Protein AF-A0A6J4FK21-F1 (afdb_monomer_lite)

pLDDT: mean 85.41, std 15.89, range [18.95, 98.69]

Foldseek 3Di:
DDDDDDDDDPPPPPLDQPPVDDDLLVLLVLAPCSVVLCVLPCVPAHAFQEEEEEFWLAALWDFLQQPLVVLCVVLLFDGDGFDPVLVVLCLRQHLSNHLAYEPDDSYALLVRPCSLVVLVSCVVSQHAYEYEHCQLNQDPVVLVSLLSAFHEYEHAQAAADPLSCVRTPSGDRVSNLVSLLVSLVRHDLLGYAYEYEHEDFPSCLLRVLVVVVSCQVSQHAEYRYHWRDDDPPRPTHTDDLVSSCVSCVVSLVVCVVVQGQHWYHYNNHTPHGHNGDNHARDDDRSRRDDPPLAAAFDACPDPSDDPWFRHCLLRHAWYAHSHQFIASDPLLVSALEGGQGGSVPVSCSNSNDLSVLQRQCGTNPDPAAHQDPSVQVRCCVRPVDHGHHFDQALLATPDDSYDADDDPWAFFPSWRDDAAQKIKTRDYHNYPQVFKFKDKQNHTQPAEPDDLVCCRPPAQSHKYFDHDVVHGMIMHGHNVSPDPVPPPITITIGTDD

Sequence (497 aa):
MMTFKLARTVESKRGIMPKEFSSHQDLWRLHPQGEFLLARGGEKIPPPPYLNLSLSYACNLLCKICPSQNWLQLGRTPRRYMSKETLQNVIDVVLPFTTEIALNSWGEPLIYPYFEDILLAIRQHKCKLFVQTNATRLDDRKIALLCETYGTVSMSIDATGTLFEELRRNGQWSDVDRGVRDLLARRDPSRLAVQISPTISSSNLDSVGDLLLWAHEVGIDFANIRLYQAFTFGTEAVVSKEQLAAAMAPVLKQLGAINSRMRVYLSDEVVYPGQLPQHRPPPGPKGAATLSHFLYPVSKDHAAAHPDNLCCAPHMGLDIGVDGQMTVCCWSQMTPFDMLGTVENFADFWFGNNIKALRASLRHESTARLAQPACAICIQTATGQTRAAVAYAHGTPDGDDGMVFDRDPIPLSMILHVEGHAYRGTLPIGIRRSEYALVEDGTILSAGGAIEADTASQGRGLWGYADIDAGNTVHFSSSDNSNPLTNGRRYYLTRNP

Secondary structure (DSSP, 8-state):
-----PPP----------TT--SHHHHHTTSTTHHHHIIIIITTS----EEEE--BS--S---TT-HHHHHHHHTT----BPPHHHHHHHHHHTTTT-SEEEE-SSS-GGG-TTHHHHHHHHHHTTPEEEEEE-STT--HHHHHHHHTS-EEEEE----SHHHHHHHTTT--HHHHHHHHHHHHHHS-TTTEEEEE-PEE-TTTGGGHHHHHHHHHHHT-SEEEEEE----TT--SPP--HHHHHHHHHHHHHHHHHTT---EEEETTEEEE--------PPSSGGGG---TTSSS---TTSTT--SSBS--HHHHEEEE-TT-EEESSTHHHHSTT---EEGGGHHHHHHSHHHHHHHHHTBTT--SPBSSHHHHHHHHHHH----PBPP-GGGS-SSTTS--B--SSEE-EEEEEEETTEEEEE--TTB-GGGEEEEETTEEPSEET--HHHHHHT-SSEEEEPPGGG-SEEEE--TT---TTTS---EEEEE--

Radius of gyration: 23.55 Å; chains: 1; bounding box: 56×52×75 Å

Structure (mmCIF, N/CA/C/O backbone):
data_AF-A0A6J4FK21-F1
#
_entry.id   AF-A0A6J4FK21-F1
#
loop_
_atom_site.group_PDB
_atom_site.id
_atom_site.type_symbol
_atom_site.label_atom_id
_atom_site.label_alt_id
_atom_site.label_comp_id
_atom_site.label_asym_id
_atom_site.label_entity_id
_atom_site.label_seq_id
_atom_site.pdbx_PDB_ins_code
_atom_site.Cartn_x
_atom_site.Cartn_y
_atom_site.Cartn_z
_atom_site.occupancy
_atom_site.B_iso_or_equiv
_atom_site.auth_seq_id
_atom_site.auth_comp_id
_atom_site.auth_asym_id
_atom_site.auth_atom_id
_atom_site.pdbx_PDB_model_num
ATOM 1 N N . MET A 1 1 ? 7.677 12.475 40.744 1.00 29.52 1 MET A N 1
ATOM 2 C CA . MET A 1 1 ? 8.430 11.242 41.057 1.00 29.52 1 MET A CA 1
ATOM 3 C C . MET A 1 1 ? 7.420 10.146 41.390 1.00 29.52 1 MET A C 1
ATOM 5 O O . MET A 1 1 ? 7.082 9.944 42.544 1.00 29.52 1 MET A O 1
ATOM 9 N N . MET A 1 2 ? 6.851 9.521 40.358 1.00 18.95 2 MET A N 1
ATOM 10 C CA . MET A 1 2 ? 5.983 8.345 40.462 1.00 18.95 2 MET A CA 1
ATOM 11 C C . MET A 1 2 ? 6.309 7.462 39.262 1.00 18.95 2 MET A C 1
ATOM 13 O O . MET A 1 2 ? 6.131 7.844 38.110 1.00 18.95 2 MET A O 1
ATOM 17 N N . THR A 1 3 ? 6.910 6.328 39.575 1.00 21.80 3 THR A N 1
ATOM 18 C CA . THR A 1 3 ? 7.366 5.272 38.682 1.00 21.80 3 THR A CA 1
ATOM 19 C C . THR A 1 3 ? 6.161 4.503 38.146 1.00 21.80 3 THR A C 1
ATOM 21 O O . THR A 1 3 ? 5.569 3.694 38.857 1.00 21.80 3 THR A O 1
ATOM 24 N N . PHE A 1 4 ? 5.804 4.719 36.880 1.00 22.25 4 PHE A N 1
ATOM 25 C CA . PHE A 1 4 ? 4.886 3.830 36.171 1.00 22.25 4 PHE A CA 1
ATOM 26 C C . PHE A 1 4 ? 5.677 2.628 35.647 1.00 22.25 4 PHE A C 1
ATOM 28 O O . PHE A 1 4 ? 6.491 2.739 34.733 1.00 22.25 4 PHE A O 1
ATOM 35 N N . LYS A 1 5 ? 5.463 1.465 36.274 1.00 20.61 5 LYS A N 1
ATOM 36 C CA . LYS A 1 5 ? 5.893 0.166 35.748 1.00 20.61 5 LYS A CA 1
ATOM 37 C C . LYS A 1 5 ? 5.189 -0.051 34.409 1.00 20.61 5 LYS A C 1
ATOM 39 O O . LYS A 1 5 ? 3.975 -0.247 34.396 1.00 20.61 5 LYS A O 1
ATOM 44 N N . LEU A 1 6 ? 5.950 -0.043 33.311 1.00 23.64 6 LEU A N 1
ATOM 45 C CA . LEU A 1 6 ? 5.497 -0.599 32.039 1.00 23.64 6 LEU A CA 1
ATOM 46 C C . LEU A 1 6 ? 4.945 -2.005 32.299 1.00 23.64 6 LEU A C 1
ATOM 48 O O . LEU A 1 6 ? 5.620 -2.855 32.892 1.00 23.64 6 LEU A O 1
ATOM 52 N N . ALA A 1 7 ? 3.696 -2.226 31.893 1.00 24.38 7 ALA A N 1
ATOM 53 C CA . ALA A 1 7 ? 3.112 -3.552 31.868 1.00 24.38 7 ALA A CA 1
ATOM 54 C C . ALA A 1 7 ? 4.004 -4.455 31.006 1.00 24.38 7 ALA A C 1
ATOM 56 O O . ALA A 1 7 ? 4.470 -4.066 29.936 1.00 24.38 7 ALA A O 1
ATOM 57 N N . ARG A 1 8 ? 4.293 -5.633 31.556 1.00 23.52 8 ARG A N 1
ATOM 58 C CA . ARG A 1 8 ? 5.253 -6.610 31.050 1.00 23.52 8 ARG A CA 1
ATOM 59 C C . ARG A 1 8 ? 5.041 -6.894 29.564 1.00 23.52 8 ARG A C 1
ATOM 61 O O . ARG A 1 8 ? 3.941 -7.246 29.148 1.00 23.52 8 ARG A O 1
ATOM 68 N N . THR A 1 9 ? 6.142 -6.760 28.831 1.00 24.47 9 THR A N 1
ATOM 69 C CA . THR A 1 9 ? 6.580 -7.628 27.734 1.00 24.47 9 THR A CA 1
ATOM 70 C C . THR A 1 9 ? 5.582 -8.730 27.382 1.00 24.47 9 THR A C 1
ATOM 72 O O . THR A 1 9 ? 5.471 -9.738 28.080 1.00 24.47 9 THR A O 1
ATOM 75 N N . VAL A 1 10 ? 4.919 -8.575 26.233 1.00 25.75 10 VAL A N 1
ATOM 76 C CA . VAL A 1 10 ? 4.617 -9.742 25.403 1.00 25.75 10 VAL A CA 1
ATOM 77 C C . VAL A 1 10 ? 5.976 -10.383 25.155 1.00 25.75 10 VAL A C 1
ATOM 79 O O . VAL A 1 10 ? 6.834 -9.769 24.523 1.00 25.75 10 VAL A O 1
ATOM 82 N N . GLU A 1 11 ? 6.225 -11.546 25.757 1.00 22.98 11 GLU A N 1
ATOM 83 C CA . GLU A 1 11 ? 7.393 -12.353 25.422 1.00 22.98 11 GLU A CA 1
ATOM 84 C C . GLU A 1 11 ? 7.478 -12.418 23.899 1.00 22.98 11 GLU A C 1
ATOM 86 O O . GLU A 1 11 ? 6.554 -12.908 23.241 1.00 22.98 11 GLU A O 1
ATOM 91 N N . SER A 1 12 ? 8.579 -11.916 23.343 1.00 31.69 12 SER A N 1
ATOM 92 C CA . SER A 1 12 ? 8.977 -12.165 21.968 1.00 31.69 12 SER A CA 1
ATOM 93 C C . SER A 1 12 ? 9.301 -13.651 21.842 1.00 31.69 12 SER A C 1
ATOM 95 O O . SER A 1 12 ? 10.447 -14.092 21.765 1.00 31.69 12 SER A O 1
ATOM 97 N N . LYS A 1 13 ? 8.256 -14.479 21.833 1.00 27.56 13 LYS A N 1
ATOM 98 C CA . LYS A 1 13 ? 8.359 -15.815 21.279 1.00 27.56 13 LYS A CA 1
ATOM 99 C C . LYS A 1 13 ? 8.717 -15.584 19.821 1.00 27.56 13 LYS A C 1
ATOM 101 O O . LYS A 1 13 ? 7.887 -15.088 19.062 1.00 27.56 13 LYS A O 1
ATOM 106 N N .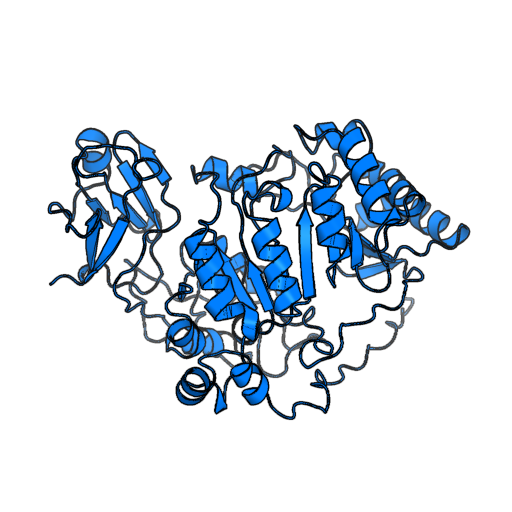 ARG A 1 14 ? 9.986 -15.869 19.482 1.00 33.16 14 ARG A N 1
ATOM 107 C CA . ARG A 1 14 ? 10.473 -16.114 18.114 1.00 33.16 14 ARG A CA 1
ATOM 108 C C . ARG A 1 14 ? 9.286 -16.602 17.305 1.00 33.16 14 ARG A C 1
ATOM 110 O O . ARG A 1 14 ? 8.710 -17.590 17.748 1.00 33.16 14 ARG A O 1
ATOM 117 N N . GLY A 1 15 ? 8.891 -15.906 16.236 1.00 32.19 15 GLY A N 1
ATOM 118 C CA . GLY A 1 15 ? 7.727 -16.290 15.436 1.00 32.19 15 GLY A CA 1
ATOM 119 C C . GLY A 1 15 ? 7.755 -17.799 15.209 1.00 32.19 15 GLY A C 1
ATOM 120 O O . GLY A 1 15 ? 8.620 -18.302 14.495 1.00 32.19 15 GLY A O 1
ATOM 121 N N . ILE A 1 16 ? 6.910 -18.528 15.941 1.00 32.12 16 ILE A N 1
ATOM 122 C CA . ILE A 1 16 ? 6.931 -19.984 15.927 1.00 32.12 16 ILE A CA 1
ATOM 123 C C . ILE A 1 16 ? 6.185 -20.334 14.655 1.00 32.12 16 ILE A C 1
ATOM 125 O O . ILE A 1 16 ? 4.957 -20.263 14.621 1.00 32.12 16 ILE A O 1
ATOM 129 N N . MET A 1 17 ? 6.933 -20.662 13.600 1.00 32.88 17 MET A N 1
ATOM 130 C CA . MET A 1 17 ? 6.348 -21.327 12.446 1.00 32.88 17 MET A CA 1
ATOM 131 C C . MET A 1 17 ? 5.557 -22.547 12.945 1.00 32.88 17 MET A C 1
ATOM 133 O O . MET A 1 17 ? 6.048 -23.283 13.810 1.00 32.88 17 MET A O 1
ATOM 137 N N . PRO A 1 18 ? 4.312 -22.736 12.481 1.00 33.38 18 PRO A N 1
ATOM 138 C CA . PRO A 1 18 ? 3.471 -23.817 12.964 1.00 33.38 18 PRO A CA 1
ATOM 139 C C . PRO A 1 18 ? 4.139 -25.157 12.629 1.00 33.38 18 PRO A C 1
ATOM 141 O O . PRO A 1 18 ? 4.637 -25.349 11.525 1.00 33.38 18 PRO A O 1
ATOM 144 N N . LYS A 1 19 ? 4.145 -26.076 13.605 1.00 34.66 19 LYS A N 1
ATOM 145 C CA . LYS A 1 19 ? 4.889 -27.355 13.626 1.00 34.66 19 LYS A CA 1
ATOM 146 C C . LYS A 1 19 ? 4.676 -28.301 12.430 1.00 34.66 19 LYS A C 1
ATOM 148 O O . LYS A 1 19 ? 5.379 -29.300 12.351 1.00 34.66 19 LYS A O 1
ATOM 153 N N . GLU A 1 20 ? 3.738 -28.019 11.531 1.00 37.34 20 GLU A N 1
ATOM 154 C CA . GLU A 1 20 ? 3.483 -28.833 10.335 1.00 37.34 20 GLU A CA 1
ATOM 155 C C . GLU A 1 20 ? 4.369 -28.453 9.133 1.00 37.34 20 GLU A C 1
ATOM 157 O O . GLU A 1 20 ? 4.380 -29.186 8.151 1.00 37.34 20 GLU A O 1
ATOM 162 N N . PHE A 1 21 ? 5.171 -27.381 9.233 1.00 43.88 21 PHE A N 1
ATOM 163 C CA . PHE A 1 21 ? 6.245 -27.054 8.289 1.00 43.88 21 PHE A CA 1
ATOM 164 C C . PHE A 1 21 ? 7.478 -26.549 9.045 1.00 43.88 21 PHE A C 1
ATOM 166 O O . PHE A 1 21 ? 7.437 -25.537 9.749 1.00 43.88 21 PHE A O 1
ATOM 173 N N . SER A 1 22 ? 8.571 -27.307 8.956 1.00 49.75 22 SER A N 1
ATOM 174 C CA . SER A 1 22 ? 9.755 -27.167 9.813 1.00 49.75 22 SER A CA 1
ATOM 175 C C . SER A 1 22 ? 10.812 -26.190 9.284 1.00 49.75 22 SER A C 1
ATOM 177 O O . SER A 1 22 ? 11.794 -25.939 9.985 1.00 49.75 22 SER A O 1
ATOM 179 N N . SER A 1 23 ? 10.642 -25.628 8.078 1.00 67.75 23 SER A N 1
ATOM 180 C CA . SER A 1 23 ? 11.563 -24.636 7.505 1.00 67.75 23 SER A CA 1
ATOM 181 C C . SER A 1 23 ? 10.868 -23.687 6.515 1.00 67.75 23 SER A C 1
ATOM 183 O O . SER A 1 23 ? 9.798 -23.973 5.980 1.00 67.75 23 SER A O 1
ATOM 185 N N . HIS A 1 24 ? 11.498 -22.548 6.208 1.00 74.00 24 HIS A N 1
ATOM 186 C CA . HIS A 1 24 ? 11.013 -21.627 5.170 1.00 74.00 24 HIS A CA 1
ATOM 187 C C . HIS A 1 24 ? 11.002 -22.241 3.756 1.00 74.00 24 HIS A C 1
ATOM 189 O O . HIS A 1 24 ? 10.389 -21.678 2.852 1.00 74.00 24 HIS A O 1
ATOM 195 N N . GLN A 1 25 ? 11.685 -23.374 3.537 1.00 85.31 25 GLN A N 1
ATOM 196 C CA . GLN A 1 25 ? 11.733 -24.047 2.234 1.00 85.31 25 GLN A CA 1
ATOM 197 C C . GLN A 1 25 ? 10.345 -24.553 1.842 1.00 85.31 25 GLN A C 1
ATOM 199 O O . GLN A 1 25 ? 9.962 -24.503 0.677 1.00 85.31 25 GLN A O 1
ATOM 204 N N . ASP A 1 26 ? 9.560 -24.974 2.827 1.00 84.00 26 ASP A N 1
ATOM 205 C CA . ASP A 1 26 ? 8.214 -25.469 2.586 1.00 84.00 26 ASP A CA 1
ATOM 206 C C . ASP A 1 26 ? 7.266 -24.366 2.102 1.00 84.00 26 ASP A C 1
ATOM 208 O O . ASP A 1 26 ? 6.380 -24.622 1.289 1.00 84.00 26 ASP A O 1
ATOM 212 N N . LEU A 1 27 ? 7.491 -23.118 2.528 1.00 84.88 27 LEU A N 1
ATOM 213 C CA . LEU A 1 27 ? 6.746 -21.968 2.015 1.00 84.88 27 LEU A CA 1
ATOM 214 C C . LEU A 1 27 ? 7.062 -21.709 0.538 1.00 84.88 27 LEU A C 1
ATOM 216 O O . LEU A 1 27 ? 6.152 -21.394 -0.224 1.00 84.88 27 LEU A O 1
ATOM 220 N N . TRP A 1 28 ? 8.317 -21.889 0.110 1.00 91.06 28 TRP A N 1
ATOM 221 C CA . TRP A 1 28 ? 8.671 -21.804 -1.311 1.00 91.06 28 TRP A CA 1
ATOM 222 C C . TRP A 1 28 ? 7.984 -22.887 -2.142 1.00 91.06 28 TRP A C 1
ATOM 224 O O . TRP A 1 28 ? 7.541 -22.606 -3.252 1.00 91.06 28 TRP A O 1
ATOM 234 N N . ARG A 1 29 ? 7.825 -24.099 -1.595 1.00 90.44 29 ARG A N 1
ATOM 235 C CA . ARG A 1 29 ? 7.143 -25.219 -2.269 1.00 90.44 29 ARG A CA 1
ATOM 236 C C . ARG A 1 29 ? 5.635 -25.025 -2.445 1.00 90.44 29 ARG A C 1
ATOM 238 O O . ARG A 1 29 ? 5.023 -25.772 -3.199 1.00 90.44 29 ARG A O 1
ATOM 245 N N . LEU A 1 30 ? 5.035 -24.013 -1.811 1.00 89.75 30 LEU A N 1
ATOM 246 C CA . LEU A 1 30 ? 3.662 -23.598 -2.124 1.00 89.75 30 LEU A CA 1
ATOM 247 C C . LEU A 1 30 ? 3.553 -22.972 -3.523 1.00 89.75 30 LEU A C 1
ATOM 249 O O . LEU A 1 30 ? 2.467 -22.944 -4.097 1.00 89.75 30 LEU A O 1
ATOM 253 N N . HIS A 1 31 ? 4.659 -22.451 -4.061 1.00 93.88 31 HIS A N 1
ATOM 254 C CA . HIS A 1 31 ? 4.715 -21.860 -5.390 1.00 93.88 31 HIS A CA 1
ATOM 255 C C . HIS A 1 31 ? 4.920 -22.947 -6.463 1.00 93.88 31 HIS A C 1
ATOM 257 O O . HIS A 1 31 ? 5.777 -23.815 -6.278 1.00 93.88 31 HIS A O 1
ATOM 263 N N . PRO A 1 32 ? 4.230 -22.889 -7.622 1.00 93.62 32 PRO A N 1
ATOM 264 C CA . PRO A 1 32 ? 4.421 -23.858 -8.712 1.00 93.62 32 PRO A CA 1
ATOM 265 C C . PRO A 1 32 ? 5.874 -23.976 -9.205 1.00 93.62 32 PRO A C 1
ATOM 267 O O . PRO A 1 32 ? 6.305 -25.033 -9.649 1.00 93.62 32 PRO A O 1
ATOM 270 N N . GLN A 1 33 ? 6.647 -22.893 -9.094 1.00 94.69 33 GLN A N 1
ATOM 271 C CA . GLN A 1 33 ? 8.088 -22.840 -9.390 1.00 94.69 33 GLN A CA 1
ATOM 272 C C . GLN A 1 33 ? 8.972 -22.912 -8.125 1.00 94.69 33 GLN A C 1
ATOM 274 O O . GLN A 1 33 ? 10.065 -22.349 -8.098 1.00 94.69 33 GLN A O 1
ATOM 279 N N . GLY A 1 34 ? 8.503 -23.547 -7.048 1.00 94.56 34 GLY A N 1
ATOM 280 C CA . GLY A 1 34 ? 9.197 -23.578 -5.755 1.00 94.56 34 GLY A CA 1
ATOM 281 C C . GLY A 1 34 ? 10.636 -24.095 -5.834 1.00 94.56 34 GLY A C 1
ATOM 282 O O . GLY A 1 34 ? 11.534 -23.472 -5.278 1.00 94.56 34 GLY A O 1
ATOM 283 N N . GLU A 1 35 ? 10.884 -25.162 -6.597 1.00 95.81 35 GLU A N 1
ATOM 284 C CA . GLU A 1 35 ? 12.232 -25.729 -6.780 1.00 95.81 35 GLU A CA 1
ATOM 285 C C . GLU A 1 35 ? 13.193 -24.759 -7.487 1.00 95.81 35 GLU A C 1
ATOM 287 O O . GLU A 1 35 ? 14.360 -24.644 -7.112 1.00 95.81 35 GLU A O 1
ATOM 292 N N . PHE A 1 36 ? 12.698 -23.986 -8.460 1.00 96.06 36 PHE A N 1
ATOM 293 C CA . PHE A 1 36 ? 13.487 -22.929 -9.097 1.00 96.06 36 PHE A CA 1
ATOM 294 C C . PHE A 1 36 ? 13.859 -21.831 -8.089 1.00 96.06 36 PHE A C 1
ATOM 296 O O . PHE A 1 36 ? 15.014 -21.407 -8.030 1.00 96.06 36 PHE A O 1
ATOM 303 N N . LEU A 1 37 ? 12.905 -21.400 -7.258 1.00 96.06 37 LEU A N 1
ATOM 304 C CA . LEU A 1 37 ? 13.131 -20.372 -6.237 1.00 96.06 37 LEU A CA 1
ATOM 305 C C . LEU A 1 37 ? 14.102 -20.856 -5.150 1.00 96.06 37 LEU A C 1
ATOM 307 O O . LEU A 1 37 ? 14.990 -20.103 -4.745 1.00 96.06 37 LEU A O 1
ATOM 311 N N . LEU A 1 38 ? 13.998 -22.121 -4.731 1.00 95.06 38 LEU A N 1
ATOM 312 C CA . LEU A 1 38 ? 14.947 -22.767 -3.821 1.00 95.06 38 LEU A CA 1
ATOM 313 C C . LEU A 1 38 ? 16.366 -22.751 -4.401 1.00 95.06 38 LEU A C 1
ATOM 315 O O . LEU A 1 38 ? 17.274 -22.207 -3.765 1.00 95.06 38 LEU A O 1
ATOM 319 N N . ALA A 1 39 ? 16.535 -23.232 -5.638 1.00 95.69 39 ALA A N 1
ATOM 320 C CA . ALA A 1 39 ? 17.823 -23.259 -6.331 1.00 95.69 39 ALA A CA 1
ATOM 321 C C . ALA A 1 39 ? 18.430 -21.858 -6.539 1.00 95.69 39 ALA A C 1
ATOM 323 O O . ALA A 1 39 ? 19.652 -21.697 -6.505 1.00 95.69 39 ALA A O 1
ATOM 324 N N . ARG A 1 40 ? 17.596 -20.823 -6.718 1.00 94.12 40 ARG A N 1
ATOM 325 C CA . ARG A 1 40 ? 18.045 -19.432 -6.906 1.00 94.12 40 ARG A CA 1
ATOM 326 C C . ARG A 1 40 ? 18.516 -18.754 -5.612 1.00 94.12 40 ARG A C 1
ATOM 328 O O . ARG A 1 40 ? 19.240 -17.761 -5.675 1.00 94.12 40 ARG A O 1
ATOM 335 N N . GLY A 1 41 ? 18.146 -19.286 -4.448 1.00 93.12 41 GLY A N 1
ATOM 336 C CA . GLY A 1 41 ? 18.542 -18.744 -3.143 1.00 93.12 41 GLY A CA 1
ATOM 337 C C . GLY A 1 41 ? 17.568 -19.038 -2.001 1.00 93.12 41 GLY A C 1
ATOM 338 O O . GLY A 1 41 ? 17.903 -18.781 -0.840 1.00 93.12 41 GLY A O 1
ATOM 339 N N . GLY A 1 42 ? 16.393 -19.596 -2.303 1.00 92.44 42 GLY A N 1
ATOM 340 C CA . GLY A 1 42 ? 15.345 -19.914 -1.333 1.00 92.44 42 GLY A CA 1
ATOM 341 C C . GLY A 1 42 ? 15.746 -20.941 -0.268 1.00 92.44 42 GLY A C 1
ATOM 342 O O . GLY A 1 42 ? 15.135 -20.989 0.797 1.00 92.44 42 GLY A O 1
ATOM 343 N N . GLU A 1 43 ? 16.818 -21.705 -0.505 1.00 91.31 43 GLU A N 1
ATOM 344 C CA . GLU A 1 43 ? 17.435 -22.580 0.504 1.00 91.31 43 GLU A CA 1
ATOM 345 C C . GLU A 1 43 ? 17.972 -21.824 1.728 1.00 91.31 43 GLU A C 1
ATOM 347 O O . GLU A 1 43 ? 18.093 -22.398 2.807 1.00 91.31 43 GLU A O 1
ATOM 352 N N . LYS A 1 44 ? 18.307 -20.538 1.576 1.00 90.00 44 LYS A N 1
ATOM 353 C CA . LYS A 1 44 ? 18.873 -19.702 2.651 1.00 90.00 44 LYS A CA 1
ATOM 354 C C . LYS A 1 44 ? 18.006 -18.500 3.002 1.00 90.00 44 LYS A C 1
ATOM 356 O O . LYS A 1 44 ? 18.164 -17.924 4.074 1.00 90.00 44 LYS A O 1
ATOM 361 N N . ILE A 1 45 ? 17.171 -18.061 2.064 1.00 89.75 45 ILE A N 1
ATOM 362 C CA . ILE A 1 45 ? 16.400 -16.826 2.171 1.00 89.75 45 ILE A CA 1
ATOM 363 C C . ILE A 1 45 ? 14.912 -17.200 2.148 1.00 89.75 45 ILE A C 1
ATOM 365 O O . ILE A 1 45 ? 14.461 -17.790 1.165 1.00 89.75 45 ILE A O 1
ATOM 369 N N . PRO A 1 46 ? 14.132 -16.867 3.192 1.00 89.44 46 PRO A N 1
ATOM 370 C CA . PRO A 1 46 ? 12.701 -17.153 3.219 1.00 89.44 46 PRO A CA 1
ATOM 371 C C . PRO A 1 46 ? 11.939 -16.334 2.163 1.00 89.44 46 PRO A C 1
ATOM 373 O O . PRO A 1 46 ? 12.431 -15.281 1.740 1.00 89.44 46 PRO A O 1
ATOM 376 N N . PRO A 1 47 ? 10.736 -16.767 1.743 1.00 91.00 47 PRO A N 1
ATOM 377 C CA . PRO A 1 47 ? 9.865 -15.930 0.921 1.00 91.00 47 PRO A CA 1
ATOM 378 C C . PRO A 1 47 ? 9.381 -14.701 1.697 1.00 91.00 47 PRO A C 1
ATOM 380 O O . PRO A 1 47 ? 9.288 -14.780 2.924 1.00 91.00 47 PRO A O 1
ATOM 383 N N . PRO A 1 48 ? 9.038 -13.585 1.020 1.00 90.25 48 PRO A N 1
ATOM 384 C CA . PRO A 1 48 ? 8.443 -12.431 1.682 1.00 90.25 48 PRO A CA 1
ATOM 385 C C . PRO A 1 48 ? 7.047 -12.801 2.202 1.00 90.25 48 PRO A C 1
ATOM 387 O O . PRO A 1 48 ? 6.147 -13.087 1.404 1.00 90.25 48 PRO A O 1
ATOM 390 N N . PRO A 1 49 ? 6.822 -12.803 3.526 1.00 87.00 49 PRO A N 1
ATOM 391 C CA . PRO A 1 49 ? 5.523 -13.147 4.079 1.00 87.00 49 PRO A CA 1
ATOM 392 C C . PRO A 1 49 ? 4.503 -12.005 3.971 1.00 87.00 49 PRO A C 1
ATOM 394 O O . PRO A 1 49 ? 3.308 -12.278 4.084 1.00 87.00 49 PRO A O 1
ATOM 397 N N . TYR A 1 50 ? 4.940 -10.756 3.773 1.00 89.56 50 TYR A N 1
ATOM 398 C CA . TYR A 1 50 ? 4.076 -9.578 3.692 1.00 89.56 50 TYR A CA 1
ATOM 399 C C . TYR A 1 50 ? 4.126 -8.940 2.302 1.00 89.56 50 TYR A C 1
ATOM 401 O O . TYR A 1 50 ? 5.206 -8.625 1.803 1.00 89.56 50 TYR A O 1
ATOM 409 N N . LEU A 1 51 ? 2.953 -8.694 1.722 1.00 92.94 51 LEU A N 1
ATOM 410 C CA . LEU A 1 51 ? 2.774 -7.941 0.485 1.00 92.94 51 LEU A CA 1
ATOM 411 C C . LEU A 1 51 ? 1.919 -6.701 0.753 1.00 92.94 51 LEU A C 1
ATOM 413 O O . LEU A 1 51 ? 0.789 -6.832 1.203 1.00 92.94 51 LEU A O 1
ATOM 417 N N . ASN A 1 52 ? 2.396 -5.515 0.398 1.00 93.31 52 ASN A N 1
ATOM 418 C CA . ASN A 1 52 ? 1.556 -4.342 0.198 1.00 93.31 52 ASN A CA 1
ATOM 419 C C . ASN A 1 52 ? 1.286 -4.156 -1.302 1.00 93.31 52 ASN A C 1
ATOM 421 O O . ASN A 1 52 ? 2.224 -4.076 -2.092 1.00 93.31 52 ASN A O 1
ATOM 425 N N . LEU A 1 53 ? 0.019 -4.118 -1.713 1.00 94.75 53 LEU A N 1
ATOM 426 C CA . LEU A 1 53 ? -0.377 -4.107 -3.120 1.00 94.75 53 LEU A CA 1
ATOM 427 C C . LEU A 1 53 ? -1.216 -2.874 -3.461 1.00 94.75 53 LEU A C 1
ATOM 429 O O . LEU A 1 53 ? -2.302 -2.652 -2.920 1.00 94.75 53 LEU A O 1
ATOM 433 N N . SER A 1 54 ? -0.731 -2.110 -4.435 1.00 92.88 54 SER A N 1
ATOM 434 C CA . SER A 1 54 ? -1.426 -0.960 -5.004 1.00 92.88 54 SER A CA 1
ATOM 435 C C . SER A 1 54 ? -2.349 -1.373 -6.138 1.00 92.88 54 SER A C 1
ATOM 437 O O . SER A 1 54 ? -1.905 -1.614 -7.254 1.00 92.88 54 SER A O 1
ATOM 439 N N . LEU A 1 55 ? -3.654 -1.402 -5.872 1.00 94.94 55 LEU A N 1
ATOM 440 C CA . LEU A 1 55 ? -4.662 -1.687 -6.902 1.00 94.94 55 LEU A CA 1
ATOM 441 C C . LEU A 1 55 ? -5.042 -0.445 -7.721 1.00 94.94 55 LEU A C 1
ATOM 443 O O . LEU A 1 55 ? -5.477 -0.547 -8.868 1.00 94.94 55 LEU A O 1
ATOM 447 N N . SER A 1 56 ? -4.915 0.738 -7.120 1.00 91.38 56 SER A N 1
ATOM 448 C CA . SER A 1 56 ? -5.431 1.982 -7.680 1.00 91.38 56 SER A CA 1
ATOM 449 C C . SER A 1 56 ? -4.641 3.189 -7.192 1.00 91.38 56 SER A C 1
ATOM 451 O O . SER A 1 56 ? -4.343 3.302 -6.003 1.00 91.38 56 SER A O 1
ATOM 453 N N . TYR A 1 57 ? -4.391 4.130 -8.100 1.00 90.69 57 TYR A N 1
ATOM 454 C CA . TYR A 1 57 ? -4.057 5.523 -7.781 1.00 90.69 57 TYR A CA 1
ATOM 455 C C . TYR A 1 57 ? -5.277 6.446 -7.883 1.00 90.69 57 TYR A C 1
ATOM 457 O O . TYR A 1 57 ? -5.240 7.591 -7.434 1.00 90.69 57 TYR A O 1
ATOM 465 N N . ALA A 1 58 ? -6.387 5.957 -8.439 1.00 91.94 58 ALA A N 1
ATOM 466 C CA . ALA A 1 58 ? -7.659 6.657 -8.422 1.00 91.94 58 ALA A CA 1
ATOM 467 C C . ALA A 1 58 ? -8.356 6.530 -7.061 1.00 91.94 58 ALA A C 1
ATOM 469 O O . ALA A 1 58 ? -8.365 5.471 -6.430 1.00 91.94 58 ALA A O 1
ATOM 470 N N . CYS A 1 59 ? -8.983 7.621 -6.633 1.00 94.75 59 CYS A N 1
ATOM 471 C CA . CYS A 1 59 ? -9.850 7.679 -5.465 1.00 94.75 59 CYS A CA 1
ATOM 472 C C . CYS A 1 59 ? -11.104 8.481 -5.817 1.00 94.75 59 CYS A C 1
ATOM 474 O O . CYS A 1 59 ? -11.032 9.455 -6.570 1.00 94.75 59 CYS A O 1
ATOM 476 N N . ASN A 1 60 ? -12.249 8.086 -5.264 1.00 95.56 60 ASN A N 1
ATOM 477 C CA . ASN A 1 60 ? -13.517 8.788 -5.457 1.00 95.56 60 ASN A CA 1
ATOM 478 C C . ASN A 1 60 ? -13.696 10.007 -4.531 1.00 95.56 60 ASN A C 1
ATOM 480 O O . ASN A 1 60 ? -14.715 10.688 -4.632 1.00 95.56 60 ASN A O 1
ATOM 484 N N . LEU A 1 61 ? -12.727 10.290 -3.654 1.00 95.31 61 LEU A N 1
ATOM 485 C CA . LEU A 1 61 ? -12.748 11.406 -2.704 1.00 95.31 61 LEU A CA 1
ATOM 486 C C . LEU A 1 61 ? -11.644 12.434 -2.979 1.00 95.31 61 LEU A C 1
ATOM 488 O O . LEU A 1 61 ? -10.642 12.141 -3.630 1.00 95.31 61 LEU A O 1
ATOM 492 N N . LEU A 1 62 ? -11.822 13.640 -2.432 1.00 91.38 62 LEU A N 1
ATOM 493 C CA . LEU A 1 62 ? -10.859 14.751 -2.482 1.00 91.38 62 LEU A CA 1
ATOM 494 C C . LEU A 1 62 ? -10.581 15.303 -1.074 1.00 91.38 62 LEU A C 1
ATOM 496 O O . LEU A 1 62 ? -10.772 16.498 -0.810 1.00 91.38 62 LEU A O 1
ATOM 500 N N . CYS A 1 63 ? -10.188 14.418 -0.154 1.00 92.75 63 CYS A N 1
ATOM 501 C CA . CYS A 1 63 ? -10.088 14.741 1.269 1.00 92.75 63 CYS A CA 1
ATOM 502 C C . CYS A 1 63 ? -9.088 15.873 1.549 1.00 92.75 63 CYS A C 1
ATOM 504 O O . CYS A 1 63 ? -7.990 15.895 0.993 1.00 92.75 63 CYS A O 1
ATOM 506 N N . LYS A 1 64 ? -9.443 16.761 2.481 1.00 90.00 64 LYS A N 1
ATOM 507 C CA . LYS A 1 64 ? -8.628 17.912 2.904 1.00 90.00 64 LYS A CA 1
ATOM 508 C C . LYS A 1 64 ? -7.304 17.488 3.556 1.00 90.00 64 LYS A C 1
ATOM 510 O O . LYS A 1 64 ? -6.270 18.104 3.333 1.00 90.00 64 LYS A O 1
ATOM 515 N N . ILE A 1 65 ? -7.339 16.378 4.291 1.00 89.38 65 ILE A N 1
ATOM 516 C CA . ILE A 1 65 ? -6.204 15.791 5.020 1.00 89.38 65 ILE A CA 1
ATOM 517 C C . ILE A 1 65 ? -5.338 14.835 4.181 1.00 89.38 65 ILE A C 1
ATOM 519 O O . ILE A 1 65 ? -4.367 14.298 4.704 1.00 89.38 65 ILE A O 1
ATOM 523 N N . CYS A 1 66 ? -5.694 14.532 2.924 1.00 89.75 66 CYS A N 1
ATOM 524 C CA . CYS A 1 66 ? -5.053 13.438 2.187 1.00 89.75 66 CYS A CA 1
ATOM 525 C C . CYS A 1 66 ? -3.703 13.866 1.593 1.00 89.75 66 CYS A C 1
ATOM 527 O O . CYS A 1 66 ? -3.694 14.686 0.673 1.00 89.75 66 CYS A O 1
ATOM 529 N N . PRO A 1 67 ? -2.568 13.277 2.008 1.00 83.44 67 PRO A N 1
ATOM 530 C CA . PRO A 1 67 ? -1.322 13.498 1.294 1.00 83.44 67 PRO A CA 1
ATOM 531 C C . PRO A 1 67 ? -1.386 12.839 -0.092 1.00 83.44 67 PRO A C 1
ATOM 533 O O . PRO A 1 67 ? -1.170 13.510 -1.094 1.00 83.44 67 PRO A O 1
ATOM 536 N N . SER A 1 68 ? -1.745 11.557 -0.189 1.00 85.12 68 SER A N 1
ATOM 537 C CA . SER A 1 68 ? -1.569 10.750 -1.406 1.00 85.12 68 SER A CA 1
ATOM 538 C C . SER A 1 68 ? -2.222 11.348 -2.657 1.00 85.12 68 SER A C 1
ATOM 540 O O . SER A 1 68 ? -1.567 11.520 -3.681 1.00 85.12 68 SER A O 1
ATOM 542 N N . GLN A 1 69 ? -3.502 11.722 -2.582 1.00 86.25 69 GLN A N 1
ATOM 543 C CA . GLN A 1 69 ? -4.225 12.274 -3.733 1.00 86.25 69 GLN A CA 1
ATOM 544 C C . GLN A 1 69 ? -3.741 13.678 -4.121 1.00 86.25 69 GLN A C 1
ATOM 546 O O . GLN A 1 69 ? -3.780 14.014 -5.307 1.00 86.25 69 GLN A O 1
ATOM 551 N N . ASN A 1 70 ? -3.258 14.466 -3.152 1.00 81.69 70 ASN A N 1
ATOM 552 C CA . ASN A 1 70 ? -2.641 15.767 -3.407 1.00 81.69 70 ASN A CA 1
ATOM 553 C C . ASN A 1 70 ? -1.277 15.596 -4.090 1.00 81.69 70 ASN A C 1
ATOM 555 O O . ASN A 1 70 ? -1.022 16.237 -5.105 1.00 81.69 70 ASN A O 1
ATOM 559 N N . TRP A 1 71 ? -0.437 14.681 -3.600 1.00 76.50 71 TRP A N 1
ATOM 560 C CA . TRP A 1 71 ? 0.848 14.344 -4.218 1.00 76.50 71 TRP A CA 1
ATOM 561 C C . TRP A 1 71 ? 0.682 13.861 -5.666 1.00 76.50 71 TRP A C 1
ATOM 563 O O . TRP A 1 71 ? 1.373 14.364 -6.550 1.00 76.50 71 TRP A O 1
ATOM 573 N N . LEU A 1 72 ? -0.274 12.964 -5.939 1.00 78.88 72 LEU A N 1
ATOM 574 C CA . LEU A 1 72 ? -0.565 12.506 -7.305 1.00 78.88 72 LEU A CA 1
ATOM 575 C C . LEU A 1 72 ? -1.024 13.652 -8.215 1.00 78.88 72 LEU A C 1
ATOM 577 O O . LEU A 1 72 ? -0.587 13.742 -9.360 1.00 78.88 72 LEU A O 1
ATOM 581 N N . GLN A 1 73 ? -1.887 14.540 -7.715 1.00 77.88 73 GLN A N 1
ATOM 582 C CA . GLN A 1 73 ? -2.361 15.690 -8.484 1.00 77.88 73 GLN A CA 1
ATOM 583 C C . GLN A 1 73 ? -1.216 16.648 -8.837 1.00 77.88 73 GLN A C 1
ATOM 585 O O . GLN A 1 73 ? -1.112 17.087 -9.981 1.00 77.88 73 GLN A O 1
ATOM 590 N N . LEU A 1 74 ? -0.344 16.947 -7.874 1.00 72.88 74 LEU A N 1
ATOM 591 C CA . LEU A 1 74 ? 0.803 17.838 -8.059 1.00 72.88 74 LEU A CA 1
ATOM 592 C C . LEU A 1 74 ? 1.843 17.248 -9.003 1.00 72.88 74 LEU A C 1
ATOM 594 O O . LEU A 1 74 ? 2.310 17.930 -9.910 1.00 72.88 74 LEU A O 1
ATOM 598 N N . GLY A 1 75 ? 2.150 15.963 -8.830 1.00 68.88 75 GLY A N 1
ATOM 599 C CA . GLY A 1 75 ? 3.041 15.224 -9.718 1.00 68.88 75 GLY A CA 1
ATOM 600 C C . GLY A 1 75 ? 2.440 14.945 -11.096 1.00 68.88 75 GLY A C 1
ATOM 601 O O . GLY A 1 75 ? 3.060 14.226 -11.876 1.00 68.88 75 GLY A O 1
ATOM 602 N N . ARG A 1 76 ? 1.221 15.440 -11.383 1.00 71.06 76 ARG A N 1
ATOM 603 C CA . ARG A 1 76 ? 0.441 15.151 -12.600 1.00 71.06 76 ARG A CA 1
ATOM 604 C C . ARG A 1 76 ? 0.383 13.653 -12.907 1.00 71.06 76 ARG A C 1
ATOM 606 O O . ARG A 1 76 ? 0.296 13.238 -14.062 1.00 71.06 76 ARG A O 1
ATOM 613 N N . THR A 1 77 ? 0.448 12.840 -11.853 1.00 76.69 77 THR A N 1
ATOM 614 C CA . THR A 1 77 ? 0.437 11.392 -11.955 1.00 76.69 77 THR A CA 1
ATOM 615 C C . THR A 1 77 ? -0.987 10.952 -12.274 1.00 76.69 77 THR A C 1
ATOM 617 O O . THR A 1 77 ? -1.921 11.295 -11.538 1.00 76.69 77 THR A O 1
ATOM 620 N N . PRO A 1 78 ? -1.185 10.180 -13.349 1.00 79.25 78 PRO A N 1
ATOM 621 C CA . PRO A 1 78 ? -2.506 9.727 -13.739 1.00 79.25 78 PRO A CA 1
ATOM 622 C C . PRO A 1 78 ? -3.149 8.873 -12.652 1.00 79.25 78 PRO A C 1
ATOM 624 O O . PRO A 1 78 ? -2.580 7.898 -12.157 1.00 79.25 78 PRO A O 1
ATOM 627 N N . ARG A 1 79 ? -4.392 9.214 -12.322 1.00 85.94 79 ARG A N 1
ATOM 628 C CA . ARG A 1 79 ? -5.253 8.390 -11.477 1.00 85.94 79 ARG A CA 1
ATOM 629 C C . ARG A 1 79 ? -5.743 7.204 -12.299 1.00 85.94 79 ARG A C 1
ATOM 631 O O . ARG A 1 79 ? -6.719 7.321 -13.033 1.00 85.94 79 ARG A O 1
ATOM 638 N N . ARG A 1 80 ? -5.035 6.081 -12.193 1.00 87.19 80 ARG A N 1
ATOM 639 C CA . ARG A 1 80 ? -5.314 4.849 -12.939 1.00 87.19 80 ARG A CA 1
ATOM 640 C C . ARG A 1 80 ? -5.412 3.626 -12.036 1.00 87.19 80 ARG A C 1
ATOM 642 O O . ARG A 1 80 ? -5.105 3.687 -10.844 1.00 87.19 80 ARG A O 1
ATOM 649 N N . TYR A 1 81 ? -5.837 2.528 -12.640 1.00 92.50 81 TYR A N 1
ATOM 650 C CA . TYR A 1 81 ? -5.936 1.217 -12.019 1.00 92.50 81 TYR A CA 1
ATOM 651 C C . TYR A 1 81 ? -4.784 0.322 -12.467 1.00 92.50 81 TYR A C 1
ATOM 653 O O . TYR A 1 81 ? -4.287 0.473 -13.584 1.00 92.50 81 TYR A O 1
ATOM 661 N N . MET A 1 82 ? -4.409 -0.628 -11.612 1.00 92.81 82 MET A N 1
ATOM 662 C CA . MET A 1 82 ? -3.602 -1.771 -12.031 1.00 92.81 82 MET A CA 1
ATOM 663 C C . MET A 1 82 ? -4.311 -2.509 -13.176 1.00 92.81 82 MET A C 1
ATOM 665 O O . MET A 1 82 ? -5.538 -2.631 -13.194 1.00 92.81 82 MET A O 1
ATOM 669 N N . SER A 1 83 ? -3.558 -2.975 -14.170 1.00 92.94 83 SER A N 1
ATOM 670 C CA . SER A 1 83 ? -4.152 -3.747 -15.263 1.00 92.94 83 SER A CA 1
ATOM 671 C C . SER A 1 83 ? -4.543 -5.154 -14.789 1.00 92.94 83 SER A C 1
ATOM 673 O O . SER A 1 83 ? -3.956 -5.689 -13.845 1.00 92.94 83 SER A O 1
ATOM 675 N N . LYS A 1 84 ? -5.504 -5.795 -15.467 1.00 95.25 84 LYS A N 1
ATOM 676 C CA . LYS A 1 84 ? -5.872 -7.188 -15.163 1.00 95.25 84 LYS A CA 1
ATOM 677 C C . LYS A 1 84 ? -4.694 -8.149 -15.356 1.00 95.25 84 LYS A C 1
ATOM 679 O O . LYS A 1 84 ? -4.527 -9.070 -14.568 1.00 95.25 84 LYS A O 1
ATOM 684 N N . GLU A 1 85 ? -3.881 -7.915 -16.384 1.00 94.56 85 GLU A N 1
ATOM 685 C CA . GLU A 1 85 ? -2.676 -8.699 -16.674 1.00 94.56 85 GLU A CA 1
ATOM 686 C C . GLU A 1 85 ? -1.657 -8.591 -15.533 1.00 94.56 85 GLU A C 1
ATOM 688 O O . GLU A 1 85 ? -1.222 -9.602 -14.991 1.00 94.56 85 GLU A O 1
ATOM 693 N N . THR A 1 86 ? -1.355 -7.368 -15.088 1.00 93.94 86 THR A N 1
ATOM 694 C CA . THR A 1 86 ? -0.452 -7.129 -13.954 1.00 93.94 86 THR A CA 1
ATOM 695 C C . THR A 1 86 ? -0.982 -7.770 -12.672 1.00 93.94 86 THR A C 1
ATOM 697 O O . THR A 1 86 ? -0.216 -8.391 -11.938 1.00 93.94 86 THR A O 1
ATOM 700 N N . LEU A 1 87 ? -2.290 -7.665 -12.408 1.00 97.62 87 LEU A N 1
ATOM 701 C CA . LEU A 1 87 ? -2.919 -8.331 -11.268 1.00 97.62 87 LEU A CA 1
ATOM 702 C C . LEU A 1 87 ? -2.715 -9.850 -11.330 1.00 97.62 87 LEU A C 1
ATOM 704 O O . LEU A 1 87 ? -2.336 -10.449 -10.325 1.00 97.62 87 LEU A O 1
ATOM 708 N N . GLN A 1 88 ? -2.943 -10.461 -12.495 1.00 97.62 88 GLN A N 1
ATOM 709 C CA . GLN A 1 88 ? -2.757 -11.897 -12.684 1.00 97.62 88 GLN A CA 1
ATOM 710 C C . GLN A 1 88 ? -1.297 -12.306 -12.445 1.00 97.62 88 GLN A C 1
ATOM 712 O O . GLN A 1 88 ? -1.052 -13.248 -11.695 1.00 97.62 88 GLN A O 1
ATOM 717 N N . ASN A 1 89 ? -0.330 -11.539 -12.961 1.00 95.62 89 ASN A N 1
ATOM 718 C CA . ASN A 1 89 ? 1.093 -11.783 -12.705 1.00 95.62 89 ASN A CA 1
ATOM 719 C C . ASN A 1 89 ? 1.418 -11.742 -11.202 1.00 95.62 89 ASN A C 1
ATOM 721 O O . ASN A 1 89 ? 2.147 -12.595 -10.701 1.00 95.62 89 ASN A O 1
ATOM 725 N N . VAL A 1 90 ? 0.859 -10.782 -10.454 1.00 97.12 90 VAL A N 1
ATOM 726 C CA . VAL A 1 90 ? 1.038 -10.705 -8.992 1.00 97.12 90 VAL A CA 1
ATOM 727 C C . VAL A 1 90 ? 0.439 -11.923 -8.294 1.00 97.12 90 VAL A C 1
ATOM 729 O O . VAL A 1 90 ? 1.085 -12.495 -7.412 1.00 97.12 90 VAL A O 1
ATOM 732 N N . ILE A 1 91 ? -0.769 -12.335 -8.689 1.00 97.62 91 ILE A N 1
ATOM 733 C CA . ILE A 1 91 ? -1.434 -13.525 -8.146 1.00 97.62 91 ILE A CA 1
ATOM 734 C C . ILE A 1 91 ? -0.562 -14.762 -8.352 1.00 97.62 91 ILE A C 1
ATOM 736 O O . ILE A 1 91 ? -0.305 -15.477 -7.389 1.00 97.62 91 ILE A O 1
ATOM 740 N N . ASP A 1 92 ? -0.061 -14.981 -9.563 1.00 96.69 92 ASP A N 1
ATOM 741 C CA . ASP A 1 92 ? 0.663 -16.206 -9.893 1.00 96.69 92 ASP A CA 1
ATOM 742 C C . ASP A 1 92 ? 2.055 -16.260 -9.255 1.00 96.69 92 ASP A C 1
ATOM 744 O O . ASP A 1 92 ? 2.471 -17.316 -8.779 1.00 96.69 92 ASP A O 1
ATOM 748 N N . VAL A 1 93 ? 2.760 -15.124 -9.203 1.00 95.75 93 VAL A N 1
ATOM 749 C CA . VAL A 1 93 ? 4.159 -15.064 -8.751 1.00 95.75 93 VAL A CA 1
ATOM 750 C C . VAL A 1 93 ? 4.290 -14.928 -7.233 1.00 95.75 93 VAL A C 1
ATOM 752 O O . VAL A 1 93 ? 5.232 -15.455 -6.645 1.00 95.75 93 VAL A O 1
ATOM 755 N N . VAL A 1 94 ? 3.385 -14.197 -6.576 1.00 95.31 94 VAL A N 1
ATOM 756 C CA . VAL A 1 94 ? 3.619 -13.711 -5.203 1.00 95.31 94 VAL A CA 1
ATOM 757 C C . VAL A 1 94 ? 2.689 -14.362 -4.181 1.00 95.31 94 VAL A C 1
ATOM 759 O O . VAL A 1 94 ? 3.138 -14.859 -3.143 1.00 95.31 94 VAL A O 1
ATOM 762 N N . LEU A 1 95 ? 1.388 -14.433 -4.472 1.00 94.88 95 LEU A N 1
ATOM 763 C CA . LEU A 1 95 ? 0.395 -14.930 -3.513 1.00 94.88 95 LEU A CA 1
ATOM 764 C C . LEU A 1 95 ? 0.599 -16.388 -3.046 1.00 94.88 95 LEU A C 1
ATOM 766 O O . LEU A 1 95 ? 0.214 -16.669 -1.901 1.00 94.88 95 LEU A O 1
ATOM 770 N N . PRO A 1 96 ? 1.207 -17.325 -3.810 1.00 94.19 96 PRO A N 1
ATOM 771 C CA . PRO A 1 96 ? 1.396 -18.695 -3.343 1.00 94.19 96 PRO A CA 1
ATOM 772 C C . PRO A 1 96 ? 2.116 -18.786 -1.995 1.00 94.19 96 PRO A C 1
ATOM 774 O O . PRO A 1 96 ? 1.656 -19.520 -1.119 1.00 94.19 96 PRO A O 1
ATOM 777 N N . PHE A 1 97 ? 3.146 -17.968 -1.765 1.00 90.19 97 PHE A N 1
ATOM 778 C CA . PHE A 1 97 ? 3.903 -17.949 -0.507 1.00 90.19 97 PHE A CA 1
ATOM 779 C C . PHE A 1 97 ? 3.535 -16.796 0.441 1.00 90.19 97 PHE A C 1
ATOM 781 O O . PHE A 1 97 ? 3.844 -16.887 1.627 1.00 90.19 97 PHE A O 1
ATOM 788 N N . THR A 1 98 ? 2.858 -15.736 -0.023 1.00 90.94 98 THR A N 1
ATOM 789 C CA . THR A 1 98 ? 2.470 -14.597 0.834 1.00 90.94 98 THR A CA 1
ATOM 790 C C . THR A 1 98 ? 1.553 -15.023 1.972 1.00 90.94 98 THR A C 1
ATOM 792 O O . THR A 1 98 ? 0.547 -15.692 1.749 1.00 90.94 98 THR A O 1
ATOM 795 N N . THR A 1 99 ? 1.852 -14.586 3.190 1.00 88.44 99 THR A N 1
ATOM 796 C CA . THR A 1 99 ? 1.029 -14.851 4.375 1.00 88.44 99 THR A CA 1
ATOM 797 C C . THR A 1 99 ? -0.004 -13.751 4.591 1.00 88.44 99 THR A C 1
ATOM 799 O O . THR A 1 99 ? -1.176 -14.048 4.814 1.00 88.44 99 THR A O 1
ATOM 802 N N . GLU A 1 100 ? 0.406 -12.486 4.507 1.00 90.38 100 GLU A N 1
ATOM 803 C CA . GLU A 1 100 ? -0.458 -11.320 4.699 1.00 90.38 100 GLU A CA 1
ATOM 804 C C . GLU A 1 100 ? -0.346 -10.374 3.508 1.00 90.38 100 GLU A C 1
ATOM 806 O O . GLU A 1 100 ? 0.753 -10.059 3.053 1.00 90.38 100 GLU A O 1
ATOM 811 N N . ILE A 1 101 ? -1.496 -9.919 3.020 1.00 94.00 101 ILE A N 1
ATOM 812 C CA . ILE A 1 101 ? -1.601 -8.930 1.957 1.00 94.00 101 ILE A CA 1
ATOM 813 C C . ILE A 1 101 ? -2.339 -7.701 2.469 1.00 94.00 101 ILE A C 1
ATOM 815 O O . ILE A 1 101 ? -3.476 -7.785 2.934 1.00 94.00 101 ILE A O 1
ATOM 819 N N . ALA A 1 102 ? -1.691 -6.553 2.344 1.00 94.19 102 ALA A N 1
ATOM 820 C CA . ALA A 1 102 ? -2.274 -5.253 2.564 1.00 94.19 102 ALA A CA 1
ATOM 821 C C . ALA A 1 102 ? -2.684 -4.632 1.225 1.00 94.19 102 ALA A C 1
ATOM 823 O O . ALA A 1 102 ? -1.856 -4.353 0.365 1.00 94.19 102 ALA A O 1
ATOM 824 N N . LEU A 1 103 ? -3.976 -4.386 1.057 1.00 95.88 103 LEU A N 1
ATOM 825 C CA . LEU A 1 103 ? -4.529 -3.514 0.029 1.00 95.88 103 LEU A CA 1
ATOM 826 C C . LEU A 1 103 ? -4.556 -2.095 0.608 1.00 95.88 103 LEU A C 1
ATOM 828 O O . LEU A 1 103 ? -5.604 -1.585 1.009 1.00 95.88 103 LEU A O 1
ATOM 832 N N . ASN A 1 104 ? -3.363 -1.518 0.752 1.00 83.00 104 ASN A N 1
ATOM 833 C CA . ASN A 1 104 ? -3.119 -0.220 1.370 1.00 83.00 104 ASN A CA 1
ATOM 834 C C . ASN A 1 104 ? -2.233 0.614 0.435 1.00 83.00 104 ASN A C 1
ATOM 836 O O . ASN A 1 104 ? -1.050 0.332 0.252 1.00 83.00 104 ASN A O 1
ATOM 840 N N . SER A 1 105 ? -2.817 1.611 -0.225 1.00 74.56 105 SER A N 1
ATOM 841 C CA . SER A 1 105 ? -2.131 2.352 -1.285 1.00 74.56 105 SER A CA 1
ATOM 842 C C . SER A 1 105 ? -2.664 3.781 -1.427 1.00 74.56 105 SER A C 1
ATOM 844 O O . SER A 1 105 ? -3.369 4.298 -0.567 1.00 74.56 105 SER A O 1
ATOM 846 N N . TRP A 1 106 ? -2.281 4.444 -2.512 1.00 82.50 106 TRP A N 1
ATOM 847 C CA . TRP A 1 106 ? -2.511 5.850 -2.794 1.00 82.50 106 TRP A CA 1
ATOM 848 C C . TRP A 1 106 ? -3.953 6.169 -3.198 1.00 82.50 106 TRP A C 1
ATOM 850 O O . TRP A 1 106 ? -4.364 7.323 -3.065 1.00 82.50 106 TRP A O 1
ATOM 860 N N . GLY A 1 107 ? -4.702 5.186 -3.703 1.00 91.25 107 GLY A N 1
ATOM 861 C CA . GLY A 1 107 ? -6.097 5.306 -4.135 1.00 91.25 107 GLY A CA 1
ATOM 862 C C . GLY A 1 107 ? -7.092 4.528 -3.268 1.00 91.25 107 GLY A C 1
ATOM 863 O O . GLY A 1 107 ? -6.768 4.063 -2.181 1.00 91.25 107 GLY A O 1
ATOM 864 N N . GLU A 1 108 ? -8.321 4.382 -3.767 1.00 96.25 108 GLU A N 1
ATOM 865 C CA . GLU A 1 108 ? -9.390 3.624 -3.105 1.00 96.25 108 GLU A CA 1
ATOM 866 C C . GLU A 1 108 ? -9.502 2.207 -3.701 1.00 96.25 108 GLU A C 1
ATOM 868 O O . GLU A 1 108 ? -9.820 2.075 -4.887 1.00 96.25 108 GLU A O 1
ATOM 873 N N . PRO A 1 109 ? -9.275 1.130 -2.926 1.00 96.50 109 PRO A N 1
ATOM 874 C CA . PRO A 1 109 ? -9.363 -0.228 -3.455 1.00 96.50 109 PRO A CA 1
ATOM 875 C C . PRO A 1 109 ? -10.790 -0.646 -3.833 1.00 96.50 109 PRO A C 1
ATOM 877 O O . PRO A 1 109 ? -10.952 -1.399 -4.788 1.00 96.50 109 PRO A O 1
ATOM 880 N N . LEU A 1 110 ? -11.839 -0.148 -3.164 1.00 96.88 110 LEU A N 1
ATOM 881 C CA . LEU A 1 110 ? -13.220 -0.581 -3.439 1.00 96.88 110 LEU A CA 1
ATOM 882 C C . LEU A 1 110 ? -13.808 0.011 -4.732 1.00 96.88 110 LEU A C 1
ATOM 884 O O . LEU A 1 110 ? -14.933 -0.330 -5.090 1.00 96.88 110 LEU A O 1
ATOM 888 N N . ILE A 1 111 ? -13.088 0.877 -5.450 1.00 96.81 111 ILE A N 1
ATOM 889 C CA . ILE A 1 111 ? -13.470 1.296 -6.813 1.00 96.81 111 ILE A CA 1
ATOM 890 C C . ILE A 1 111 ? -12.687 0.557 -7.901 1.00 96.81 111 ILE A C 1
ATOM 892 O O . ILE A 1 111 ? -12.916 0.794 -9.085 1.00 96.81 111 ILE A O 1
ATOM 896 N N . TYR A 1 112 ? -11.760 -0.324 -7.518 1.00 97.50 112 TYR A N 1
ATOM 897 C CA . TYR A 1 112 ? -10.964 -1.084 -8.467 1.00 97.50 112 TYR A CA 1
ATOM 898 C C . TYR A 1 112 ? -11.852 -2.076 -9.244 1.00 97.50 112 TYR A C 1
ATOM 900 O O . TYR A 1 112 ? -12.534 -2.890 -8.615 1.00 97.50 112 TYR A O 1
ATOM 908 N N . PRO A 1 113 ? -11.845 -2.065 -10.594 1.00 97.00 113 PRO A N 1
ATOM 909 C CA . PRO A 1 113 ? -12.741 -2.908 -11.394 1.00 97.00 113 PRO A CA 1
ATOM 910 C C . PRO A 1 113 ? -12.596 -4.415 -11.145 1.00 97.00 113 PRO A C 1
ATOM 912 O O . PRO A 1 113 ? -13.565 -5.152 -11.290 1.00 97.00 113 PRO A O 1
ATOM 915 N N . TYR A 1 114 ? -11.406 -4.863 -10.734 1.00 97.56 114 TYR A N 1
ATOM 916 C CA . TYR A 1 114 ? -11.090 -6.270 -10.469 1.00 97.56 114 TYR A CA 1
ATOM 917 C C . TYR A 1 114 ? -10.943 -6.556 -8.964 1.00 97.56 114 TYR A C 1
ATOM 919 O O . TYR A 1 114 ? -10.192 -7.439 -8.556 1.00 97.56 114 TYR A O 1
ATOM 927 N N . PHE A 1 115 ? -11.634 -5.786 -8.110 1.00 97.81 115 PHE A N 1
ATOM 928 C CA . PHE A 1 115 ? -11.606 -5.976 -6.652 1.00 97.81 115 PHE A CA 1
ATOM 929 C C . PHE A 1 115 ? -12.109 -7.366 -6.231 1.00 97.81 115 PHE A C 1
ATOM 931 O O . PHE A 1 115 ? -11.581 -7.968 -5.298 1.00 97.81 115 PHE A O 1
ATOM 938 N N . GLU A 1 116 ? -13.102 -7.902 -6.941 1.00 97.44 116 GLU A N 1
ATOM 939 C CA . GLU A 1 116 ? -13.584 -9.263 -6.706 1.00 97.44 116 GLU A CA 1
ATOM 940 C C . GLU A 1 116 ? -12.508 -10.312 -7.022 1.00 97.44 116 GLU A C 1
ATOM 942 O O . GLU A 1 116 ? -12.248 -11.175 -6.183 1.00 97.44 116 GLU A O 1
ATOM 947 N N . ASP A 1 117 ? -11.833 -10.194 -8.171 1.00 98.06 117 ASP A N 1
ATOM 948 C CA . ASP A 1 117 ? -10.791 -11.133 -8.609 1.00 98.06 117 ASP A CA 1
ATOM 949 C C . ASP A 1 117 ? -9.677 -11.264 -7.555 1.00 98.06 117 ASP A C 1
ATOM 951 O O . ASP A 1 117 ? -9.296 -12.374 -7.173 1.00 98.06 117 ASP A O 1
ATOM 955 N N . ILE A 1 118 ? -9.201 -10.136 -7.009 1.00 97.88 118 ILE A N 1
ATOM 956 C CA . ILE A 1 118 ? -8.171 -10.163 -5.964 1.00 97.88 118 ILE A CA 1
ATOM 957 C C . ILE A 1 118 ? -8.694 -10.759 -4.649 1.00 97.88 118 ILE A C 1
ATOM 959 O O . ILE A 1 118 ? -7.984 -11.553 -4.036 1.00 97.88 118 ILE A O 1
ATOM 963 N N . LEU A 1 119 ? -9.927 -10.471 -4.209 1.00 97.88 119 LEU A N 1
ATOM 964 C CA . LEU A 1 119 ? -10.469 -11.088 -2.987 1.00 97.88 119 LEU A CA 1
ATOM 965 C C . LEU A 1 119 ? -10.633 -12.611 -3.123 1.00 97.88 119 LEU A C 1
ATOM 967 O O . LEU A 1 119 ? -10.342 -13.349 -2.175 1.00 97.88 119 LEU A O 1
ATOM 971 N N . LEU A 1 120 ? -11.044 -13.088 -4.302 1.00 97.25 120 LEU A N 1
ATOM 972 C CA . LEU A 1 120 ? -11.117 -14.518 -4.607 1.00 97.25 120 LEU A CA 1
ATOM 973 C C . LEU A 1 120 ? -9.729 -15.170 -4.542 1.00 97.25 120 LEU A C 1
ATOM 975 O O . LEU A 1 120 ? -9.574 -16.201 -3.881 1.00 97.25 120 LEU A O 1
ATOM 979 N N . ALA A 1 121 ? -8.715 -14.543 -5.145 1.00 97.44 121 ALA A N 1
ATOM 980 C CA . ALA A 1 121 ? -7.336 -15.029 -5.110 1.00 97.44 121 ALA A CA 1
ATOM 981 C C . ALA A 1 121 ? -6.767 -15.064 -3.680 1.00 97.44 121 ALA A C 1
ATOM 983 O O . ALA A 1 121 ? -6.196 -16.069 -3.255 1.00 97.44 121 ALA A O 1
ATOM 984 N N . ILE A 1 122 ? -6.987 -14.011 -2.886 1.00 95.88 122 ILE A N 1
ATOM 985 C CA . ILE A 1 122 ? -6.572 -13.940 -1.474 1.00 95.88 122 ILE A CA 1
ATOM 986 C C . ILE A 1 122 ? -7.149 -15.109 -0.676 1.00 95.88 122 ILE A C 1
ATOM 988 O O . ILE A 1 122 ? -6.426 -15.762 0.084 1.00 95.88 122 ILE A O 1
ATOM 992 N N . ARG A 1 123 ? -8.437 -15.415 -0.873 1.00 93.81 123 ARG A N 1
ATOM 993 C CA . ARG A 1 123 ? -9.091 -16.555 -0.225 1.00 93.81 123 ARG A CA 1
ATOM 994 C C . ARG A 1 123 ? -8.500 -17.883 -0.687 1.00 93.81 123 ARG A C 1
ATOM 996 O O . ARG A 1 123 ? -8.206 -18.734 0.152 1.00 93.81 123 ARG A O 1
ATOM 1003 N N . GLN A 1 124 ? -8.316 -18.062 -1.994 1.00 93.69 124 GLN A N 1
ATOM 1004 C CA . GLN A 1 124 ? -7.754 -19.283 -2.574 1.00 93.69 124 GLN A CA 1
ATOM 1005 C C . GLN A 1 124 ? -6.350 -19.575 -2.030 1.00 93.69 124 GLN A C 1
ATOM 1007 O O . GLN A 1 124 ? -6.062 -20.704 -1.632 1.00 93.69 124 GLN A O 1
ATOM 1012 N N . HIS A 1 125 ? -5.505 -18.548 -1.929 1.00 92.38 125 HIS A N 1
ATOM 1013 C CA . HIS A 1 125 ? -4.147 -18.658 -1.396 1.00 92.38 125 HIS A CA 1
ATOM 1014 C C . HIS A 1 125 ? -4.070 -18.579 0.135 1.00 92.38 125 HIS A C 1
ATOM 1016 O O . HIS A 1 125 ? -2.970 -18.664 0.692 1.00 92.38 125 HIS A O 1
ATOM 1022 N N . LYS A 1 126 ? -5.219 -18.470 0.821 1.00 90.88 126 LYS A N 1
ATOM 1023 C CA . LYS A 1 126 ? -5.349 -18.397 2.285 1.00 90.88 126 LYS A CA 1
ATOM 1024 C C . LYS A 1 126 ? -4.504 -17.276 2.904 1.00 90.88 126 LYS A C 1
ATOM 1026 O O . LYS A 1 126 ? -3.931 -17.450 3.980 1.00 90.88 126 LYS A O 1
ATOM 1031 N N . CYS A 1 127 ? -4.410 -16.144 2.214 1.00 90.94 127 CYS A N 1
ATOM 1032 C CA . CYS A 1 127 ? -3.712 -14.967 2.712 1.00 90.94 127 CYS A CA 1
ATOM 1033 C C . CYS A 1 127 ? -4.594 -14.231 3.729 1.00 90.94 127 CYS A C 1
ATOM 1035 O O . CYS A 1 127 ? -5.808 -14.109 3.548 1.00 90.94 127 CYS A O 1
ATOM 1037 N N . LYS A 1 128 ? -3.982 -13.703 4.790 1.00 92.38 128 LYS A N 1
ATOM 1038 C CA . LYS A 1 128 ? -4.633 -12.737 5.675 1.00 92.38 128 LYS A CA 1
ATOM 1039 C C . LYS A 1 128 ? -4.771 -11.408 4.935 1.00 92.38 128 LYS A C 1
ATOM 1041 O O . LYS A 1 128 ? -3.784 -10.885 4.428 1.00 92.38 128 LYS A O 1
ATOM 1046 N N . LEU A 1 129 ? -5.982 -10.867 4.887 1.00 95.25 129 LEU A N 1
ATOM 1047 C CA . LEU A 1 129 ? -6.278 -9.585 4.263 1.00 95.25 129 LEU A CA 1
ATOM 1048 C C . LEU A 1 129 ? -6.111 -8.440 5.266 1.00 95.25 129 LEU A C 1
ATOM 1050 O O . LEU A 1 129 ? -6.647 -8.481 6.367 1.00 95.25 129 LEU A O 1
ATOM 1054 N N . PHE A 1 130 ? -5.466 -7.366 4.850 1.00 95.06 130 PHE A N 1
ATOM 1055 C CA . PHE A 1 130 ? -5.649 -6.044 5.427 1.00 95.06 130 PHE A CA 1
ATOM 1056 C C . PHE A 1 130 ? -6.109 -5.119 4.304 1.00 95.06 130 PHE A C 1
ATOM 1058 O O . PHE A 1 130 ? -5.372 -4.914 3.352 1.00 95.06 130 PHE A O 1
ATOM 1065 N N . VAL A 1 131 ? -7.316 -4.567 4.357 1.00 97.12 131 VAL A N 1
ATOM 1066 C CA . VAL A 1 131 ? -7.775 -3.596 3.347 1.00 97.12 131 VAL A CA 1
ATOM 1067 C C . VAL A 1 131 ? -7.997 -2.250 4.005 1.00 97.12 131 VAL A C 1
ATOM 1069 O O . VAL A 1 131 ? -8.709 -2.172 5.003 1.00 97.12 131 VAL A O 1
ATOM 1072 N N . GLN A 1 132 ? -7.398 -1.195 3.455 1.00 96.25 132 GLN A N 1
ATOM 1073 C CA . GLN A 1 132 ? -7.696 0.172 3.865 1.00 96.25 132 GLN A CA 1
ATOM 1074 C C . GLN A 1 132 ? -8.650 0.818 2.860 1.00 96.25 132 GLN A C 1
ATOM 1076 O O . GLN A 1 132 ? -8.373 0.832 1.668 1.00 96.25 132 GLN A O 1
ATOM 1081 N N . THR A 1 133 ? -9.777 1.343 3.333 1.00 97.50 133 THR A N 1
ATOM 1082 C CA . THR A 1 133 ? -10.821 1.932 2.485 1.00 97.50 133 THR A CA 1
ATOM 1083 C C . THR A 1 133 ? -11.406 3.188 3.116 1.00 97.50 133 THR A C 1
ATOM 1085 O O . THR A 1 133 ? -11.462 3.324 4.335 1.00 97.50 133 THR A O 1
ATOM 1088 N N . ASN A 1 134 ? -11.897 4.108 2.294 1.00 97.00 134 ASN A N 1
ATOM 1089 C CA . ASN A 1 134 ? -12.694 5.251 2.725 1.00 97.00 134 ASN A CA 1
ATOM 1090 C C . ASN A 1 134 ? -14.159 4.898 3.063 1.00 97.00 134 ASN A C 1
ATOM 1092 O O . ASN A 1 134 ? -14.915 5.788 3.442 1.00 97.00 134 ASN A O 1
ATOM 1096 N N . ALA A 1 135 ? -14.555 3.626 2.910 1.00 97.81 135 ALA A N 1
ATOM 1097 C CA . ALA A 1 135 ? -15.864 3.058 3.250 1.00 97.81 135 ALA A CA 1
ATOM 1098 C C . ALA A 1 135 ? -17.076 3.567 2.438 1.00 97.81 135 ALA A C 1
ATOM 1100 O O . ALA A 1 135 ? -18.174 3.042 2.590 1.00 97.81 135 ALA A O 1
ATOM 1101 N N . THR A 1 136 ? -16.901 4.504 1.503 1.00 97.75 136 THR A N 1
ATOM 1102 C CA . THR A 1 136 ? -18.017 5.084 0.720 1.00 97.75 136 THR A CA 1
ATOM 1103 C C . THR A 1 136 ? -18.580 4.158 -0.365 1.00 97.75 136 THR A C 1
ATOM 1105 O O . THR A 1 136 ? -19.570 4.483 -1.016 1.00 97.75 136 THR A O 1
ATOM 1108 N N . ARG A 1 137 ? -17.933 3.011 -0.610 1.00 97.31 137 ARG A N 1
ATOM 1109 C CA . ARG A 1 137 ? -18.283 2.056 -1.678 1.00 97.31 137 ARG A CA 1
ATOM 1110 C C . ARG A 1 137 ? -18.536 0.638 -1.168 1.00 97.31 137 ARG A C 1
ATOM 1112 O O . ARG A 1 137 ? -18.413 -0.316 -1.939 1.00 97.31 137 ARG A O 1
ATOM 1119 N N . LEU A 1 138 ? -18.896 0.516 0.111 1.00 97.88 138 LEU A N 1
ATOM 1120 C CA . LEU A 1 138 ? -19.398 -0.714 0.718 1.00 97.88 138 LEU A CA 1
ATOM 1121 C C . LEU A 1 138 ? -20.833 -0.973 0.234 1.00 97.88 138 LEU A C 1
ATOM 1123 O O . LEU A 1 138 ? -21.783 -0.380 0.734 1.00 97.88 138 LEU A O 1
ATOM 1127 N N . ASP A 1 139 ? -20.973 -1.839 -0.767 1.00 96.50 139 ASP A N 1
ATOM 1128 C CA . ASP A 1 139 ? -22.261 -2.361 -1.234 1.00 96.50 139 ASP A CA 1
ATOM 1129 C C . ASP A 1 139 ? -22.437 -3.835 -0.841 1.00 96.50 139 ASP A C 1
ATOM 1131 O O . ASP A 1 139 ? -21.504 -4.483 -0.353 1.00 96.50 139 ASP A O 1
ATOM 1135 N N . ASP A 1 140 ? -23.626 -4.384 -1.090 1.00 97.94 140 ASP A N 1
ATOM 1136 C CA . ASP A 1 140 ? -23.978 -5.755 -0.715 1.00 97.94 140 ASP A CA 1
ATOM 1137 C C . ASP A 1 140 ? -23.001 -6.812 -1.233 1.00 97.94 140 ASP A C 1
ATOM 1139 O O . ASP A 1 140 ? -22.712 -7.779 -0.513 1.00 97.94 140 ASP A O 1
ATOM 1143 N N . ARG A 1 141 ? -22.492 -6.636 -2.462 1.00 97.50 141 ARG A N 1
ATOM 1144 C CA . ARG A 1 141 ? -21.572 -7.580 -3.104 1.00 97.50 141 ARG A CA 1
ATOM 1145 C C . ARG A 1 141 ? -20.195 -7.502 -2.463 1.00 97.50 141 ARG A C 1
ATOM 1147 O O . ARG A 1 141 ? -19.643 -8.542 -2.107 1.00 97.50 141 ARG A O 1
ATOM 1154 N N . LYS A 1 142 ? -19.650 -6.299 -2.274 1.00 97.81 142 LYS A N 1
ATOM 1155 C CA . LYS A 1 142 ? -18.328 -6.122 -1.651 1.00 97.81 142 LYS A CA 1
ATOM 1156 C C . LYS A 1 142 ? -18.335 -6.549 -0.192 1.00 97.81 142 LYS A C 1
ATOM 1158 O O . LYS A 1 142 ? -17.394 -7.207 0.239 1.00 97.81 142 LYS A O 1
ATOM 1163 N N . ILE A 1 143 ? -19.406 -6.252 0.543 1.00 98.69 143 ILE A N 1
ATOM 1164 C CA . ILE A 1 143 ? -19.579 -6.728 1.919 1.00 98.69 143 ILE A CA 1
ATOM 1165 C C . ILE A 1 143 ? -19.605 -8.260 1.950 1.00 98.69 143 ILE A C 1
ATOM 1167 O O . ILE A 1 143 ? -18.877 -8.848 2.745 1.00 98.69 143 ILE A O 1
ATOM 1171 N N . ALA A 1 144 ? -20.363 -8.915 1.057 1.00 98.38 144 ALA A N 1
ATOM 1172 C CA . ALA A 1 144 ? -20.389 -10.381 0.975 1.00 98.38 144 ALA A CA 1
ATOM 1173 C C . ALA A 1 144 ? -18.981 -10.967 0.795 1.00 98.38 144 ALA A C 1
ATOM 1175 O O . ALA A 1 144 ? -18.571 -11.837 1.560 1.00 98.38 144 ALA A O 1
ATOM 1176 N N . LEU A 1 145 ? -18.228 -10.437 -0.172 1.00 97.88 145 LEU A N 1
ATOM 1177 C CA . LEU A 1 145 ? -16.871 -10.892 -0.468 1.00 97.88 145 LEU A CA 1
ATOM 1178 C C . LEU A 1 145 ? -15.916 -10.656 0.708 1.00 97.88 145 LEU A C 1
ATOM 1180 O O . LEU A 1 145 ? -15.144 -11.547 1.052 1.00 97.88 145 LEU A O 1
ATOM 1184 N N . LEU A 1 146 ? -15.980 -9.491 1.362 1.00 98.19 146 LEU A N 1
ATOM 1185 C CA . LEU A 1 146 ? -15.162 -9.190 2.540 1.00 98.19 146 LEU A CA 1
ATOM 1186 C C . LEU A 1 146 ? -15.466 -10.153 3.695 1.00 98.19 146 LEU A C 1
ATOM 1188 O O . LEU A 1 146 ? -14.531 -10.685 4.295 1.00 98.19 146 LEU A O 1
ATOM 1192 N N . CYS A 1 147 ? -16.741 -10.444 3.972 1.00 97.31 147 CYS A N 1
ATOM 1193 C CA . CYS A 1 147 ? -17.153 -11.388 5.019 1.00 97.31 147 CYS A CA 1
ATOM 1194 C C . CYS A 1 147 ? -16.636 -12.821 4.789 1.00 97.31 147 CYS A C 1
ATOM 1196 O O . CYS A 1 147 ? -16.515 -13.588 5.744 1.00 97.31 147 CYS A O 1
ATOM 1198 N N . GLU A 1 148 ? -16.291 -13.189 3.553 1.00 95.25 148 GLU A N 1
ATOM 1199 C CA . GLU A 1 148 ? -15.716 -14.497 3.218 1.00 95.25 148 GLU A CA 1
ATOM 1200 C C . GLU A 1 148 ? -14.197 -14.588 3.473 1.00 95.25 148 GLU A C 1
ATOM 1202 O O . GLU A 1 148 ? -13.625 -15.684 3.410 1.00 95.25 148 GLU A O 1
ATOM 1207 N N . THR A 1 149 ? -13.532 -13.472 3.792 1.00 94.00 149 THR A N 1
ATOM 1208 C CA . THR A 1 149 ? -12.074 -13.394 4.002 1.00 94.00 149 THR A CA 1
ATOM 1209 C C . THR A 1 149 ? -11.664 -13.657 5.460 1.00 94.00 149 THR A C 1
ATOM 1211 O O . THR A 1 149 ? -12.474 -14.015 6.318 1.00 94.00 149 THR A O 1
ATOM 1214 N N . TYR A 1 150 ? -10.364 -13.581 5.741 1.00 92.88 150 TYR A N 1
ATOM 1215 C CA . TYR A 1 150 ? -9.807 -13.554 7.091 1.00 92.88 150 TYR A CA 1
ATOM 1216 C C . TYR A 1 150 ? -8.849 -12.370 7.191 1.00 92.88 150 TYR A C 1
ATOM 1218 O O . TYR A 1 150 ? -7.969 -12.244 6.341 1.00 92.88 150 TYR A O 1
ATOM 1226 N N . GLY A 1 151 ? -8.989 -11.535 8.220 1.00 93.50 151 GLY A N 1
ATOM 1227 C CA . GLY A 1 151 ? -8.107 -10.392 8.436 1.00 93.50 151 GLY A CA 1
ATOM 1228 C C . GLY A 1 151 ? -8.830 -9.146 8.937 1.00 93.50 151 GLY A C 1
ATOM 1229 O O . GLY A 1 151 ? -9.635 -9.249 9.859 1.00 93.50 151 GLY A O 1
ATOM 1230 N N . THR A 1 152 ? -8.529 -7.978 8.365 1.00 95.06 152 THR A N 1
ATOM 1231 C CA . THR A 1 152 ? -8.986 -6.672 8.860 1.00 95.06 152 THR A CA 1
ATOM 1232 C C . THR A 1 152 ? -9.464 -5.756 7.734 1.00 95.06 152 THR A C 1
ATOM 1234 O O . THR A 1 152 ? -8.743 -5.523 6.763 1.00 95.06 152 THR A O 1
ATOM 1237 N N . VAL A 1 153 ? -10.643 -5.157 7.914 1.00 97.88 153 VAL A N 1
ATOM 1238 C CA . VAL A 1 153 ? -11.089 -3.975 7.163 1.00 97.88 153 VAL A CA 1
ATOM 1239 C C . VAL A 1 153 ? -10.779 -2.731 7.987 1.00 97.88 153 VAL A C 1
ATOM 1241 O O . VAL A 1 153 ? -11.241 -2.587 9.116 1.00 97.88 153 VAL A O 1
ATOM 1244 N N . SER A 1 154 ? -9.981 -1.834 7.424 1.00 97.19 154 SER A N 1
ATOM 1245 C CA . SER A 1 154 ? -9.537 -0.590 8.036 1.00 97.19 154 SER A CA 1
ATOM 1246 C C . SER A 1 154 ? -10.176 0.598 7.343 1.00 97.19 154 SER A C 1
ATOM 1248 O O . SER A 1 154 ? -9.877 0.886 6.189 1.00 97.19 154 SER A O 1
ATOM 1250 N N . MET A 1 155 ? -11.031 1.321 8.051 1.00 98.00 155 MET A N 1
ATOM 1251 C CA . MET A 1 155 ? -11.832 2.383 7.461 1.00 98.00 155 MET A CA 1
ATOM 1252 C C . MET A 1 155 ? -11.284 3.744 7.849 1.00 98.00 155 MET A C 1
ATOM 1254 O O . MET A 1 155 ? -11.168 4.087 9.025 1.00 98.00 155 MET A O 1
ATOM 1258 N N . SER A 1 156 ? -10.927 4.531 6.849 1.00 96.31 156 SER A N 1
ATOM 1259 C CA . SER A 1 156 ? -10.470 5.897 7.035 1.00 96.31 156 SER A CA 1
ATOM 1260 C C . SER A 1 156 ? -11.699 6.791 7.253 1.00 96.31 156 SER A C 1
ATOM 1262 O O . SER A 1 156 ? -12.306 7.260 6.294 1.00 96.31 156 SER A O 1
ATOM 1264 N N . ILE A 1 157 ? -12.094 6.965 8.516 1.00 97.88 157 ILE A N 1
ATOM 1265 C CA . ILE A 1 157 ? -13.246 7.759 8.964 1.00 97.88 157 ILE A CA 1
ATOM 1266 C C . ILE A 1 157 ? -12.739 8.696 10.057 1.00 97.88 157 ILE A C 1
ATOM 1268 O O . ILE A 1 157 ? -12.326 8.209 11.104 1.00 97.88 157 ILE A O 1
ATOM 1272 N N . ASP A 1 158 ? -12.735 10.010 9.810 1.00 96.88 158 ASP A N 1
ATOM 1273 C CA . ASP A 1 158 ? -12.088 10.991 10.706 1.00 96.88 158 ASP A CA 1
ATOM 1274 C C . ASP A 1 158 ? -13.060 11.830 11.543 1.00 96.88 158 ASP A C 1
ATOM 1276 O O . ASP A 1 158 ? -12.618 12.585 12.405 1.00 96.88 158 ASP A O 1
ATOM 1280 N N . ALA A 1 159 ? -14.356 11.720 11.262 1.00 97.88 159 ALA A N 1
ATOM 1281 C CA . ALA A 1 159 ? -15.459 12.382 11.949 1.00 97.88 159 ALA A CA 1
ATOM 1282 C C . ALA A 1 159 ? -16.773 11.675 11.569 1.00 97.88 159 ALA A C 1
ATOM 1284 O O . ALA A 1 159 ? -16.770 10.782 10.717 1.00 97.88 159 ALA A O 1
ATOM 1285 N N . THR A 1 160 ? -17.883 12.085 12.178 1.00 98.38 160 THR A N 1
ATOM 1286 C CA . THR A 1 160 ? -19.248 11.658 11.835 1.00 98.38 160 THR A CA 1
ATOM 1287 C C . THR A 1 160 ? -20.019 12.824 11.195 1.00 98.38 160 THR A C 1
ATOM 1289 O O . THR A 1 160 ? -19.607 13.984 11.285 1.00 98.38 160 THR A O 1
ATOM 1292 N N . GLY A 1 161 ? -21.146 12.536 10.535 1.00 97.81 161 GLY A N 1
ATOM 1293 C CA . GLY A 1 161 ? -22.083 13.555 10.047 1.00 97.81 161 GLY A CA 1
ATOM 1294 C C . GLY A 1 161 ? -21.492 14.530 9.024 1.00 97.81 161 GLY A C 1
ATOM 1295 O O . GLY A 1 161 ? -20.686 14.156 8.177 1.00 97.81 161 GLY A O 1
ATOM 1296 N N . THR A 1 162 ? -21.887 15.800 9.106 1.00 97.69 162 THR A N 1
ATOM 1297 C CA . THR A 1 162 ? -21.461 16.843 8.156 1.00 97.69 162 THR A CA 1
ATOM 1298 C C . THR A 1 162 ? -19.954 17.087 8.185 1.00 97.69 162 THR A C 1
ATOM 1300 O O . THR A 1 162 ? -19.347 17.302 7.140 1.00 97.69 162 THR A O 1
ATOM 1303 N N . LEU A 1 163 ? -19.314 16.975 9.355 1.00 97.81 163 LEU A N 1
ATOM 1304 C CA . LEU A 1 163 ? -17.867 17.162 9.477 1.00 97.81 163 LEU A CA 1
ATOM 1305 C C . LEU A 1 163 ? -17.086 16.084 8.707 1.00 97.81 163 LEU A C 1
ATOM 1307 O O . LEU A 1 163 ? -16.040 16.373 8.124 1.00 97.81 163 LEU A O 1
ATOM 1311 N N . PHE A 1 164 ? -17.603 14.851 8.642 1.00 97.94 164 PHE A N 1
ATOM 1312 C CA . PHE A 1 164 ? -17.041 13.830 7.755 1.00 97.94 164 PHE A CA 1
ATOM 1313 C C . PHE A 1 164 ? -17.056 14.303 6.298 1.00 97.94 164 PHE A C 1
ATOM 1315 O O . PHE A 1 164 ? -16.039 14.214 5.616 1.00 97.94 164 PHE A O 1
ATOM 1322 N N . GLU A 1 165 ? -18.190 14.816 5.826 1.00 97.62 165 GLU A N 1
ATOM 1323 C CA . GLU A 1 165 ? -18.400 15.223 4.430 1.00 97.62 165 GLU A CA 1
ATOM 1324 C C . GLU A 1 165 ? -17.529 16.431 4.051 1.00 97.62 165 GLU A C 1
ATOM 1326 O O . GLU A 1 165 ? -16.997 16.500 2.939 1.00 97.62 165 GLU A O 1
ATOM 1331 N N . GLU A 1 166 ? -17.298 17.339 5.001 1.00 96.12 166 GLU A N 1
ATOM 1332 C CA . GLU A 1 166 ? -16.378 18.471 4.862 1.00 96.12 166 GLU A CA 1
ATOM 1333 C C . GLU A 1 166 ? -14.916 18.019 4.725 1.00 96.12 166 GLU A C 1
ATOM 1335 O O . GLU A 1 166 ? -14.200 18.448 3.812 1.00 96.12 166 GLU A O 1
ATOM 1340 N N . LEU A 1 167 ? -14.457 17.128 5.610 1.00 95.00 167 LEU A N 1
ATOM 1341 C CA . LEU A 1 167 ? -13.072 16.639 5.613 1.00 95.00 167 LEU A CA 1
ATOM 1342 C C . LEU A 1 167 ? -12.801 15.679 4.454 1.00 95.00 167 LEU A C 1
ATOM 1344 O O . LEU A 1 167 ? -11.720 15.701 3.854 1.00 95.00 167 LEU A O 1
ATOM 1348 N N . ARG A 1 168 ? -13.786 14.848 4.117 1.00 95.44 168 ARG A N 1
ATOM 1349 C CA . ARG A 1 168 ? -13.745 13.810 3.083 1.00 95.44 168 ARG A CA 1
ATOM 1350 C C . ARG A 1 168 ? -14.685 14.148 1.937 1.00 95.44 168 ARG A C 1
ATOM 1352 O O . ARG A 1 168 ? -15.581 13.380 1.599 1.00 95.44 168 ARG A O 1
ATOM 1359 N N . ARG A 1 169 ? -14.420 15.295 1.307 1.00 95.00 169 ARG A N 1
ATOM 1360 C CA . ARG A 1 169 ? -15.185 15.823 0.167 1.00 95.00 169 ARG A CA 1
ATOM 1361 C C . ARG A 1 169 ? -15.504 14.752 -0.877 1.00 95.00 169 ARG A C 1
ATOM 1363 O O . ARG A 1 169 ? -14.626 13.969 -1.255 1.00 95.00 169 ARG A O 1
ATOM 1370 N N . ASN A 1 170 ? -16.740 14.805 -1.371 1.00 96.62 170 ASN A N 1
ATOM 1371 C CA . ASN A 1 170 ? -17.431 13.812 -2.210 1.00 96.62 170 ASN A CA 1
ATOM 1372 C C . ASN A 1 170 ? -17.898 12.547 -1.472 1.00 96.62 170 ASN A C 1
ATOM 1374 O O . ASN A 1 170 ? -18.544 11.697 -2.085 1.00 96.62 170 ASN A O 1
ATOM 1378 N N . GLY A 1 171 ? -17.585 12.405 -0.186 1.00 97.06 171 GLY A N 1
ATOM 1379 C CA . GLY A 1 171 ? -18.148 11.371 0.670 1.00 97.06 171 GLY A CA 1
ATOM 1380 C C . GLY A 1 171 ? -19.532 11.777 1.161 1.00 97.06 171 GLY A C 1
ATOM 1381 O O . GLY A 1 171 ? -19.807 12.960 1.327 1.00 97.06 171 GLY A O 1
ATOM 1382 N N . GLN A 1 172 ? -20.385 10.783 1.386 1.00 98.06 172 GLN A N 1
ATOM 1383 C CA . GLN A 1 172 ? -21.704 10.947 1.994 1.00 98.06 172 GLN A CA 1
ATOM 1384 C C . GLN A 1 172 ? -21.713 10.140 3.287 1.00 98.06 172 GLN A C 1
ATOM 1386 O O . GLN A 1 172 ? -21.468 8.930 3.254 1.00 98.06 172 GLN A O 1
ATOM 1391 N N . TRP A 1 173 ? -21.956 10.790 4.426 1.00 98.50 173 TRP A N 1
ATOM 1392 C CA . TRP A 1 173 ? -21.898 10.113 5.723 1.00 98.50 173 TRP A CA 1
ATOM 1393 C C . TRP A 1 173 ? -22.932 8.989 5.819 1.00 98.50 173 TRP A C 1
ATOM 1395 O O . TRP A 1 173 ? -22.644 7.921 6.352 1.00 98.50 173 TRP A O 1
ATOM 1405 N N . SER A 1 174 ? -24.114 9.199 5.240 1.00 98.19 174 SER A N 1
ATOM 1406 C CA . SER A 1 174 ? -25.197 8.212 5.214 1.00 98.19 174 SER A CA 1
ATOM 1407 C C . SER A 1 174 ? -24.810 6.907 4.508 1.00 98.19 174 SER A C 1
ATOM 1409 O O . SER A 1 174 ? -25.202 5.830 4.958 1.00 98.19 174 SER A O 1
ATOM 1411 N N . ASP A 1 175 ? -24.015 6.977 3.437 1.00 97.88 175 ASP A N 1
ATOM 1412 C CA . ASP A 1 175 ? -23.514 5.790 2.740 1.00 97.88 175 ASP A CA 1
ATOM 1413 C C . ASP A 1 175 ? -22.479 5.036 3.576 1.00 97.88 175 ASP A C 1
ATOM 1415 O O . ASP A 1 175 ? -22.490 3.803 3.606 1.00 97.88 175 ASP A O 1
ATOM 1419 N N . VAL A 1 176 ? -21.614 5.774 4.278 1.00 98.56 176 VAL A N 1
ATOM 1420 C CA . VAL A 1 176 ? -20.603 5.202 5.173 1.00 98.56 176 VAL A CA 1
ATOM 1421 C C . VAL A 1 176 ? -21.263 4.530 6.368 1.00 98.56 176 VAL A C 1
ATOM 1423 O O . VAL A 1 176 ? -21.016 3.351 6.596 1.00 98.56 176 VAL A O 1
ATOM 1426 N N . ASP A 1 177 ? -22.129 5.230 7.103 1.00 98.69 177 ASP A N 1
ATOM 1427 C CA . ASP A 1 177 ? -22.803 4.682 8.285 1.00 98.69 177 ASP A CA 1
ATOM 1428 C C . ASP A 1 177 ? -23.604 3.419 7.938 1.00 98.69 177 ASP A C 1
ATOM 1430 O O . ASP A 1 177 ? -23.436 2.387 8.591 1.00 98.69 177 ASP A O 1
ATOM 1434 N N . ARG A 1 178 ? -24.385 3.453 6.847 1.00 98.50 178 ARG A N 1
ATOM 1435 C CA . ARG A 1 178 ? -25.123 2.283 6.350 1.00 98.50 178 ARG A CA 1
ATOM 1436 C C . ARG A 1 178 ? -24.181 1.119 6.031 1.00 98.50 178 ARG A C 1
ATOM 1438 O O . ARG A 1 178 ? -24.334 0.040 6.596 1.00 98.50 178 ARG A O 1
ATOM 1445 N N . GLY A 1 179 ? -23.184 1.338 5.170 1.00 98.56 179 GLY A N 1
ATOM 1446 C CA . GLY A 1 179 ? -22.272 0.278 4.731 1.00 98.56 179 GLY A CA 1
ATOM 1447 C C . GLY A 1 179 ? -21.444 -0.322 5.873 1.00 98.56 179 GLY A C 1
ATOM 1448 O O . GLY A 1 179 ? -21.189 -1.527 5.892 1.00 98.56 179 GLY A O 1
ATOM 1449 N N . VAL A 1 180 ? -21.061 0.499 6.855 1.00 98.69 180 VAL A N 1
ATOM 1450 C CA . VAL A 1 180 ? -20.374 0.055 8.073 1.00 98.69 180 VAL A CA 1
ATOM 1451 C C . VAL A 1 180 ? -21.289 -0.823 8.918 1.00 98.69 180 VAL A C 1
ATOM 1453 O O . VAL A 1 180 ? -20.888 -1.929 9.275 1.00 98.69 180 VAL A O 1
ATOM 1456 N N . ARG A 1 181 ? -22.516 -0.378 9.215 1.00 98.69 181 ARG A N 1
ATOM 1457 C CA . ARG A 1 181 ? -23.485 -1.173 9.989 1.00 98.69 181 ARG A CA 1
ATOM 1458 C C . ARG A 1 181 ? -23.783 -2.509 9.307 1.00 98.69 181 ARG A C 1
ATOM 1460 O O . ARG A 1 181 ? -23.763 -3.540 9.977 1.00 98.69 181 ARG A O 1
ATOM 1467 N N . ASP A 1 182 ? -23.950 -2.511 7.987 1.00 98.56 182 ASP A N 1
ATOM 1468 C CA . ASP A 1 182 ? -24.209 -3.723 7.205 1.00 98.56 182 ASP A CA 1
ATOM 1469 C C . ASP A 1 182 ? -23.024 -4.701 7.237 1.00 98.56 182 ASP A C 1
ATOM 1471 O O . ASP A 1 182 ? -23.207 -5.904 7.455 1.00 98.56 182 ASP A O 1
ATOM 1475 N N . LEU A 1 183 ? -21.790 -4.204 7.082 1.00 98.69 183 LEU A N 1
ATOM 1476 C CA . LEU A 1 183 ? -20.581 -5.019 7.227 1.00 98.69 183 LEU A CA 1
ATOM 1477 C C . LEU A 1 183 ? -20.482 -5.613 8.634 1.00 98.69 183 LEU A C 1
ATOM 1479 O O . LEU A 1 183 ? -20.203 -6.805 8.796 1.00 98.69 183 LEU A O 1
ATOM 1483 N N . LEU A 1 184 ? -20.711 -4.788 9.657 1.00 98.25 184 LEU A N 1
ATOM 1484 C CA . LEU A 1 184 ? -20.586 -5.207 11.044 1.00 98.25 184 LEU A CA 1
ATOM 1485 C C . LEU A 1 184 ? -21.644 -6.254 11.417 1.00 98.25 184 LEU A C 1
ATOM 1487 O O . LEU A 1 184 ? -21.312 -7.189 12.146 1.00 98.25 184 LEU A O 1
ATOM 1491 N N . ALA A 1 185 ? -22.860 -6.141 10.876 1.00 98.25 185 ALA A N 1
ATOM 1492 C CA . ALA A 1 185 ? -23.953 -7.088 11.085 1.00 98.25 185 ALA A CA 1
ATOM 1493 C C . ALA A 1 185 ? -23.733 -8.447 10.395 1.00 98.25 185 ALA A C 1
ATOM 1495 O O . ALA A 1 185 ? -24.243 -9.462 10.867 1.00 98.25 185 ALA A O 1
ATOM 1496 N N . ARG A 1 186 ? -22.991 -8.482 9.279 1.00 98.19 186 ARG A N 1
ATOM 1497 C CA . ARG A 1 186 ? -22.813 -9.688 8.446 1.00 98.19 186 ARG A CA 1
ATOM 1498 C C . ARG A 1 186 ? -21.504 -10.437 8.688 1.00 98.19 186 ARG A C 1
ATOM 1500 O O . ARG A 1 186 ? -21.412 -11.616 8.346 1.00 98.19 186 ARG A O 1
ATOM 1507 N N . ARG A 1 187 ? -20.477 -9.774 9.224 1.00 96.56 187 ARG A N 1
ATOM 1508 C CA . ARG A 1 187 ? -19.162 -10.394 9.439 1.00 96.56 187 ARG A CA 1
ATOM 1509 C C . ARG A 1 187 ? -19.183 -11.425 10.567 1.00 96.56 187 ARG A C 1
ATOM 1511 O O . ARG A 1 187 ? -19.891 -11.273 11.557 1.00 96.56 187 ARG A O 1
ATOM 1518 N N . ASP A 1 188 ? -18.294 -12.407 10.471 1.00 95.38 188 ASP A N 1
ATOM 1519 C CA . ASP A 1 188 ? -17.856 -13.187 11.629 1.00 95.38 188 ASP A CA 1
ATOM 1520 C C . ASP A 1 188 ? -16.696 -12.438 12.318 1.00 95.38 188 ASP A C 1
ATOM 1522 O O . ASP A 1 188 ? -15.599 -12.379 11.750 1.00 95.38 188 ASP A O 1
ATOM 1526 N N . PRO A 1 189 ? -16.884 -11.876 13.529 1.00 93.19 189 PRO A N 1
ATOM 1527 C CA . PRO A 1 189 ? -15.850 -11.100 14.215 1.00 93.19 189 PRO A CA 1
ATOM 1528 C C . PRO A 1 189 ? -14.644 -11.947 14.654 1.00 93.19 189 PRO A C 1
ATOM 1530 O O . PRO A 1 189 ? -13.584 -11.399 14.940 1.00 93.19 189 PRO A O 1
ATOM 1533 N N . SER A 1 190 ? -14.754 -13.282 14.683 1.00 90.62 190 SER A N 1
ATOM 1534 C CA . SER A 1 190 ? -13.595 -14.156 14.914 1.00 90.62 190 SER A CA 1
ATOM 1535 C C . SER A 1 190 ? -12.687 -14.268 13.683 1.00 90.62 190 SER A C 1
ATOM 1537 O O . SER A 1 190 ? -11.515 -14.638 13.807 1.00 90.62 190 SER A O 1
ATOM 1539 N N . ARG A 1 191 ? -13.197 -13.906 12.497 1.00 91.75 191 ARG A N 1
ATOM 1540 C CA . ARG A 1 191 ? -12.483 -13.983 11.218 1.00 91.75 191 ARG A CA 1
ATOM 1541 C C . ARG A 1 191 ? -12.122 -12.624 10.632 1.00 91.75 191 ARG A C 1
ATOM 1543 O O . ARG A 1 191 ? -11.017 -12.485 10.113 1.00 91.75 191 ARG A O 1
ATOM 1550 N N . LEU A 1 192 ? -13.027 -11.652 10.698 1.00 94.94 192 LEU A N 1
ATOM 1551 C CA . LEU A 1 192 ? -12.863 -10.339 10.083 1.00 94.94 192 LEU A CA 1
ATOM 1552 C C . LEU A 1 192 ? -12.997 -9.233 11.130 1.00 94.94 192 LEU A C 1
ATOM 1554 O O . LEU A 1 192 ? -14.094 -8.911 11.586 1.00 94.94 192 LEU A O 1
ATOM 1558 N N . ALA A 1 193 ? -11.861 -8.643 11.482 1.00 95.31 193 ALA A N 1
ATOM 1559 C CA . ALA A 1 193 ? -11.796 -7.427 12.273 1.00 95.31 193 ALA A CA 1
ATOM 1560 C C . ALA A 1 193 ? -12.288 -6.238 11.457 1.00 95.31 193 ALA A C 1
ATOM 1562 O O . ALA A 1 193 ? -11.990 -6.125 10.264 1.00 95.31 193 ALA A O 1
ATOM 1563 N N . VAL A 1 194 ? -12.931 -5.292 12.128 1.00 97.50 194 VAL A N 1
ATOM 1564 C CA . VAL A 1 194 ? -13.208 -3.976 11.561 1.00 97.50 194 VAL A CA 1
ATOM 1565 C C . VAL A 1 194 ? -12.609 -2.909 12.461 1.00 97.50 194 VAL A C 1
ATOM 1567 O O . VAL A 1 194 ? -12.855 -2.874 13.667 1.00 97.50 194 VAL A O 1
ATOM 1570 N N . GLN A 1 195 ? -11.811 -2.030 11.862 1.00 96.31 195 GLN A N 1
ATOM 1571 C CA . GLN A 1 195 ? -11.214 -0.894 12.545 1.00 96.31 195 GLN A CA 1
ATOM 1572 C C . GLN A 1 195 ? -11.531 0.419 11.845 1.00 96.31 195 GLN A C 1
ATOM 1574 O O . GLN A 1 195 ? -11.686 0.453 10.624 1.00 96.31 195 GLN A O 1
ATOM 1579 N N . ILE A 1 196 ? -11.529 1.509 12.607 1.00 97.94 196 ILE A N 1
ATOM 1580 C CA . ILE A 1 196 ? -11.395 2.860 12.061 1.00 97.94 196 ILE A CA 1
ATOM 1581 C C . ILE A 1 196 ? -9.961 3.360 12.228 1.00 97.94 196 ILE A C 1
ATOM 1583 O O . ILE A 1 196 ? -9.265 3.006 13.181 1.00 97.94 196 ILE A O 1
ATOM 1587 N N . SER A 1 197 ? -9.496 4.175 11.287 1.00 95.75 197 SER A N 1
ATOM 1588 C CA . SER A 1 197 ? -8.169 4.797 11.311 1.00 95.75 197 SER A CA 1
ATOM 1589 C C . SER A 1 197 ? -8.265 6.300 11.046 1.00 95.75 197 SER A C 1
ATOM 1591 O O . SER A 1 197 ? -7.876 6.747 9.963 1.00 95.75 197 SER A O 1
ATOM 1593 N N . PRO A 1 198 ? -8.837 7.072 11.990 1.00 96.19 198 PRO A N 1
ATOM 1594 C CA . PRO A 1 198 ? -8.951 8.515 11.852 1.00 96.19 198 PRO A CA 1
ATOM 1595 C C . PRO A 1 198 ? -7.575 9.179 11.865 1.00 96.19 198 PRO A C 1
ATOM 1597 O O . PRO A 1 198 ? -6.706 8.827 12.666 1.00 96.19 198 PRO A O 1
ATOM 1600 N N . THR A 1 199 ? -7.406 10.187 11.019 1.00 94.88 199 THR A N 1
ATOM 1601 C CA . THR A 1 199 ? -6.295 11.136 11.080 1.00 94.88 199 THR A CA 1
ATOM 1602 C C . THR A 1 199 ? -6.790 12.437 11.706 1.00 94.88 199 THR A C 1
ATOM 1604 O O . THR A 1 199 ? -7.673 13.106 11.165 1.00 94.88 199 THR A O 1
ATOM 1607 N N . ILE A 1 200 ? -6.237 12.786 12.866 1.00 96.06 200 ILE A N 1
ATOM 1608 C CA . ILE A 1 200 ? -6.674 13.930 13.665 1.00 96.06 200 ILE A CA 1
ATOM 1609 C C . ILE A 1 200 ? -5.780 15.138 13.409 1.00 96.06 200 ILE A C 1
ATOM 1611 O O . ILE A 1 200 ? -4.558 15.077 13.538 1.00 96.06 200 ILE A O 1
ATOM 1615 N N . SER A 1 201 ? -6.431 16.240 13.076 1.00 95.50 201 SER A N 1
ATOM 1616 C CA . SER A 1 201 ? -5.889 17.576 12.852 1.00 95.50 201 SER A CA 1
ATOM 1617 C C . SER A 1 201 ? -6.636 18.575 13.736 1.00 95.50 201 SER A C 1
ATOM 1619 O O . SER A 1 201 ? -7.528 18.200 14.500 1.00 95.50 201 SER A O 1
ATOM 1621 N N . SER A 1 202 ? -6.322 19.863 13.612 1.00 95.00 202 SER A N 1
ATOM 1622 C CA . SER A 1 202 ? -7.071 20.908 14.313 1.00 95.00 202 SER A CA 1
ATOM 1623 C C . SER A 1 202 ? -8.565 20.906 13.978 1.00 95.00 202 SER A C 1
ATOM 1625 O O . SER A 1 202 ? -9.369 21.233 14.841 1.00 95.00 202 SER A O 1
ATOM 1627 N N . SER A 1 203 ? -8.951 20.538 12.751 1.00 95.56 203 SER A N 1
ATOM 1628 C CA . SER A 1 203 ? -10.341 20.674 12.289 1.00 95.56 203 SER A CA 1
ATOM 1629 C C . SER A 1 203 ? -11.293 19.606 12.830 1.00 95.56 203 SER A C 1
ATOM 1631 O O . SER A 1 203 ? -12.502 19.760 12.702 1.00 95.56 203 SER A O 1
ATOM 1633 N N . ASN A 1 204 ? -10.783 18.516 13.407 1.00 96.88 204 ASN A N 1
ATOM 1634 C CA . ASN A 1 204 ? -11.609 17.421 13.930 1.00 96.88 204 ASN A CA 1
ATOM 1635 C C . ASN A 1 204 ? -11.236 16.964 15.339 1.00 96.88 204 ASN A C 1
ATOM 1637 O O . ASN A 1 204 ? -11.841 16.012 15.835 1.00 96.88 204 ASN A O 1
ATOM 1641 N N . LEU A 1 205 ? -10.292 17.644 15.996 1.00 97.50 205 LEU A N 1
ATOM 1642 C CA . LEU A 1 205 ? -9.861 17.330 17.357 1.00 97.50 205 LEU A CA 1
ATOM 1643 C C . LEU A 1 205 ? -11.047 17.236 18.326 1.00 97.50 205 LEU A C 1
ATOM 1645 O O . LEU A 1 205 ? -11.170 16.246 19.043 1.00 97.50 205 LEU A O 1
ATOM 1649 N N . ASP A 1 206 ? -11.946 18.219 18.288 1.00 96.75 206 ASP A N 1
ATOM 1650 C CA . ASP A 1 206 ? -13.081 18.301 19.214 1.00 96.75 206 ASP A CA 1
ATOM 1651 C C . ASP A 1 206 ? -14.142 17.215 18.954 1.00 96.75 206 ASP A C 1
ATOM 1653 O O . ASP A 1 206 ? -14.875 16.831 19.861 1.00 96.75 206 ASP A O 1
ATOM 1657 N N . SER A 1 207 ? -14.186 16.658 17.737 1.00 96.94 207 SER A N 1
ATOM 1658 C CA . SER A 1 207 ? -15.156 15.627 17.328 1.00 96.94 207 SER A CA 1
ATOM 1659 C C . SER A 1 207 ? -14.711 14.187 17.612 1.00 96.94 207 SER A C 1
ATOM 1661 O O . SER A 1 207 ? -15.480 13.244 17.411 1.00 96.94 207 SER 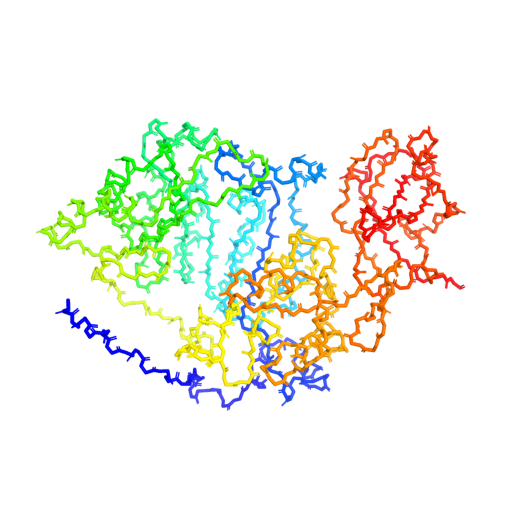A O 1
ATOM 1663 N N . VAL A 1 208 ? -13.472 13.980 18.081 1.00 97.31 208 VAL A N 1
ATOM 1664 C CA . VAL A 1 208 ? -12.924 12.628 18.302 1.00 97.31 208 VAL A CA 1
ATOM 1665 C C . VAL A 1 208 ? -13.757 11.825 19.307 1.00 97.31 208 VAL A C 1
ATOM 1667 O O . VAL A 1 208 ? -13.879 10.607 19.177 1.00 97.31 208 VAL A O 1
ATOM 1670 N N . GLY A 1 209 ? -14.364 12.504 20.287 1.00 97.75 209 GLY A N 1
ATOM 1671 C CA . GLY A 1 209 ? -15.274 11.896 21.254 1.00 97.75 209 GLY A CA 1
ATOM 1672 C C . GLY A 1 209 ? -16.498 11.276 20.589 1.00 97.75 209 GLY A C 1
ATOM 1673 O O . GLY A 1 209 ? -16.759 10.087 20.771 1.00 97.75 209 GLY A O 1
ATOM 1674 N N . ASP A 1 210 ? -17.192 12.057 19.765 1.00 98.12 210 ASP A N 1
ATOM 1675 C CA . ASP A 1 210 ? -18.399 11.621 19.059 1.00 98.12 210 ASP A CA 1
ATOM 1676 C C . ASP A 1 210 ? -18.102 10.471 18.096 1.00 98.12 210 ASP A C 1
ATOM 1678 O O . ASP A 1 210 ? -18.844 9.488 18.046 1.00 98.12 210 ASP A O 1
ATOM 1682 N N . LEU A 1 211 ? -16.967 10.538 17.392 1.00 98.56 211 LEU A N 1
ATOM 1683 C CA . LEU A 1 211 ? -16.505 9.452 16.531 1.00 98.56 211 LEU A CA 1
ATOM 1684 C C . LEU A 1 211 ? -16.290 8.148 17.315 1.00 98.56 211 LEU A C 1
ATOM 1686 O O . LEU A 1 211 ? -16.703 7.083 16.858 1.00 98.56 211 LEU A O 1
ATOM 1690 N N . LEU A 1 212 ? -15.655 8.208 18.490 1.00 98.50 212 LEU A N 1
ATOM 1691 C CA . LEU A 1 212 ? -15.406 7.021 19.315 1.00 98.50 212 LEU A CA 1
ATOM 1692 C C . LEU A 1 212 ? -16.685 6.452 19.940 1.00 98.50 212 LEU A C 1
ATOM 1694 O O . LEU A 1 212 ? -16.796 5.233 20.089 1.00 98.50 212 LEU A O 1
ATOM 1698 N N . LEU A 1 213 ? -17.654 7.303 20.282 1.00 98.19 213 LEU A N 1
ATOM 1699 C CA . LEU A 1 213 ? -18.965 6.860 20.757 1.00 98.19 213 LEU A CA 1
ATOM 1700 C C . LEU A 1 213 ? -19.768 6.186 19.643 1.00 98.19 213 LEU A C 1
ATOM 1702 O O . LEU A 1 213 ? -20.300 5.101 19.867 1.00 98.19 213 LEU A O 1
ATOM 1706 N N . TRP A 1 214 ? -19.781 6.761 18.438 1.00 98.44 214 TRP A N 1
ATOM 1707 C CA . TRP A 1 214 ? -20.374 6.120 17.263 1.00 98.44 214 TRP A CA 1
ATOM 1708 C C . TRP A 1 214 ? -19.700 4.777 16.955 1.00 98.44 214 TRP A C 1
ATOM 1710 O O . TRP A 1 214 ? -20.377 3.770 16.769 1.00 98.44 214 TRP A O 1
ATOM 1720 N N . ALA A 1 215 ? -18.364 4.724 16.976 1.00 98.31 215 ALA A N 1
ATOM 1721 C CA . ALA A 1 215 ? -17.613 3.497 16.725 1.00 98.31 215 ALA A CA 1
ATOM 1722 C C . ALA A 1 215 ? -17.957 2.393 17.741 1.00 98.31 215 ALA A C 1
ATOM 1724 O O . ALA A 1 215 ? -18.117 1.229 17.369 1.00 98.31 215 ALA A O 1
ATOM 1725 N N . HIS A 1 216 ? -18.123 2.757 19.017 1.00 97.31 216 HIS A N 1
ATOM 1726 C CA . HIS A 1 216 ? -18.636 1.847 20.038 1.00 97.31 216 HIS A CA 1
ATOM 1727 C C . HIS A 1 216 ? -20.066 1.377 19.726 1.00 97.31 216 HIS A C 1
ATOM 1729 O O . HIS A 1 216 ? -20.316 0.174 19.766 1.00 97.31 216 HIS A O 1
ATOM 1735 N N . GLU A 1 217 ? -20.977 2.302 19.406 1.00 97.62 217 GLU A N 1
ATOM 1736 C CA . GLU A 1 217 ? -22.394 2.020 19.132 1.00 97.62 217 GLU A CA 1
ATOM 1737 C C . GLU A 1 217 ? -22.569 0.998 18.003 1.00 97.62 217 GLU A C 1
ATOM 1739 O O . GLU A 1 217 ? -23.323 0.036 18.147 1.00 97.62 217 GLU A O 1
ATOM 1744 N N . VAL A 1 218 ? -21.848 1.174 16.893 1.00 97.56 218 VAL A N 1
ATOM 1745 C CA . VAL A 1 218 ? -21.962 0.275 15.735 1.00 97.56 218 VAL A CA 1
ATOM 1746 C C . VAL A 1 218 ? -21.212 -1.047 15.931 1.00 97.56 218 VAL A C 1
ATOM 1748 O O . VAL A 1 218 ? -21.471 -2.012 15.214 1.00 97.56 218 VAL A O 1
ATOM 1751 N N . GLY A 1 219 ? -20.306 -1.123 16.911 1.00 96.69 219 GLY A N 1
ATOM 1752 C CA . GLY A 1 219 ? -19.543 -2.331 17.234 1.00 96.69 219 GLY A CA 1
ATOM 1753 C C . GLY A 1 219 ? -18.221 -2.476 16.470 1.00 96.69 219 GLY A C 1
ATOM 1754 O O . GLY A 1 219 ? -17.869 -3.589 16.062 1.00 96.69 219 GLY A O 1
ATOM 1755 N N . ILE A 1 220 ? -17.495 -1.370 16.269 1.00 97.81 220 ILE A N 1
ATOM 1756 C CA . ILE A 1 220 ? -16.108 -1.369 15.776 1.00 97.81 220 ILE A CA 1
ATOM 1757 C C . ILE A 1 220 ? -15.189 -2.081 16.778 1.00 97.81 220 ILE A C 1
ATOM 1759 O O . ILE A 1 220 ? -15.273 -1.866 17.989 1.00 97.81 220 ILE A O 1
ATOM 1763 N N . ASP A 1 221 ? -14.269 -2.905 16.271 1.00 96.69 221 ASP A N 1
ATOM 1764 C CA . ASP A 1 221 ? -13.334 -3.662 17.106 1.00 96.69 221 ASP A CA 1
ATOM 1765 C C . ASP A 1 221 ? -12.149 -2.789 17.552 1.00 96.69 221 ASP A C 1
ATOM 1767 O O . ASP A 1 221 ? -11.731 -2.840 18.712 1.00 96.69 221 ASP A O 1
ATOM 1771 N N . PHE A 1 222 ? -11.622 -1.947 16.654 1.00 95.94 222 PHE A N 1
ATOM 1772 C CA . PHE A 1 222 ? -10.450 -1.111 16.928 1.00 95.94 222 PHE A CA 1
ATOM 1773 C C . PHE A 1 222 ? -10.593 0.327 16.412 1.00 95.94 222 PHE A C 1
ATOM 1775 O O . PHE A 1 222 ? -11.062 0.560 15.301 1.00 95.94 222 PHE A O 1
ATOM 1782 N N . ALA A 1 223 ? -10.083 1.293 17.169 1.00 97.12 223 ALA A N 1
ATOM 1783 C CA . ALA A 1 223 ? -9.842 2.654 16.701 1.00 97.12 223 ALA A CA 1
ATOM 1784 C C . ALA A 1 223 ? -8.336 2.939 16.729 1.00 97.12 223 ALA A C 1
ATOM 1786 O O . ALA A 1 223 ? -7.750 3.043 17.804 1.00 97.12 223 ALA A O 1
ATOM 1787 N N . ASN A 1 224 ? -7.699 3.036 15.558 1.00 94.94 224 ASN A N 1
ATOM 1788 C CA . ASN A 1 224 ? -6.279 3.367 15.425 1.00 94.94 224 ASN A CA 1
ATOM 1789 C C . ASN A 1 224 ? -6.107 4.841 15.049 1.00 94.94 224 ASN A C 1
ATOM 1791 O O . ASN A 1 224 ? -6.114 5.202 13.873 1.00 94.94 224 ASN A O 1
ATOM 1795 N N . ILE A 1 225 ? -6.000 5.693 16.064 1.00 95.38 225 ILE A N 1
ATOM 1796 C CA . ILE A 1 225 ? -6.002 7.141 15.896 1.00 95.38 225 ILE A CA 1
ATOM 1797 C C . ILE A 1 225 ? -4.594 7.613 15.540 1.00 95.38 225 ILE A C 1
ATOM 1799 O O . ILE A 1 225 ? -3.628 7.360 16.266 1.00 95.38 225 ILE A O 1
ATOM 1803 N N . ARG A 1 226 ? -4.487 8.313 14.409 1.00 91.94 226 ARG A N 1
ATOM 1804 C CA . ARG A 1 226 ? -3.243 8.872 13.877 1.00 91.94 226 ARG A CA 1
ATOM 1805 C C . ARG A 1 226 ? -3.251 10.387 14.008 1.00 91.94 226 ARG A C 1
ATOM 1807 O O . ARG A 1 226 ? -4.279 11.029 13.820 1.00 91.94 226 ARG A O 1
ATOM 1814 N N . LEU A 1 227 ? -2.089 10.962 14.293 1.00 91.75 227 LEU A N 1
ATOM 1815 C CA . LEU A 1 227 ? -1.888 12.405 14.209 1.00 91.75 227 LEU A CA 1
ATOM 1816 C C . LEU A 1 227 ? -1.656 12.807 12.755 1.00 91.75 227 LEU A C 1
ATOM 1818 O O . LEU A 1 227 ? -0.897 12.155 12.035 1.00 91.75 227 LEU A O 1
ATOM 1822 N N . TYR A 1 228 ? -2.289 13.898 12.343 1.00 91.44 228 TYR A N 1
ATOM 1823 C CA . TYR A 1 228 ? -2.011 14.532 11.069 1.00 91.44 228 TYR A CA 1
ATOM 1824 C C . TYR A 1 228 ? -0.555 15.004 11.014 1.00 91.44 228 TYR A C 1
ATOM 1826 O O . TYR A 1 228 ? -0.062 15.664 11.930 1.00 91.44 228 TYR A O 1
ATOM 1834 N N . GLN A 1 229 ? 0.121 14.683 9.914 1.00 85.69 229 GLN A N 1
ATOM 1835 C CA . GLN A 1 229 ? 1.452 15.187 9.608 1.00 85.69 229 GLN A CA 1
ATOM 1836 C C . GLN A 1 229 ? 1.334 16.251 8.524 1.00 85.69 229 GLN A C 1
ATOM 1838 O O . GLN A 1 229 ? 0.744 16.008 7.471 1.00 85.69 229 GLN A O 1
ATOM 1843 N N . ALA A 1 230 ? 1.902 17.429 8.782 1.00 83.38 230 ALA A N 1
ATOM 1844 C CA . ALA A 1 230 ? 1.961 18.479 7.780 1.00 83.38 230 ALA A CA 1
ATOM 1845 C C . ALA A 1 230 ? 2.787 18.019 6.571 1.00 83.38 230 ALA A C 1
ATOM 1847 O O . ALA A 1 230 ? 3.838 17.396 6.707 1.00 83.38 230 ALA A O 1
ATOM 1848 N N . PHE A 1 231 ? 2.312 18.377 5.386 1.00 79.12 231 PHE A N 1
ATOM 1849 C CA . PHE A 1 231 ? 3.017 18.219 4.121 1.00 79.12 231 PHE A CA 1
ATOM 1850 C C . PHE A 1 231 ? 2.912 19.533 3.345 1.00 79.12 231 PHE A C 1
ATOM 1852 O O . PHE A 1 231 ? 2.066 20.365 3.665 1.00 79.12 231 PHE A O 1
ATOM 1859 N N . THR A 1 232 ? 3.754 19.726 2.328 1.00 68.62 232 THR A N 1
ATOM 1860 C CA . THR A 1 232 ? 3.968 21.008 1.622 1.00 68.62 232 THR A CA 1
ATOM 1861 C C . THR A 1 232 ? 2.691 21.731 1.166 1.00 68.62 232 THR A C 1
ATOM 1863 O O . THR A 1 232 ? 2.690 22.949 1.037 1.00 68.62 232 THR A O 1
ATOM 1866 N N . PHE A 1 233 ? 1.592 21.004 0.957 1.00 69.19 233 PHE A N 1
ATOM 1867 C CA . PHE A 1 233 ? 0.312 21.541 0.474 1.00 69.19 233 PHE A CA 1
ATOM 1868 C C . PHE A 1 233 ? -0.867 21.194 1.385 1.00 69.19 233 PHE A C 1
ATOM 1870 O O . PHE A 1 233 ? -2.029 21.333 1.008 1.00 69.19 233 PHE A O 1
ATOM 1877 N N . GLY A 1 234 ? -0.565 20.702 2.580 1.00 77.50 234 GLY A N 1
ATOM 1878 C CA . GLY A 1 234 ? -1.553 20.428 3.597 1.00 77.50 234 GLY A CA 1
ATOM 1879 C C . GLY A 1 234 ? -2.116 21.729 4.148 1.00 77.50 234 GLY A C 1
ATOM 1880 O O . GLY A 1 234 ? -1.364 22.589 4.594 1.00 77.50 234 GLY A O 1
ATOM 1881 N N . THR A 1 235 ? -3.439 21.872 4.140 1.00 81.69 235 THR A N 1
ATOM 1882 C CA . THR A 1 235 ? -4.112 23.062 4.691 1.00 81.69 235 THR A CA 1
ATOM 1883 C C . THR A 1 235 ? -4.456 22.921 6.171 1.00 81.69 235 THR A C 1
ATOM 1885 O O . THR A 1 235 ? -4.943 23.867 6.782 1.00 81.69 235 THR A O 1
ATOM 1888 N N . GLU A 1 236 ? -4.267 21.729 6.731 1.00 89.69 236 GLU A N 1
ATOM 1889 C CA . GLU A 1 236 ? -4.614 21.417 8.113 1.00 89.69 236 GLU A CA 1
ATOM 1890 C C . GLU A 1 236 ? -3.481 21.751 9.075 1.00 89.69 236 GLU A C 1
ATOM 1892 O O . GLU A 1 236 ? -2.306 21.538 8.765 1.00 89.69 236 GLU A O 1
ATOM 1897 N N . ALA A 1 237 ? -3.838 22.227 10.268 1.00 91.12 237 ALA A N 1
ATOM 1898 C CA . ALA A 1 237 ? -2.869 22.412 11.333 1.00 91.12 237 ALA A CA 1
ATOM 1899 C C . ALA A 1 237 ? -2.658 21.101 12.102 1.00 91.12 237 ALA A C 1
ATOM 1901 O O . ALA A 1 237 ? -3.589 20.333 12.369 1.00 91.12 237 ALA A O 1
ATOM 1902 N N . VAL A 1 238 ? -1.397 20.856 12.455 1.00 93.00 238 VAL A N 1
ATOM 1903 C CA . VAL A 1 238 ? -0.990 19.723 13.287 1.00 93.00 238 VAL A CA 1
ATOM 1904 C C . VAL A 1 238 ? -1.483 19.913 14.719 1.00 93.00 238 VAL A C 1
ATOM 1906 O O . VAL A 1 238 ? -1.553 21.035 15.219 1.00 93.00 238 VAL A O 1
ATOM 1909 N N . VAL A 1 239 ? -1.790 18.804 15.386 1.00 93.81 239 VAL A N 1
ATOM 1910 C CA . VAL A 1 239 ? -2.127 18.774 16.815 1.00 93.81 239 VAL A CA 1
ATOM 1911 C C . VAL A 1 239 ? -1.085 17.957 17.564 1.00 93.81 239 VAL A C 1
ATOM 1913 O O . VAL A 1 239 ? -0.507 17.015 17.018 1.00 93.81 239 VAL A O 1
ATOM 1916 N N . SER A 1 240 ? -0.818 18.327 18.812 1.00 93.75 240 SER A N 1
ATOM 1917 C CA . SER A 1 240 ? 0.106 17.589 19.666 1.00 93.75 240 SER A CA 1
ATOM 1918 C C . SER A 1 240 ? -0.546 16.313 20.209 1.00 93.75 240 SER A C 1
ATOM 1920 O O . SER A 1 240 ? -1.774 16.198 20.312 1.00 93.75 240 SER A O 1
ATOM 1922 N N . LYS A 1 241 ? 0.285 15.343 20.605 1.00 92.25 241 LYS A N 1
ATOM 1923 C CA . LYS A 1 241 ? -0.183 14.103 21.239 1.00 92.25 241 LYS A CA 1
ATOM 1924 C C . LYS A 1 241 ? -0.926 14.394 22.548 1.00 92.25 241 LYS A C 1
ATOM 1926 O O . LYS A 1 241 ? -1.912 13.731 22.852 1.00 92.25 241 LYS A O 1
ATOM 1931 N N . GLU A 1 242 ? -0.484 15.403 23.294 1.00 94.25 242 GLU A N 1
ATOM 1932 C CA . GLU A 1 242 ? -1.076 15.852 24.557 1.00 94.25 242 GLU A CA 1
ATOM 1933 C C . GLU A 1 242 ? -2.453 16.480 24.338 1.00 94.25 242 GLU A C 1
ATOM 1935 O O . GLU A 1 242 ? -3.381 16.172 25.083 1.00 94.25 242 GLU A O 1
ATOM 1940 N N . GLN A 1 243 ? -2.608 17.310 23.299 1.00 95.12 243 GLN A N 1
ATOM 1941 C CA . GLN A 1 243 ? -3.903 17.893 22.932 1.00 95.12 243 GLN A CA 1
ATOM 1942 C C . GLN A 1 243 ? -4.917 16.797 22.589 1.00 95.12 243 GLN A C 1
ATOM 1944 O O . GLN A 1 243 ? -6.034 16.800 23.105 1.00 95.12 243 GLN A O 1
ATOM 1949 N N . LEU A 1 244 ? -4.508 15.816 21.781 1.00 95.25 244 LEU A N 1
ATOM 1950 C CA . LEU A 1 244 ? -5.351 14.676 21.428 1.00 95.25 244 LEU A CA 1
ATOM 1951 C C . LEU A 1 244 ? -5.682 13.797 22.642 1.00 95.25 244 LEU A C 1
ATOM 1953 O O . LEU A 1 244 ? -6.839 13.433 22.848 1.00 95.25 244 LEU A O 1
ATOM 1957 N N . ALA A 1 245 ? -4.699 13.489 23.488 1.00 94.56 245 ALA A N 1
ATOM 1958 C CA . ALA A 1 245 ? -4.931 12.732 24.715 1.00 94.56 245 ALA A CA 1
ATOM 1959 C C . ALA A 1 245 ? -5.921 13.444 25.654 1.00 94.56 245 ALA A C 1
ATOM 1961 O O . ALA A 1 245 ? -6.808 12.796 26.212 1.00 94.56 245 ALA A O 1
ATOM 1962 N N . ALA A 1 246 ? -5.809 14.770 25.791 1.00 95.81 246 ALA A N 1
ATOM 1963 C CA . ALA A 1 246 ? -6.729 15.577 26.585 1.00 95.81 246 ALA A CA 1
ATOM 1964 C C . ALA A 1 246 ? -8.157 15.556 26.014 1.00 95.81 246 ALA A C 1
ATOM 1966 O O . ALA A 1 246 ? -9.100 15.333 26.772 1.00 95.81 246 ALA A O 1
ATOM 1967 N N . ALA A 1 247 ? -8.312 15.707 24.694 1.00 96.44 247 ALA A N 1
ATOM 1968 C CA . ALA A 1 247 ? -9.612 15.643 24.020 1.00 96.44 247 ALA A CA 1
ATOM 1969 C C . ALA A 1 247 ? -10.290 14.267 24.174 1.00 96.44 247 ALA A C 1
ATOM 1971 O O . ALA A 1 247 ? -11.504 14.177 24.340 1.00 96.44 247 ALA A O 1
ATOM 1972 N N . MET A 1 248 ? -9.510 13.181 24.183 1.00 96.81 248 MET A N 1
ATOM 1973 C CA . MET A 1 248 ? -10.042 11.823 24.336 1.00 96.81 248 MET A CA 1
ATOM 1974 C C . MET A 1 248 ? -10.336 11.423 25.787 1.00 96.81 248 MET A C 1
ATOM 1976 O O . MET A 1 248 ? -11.140 10.522 26.019 1.00 96.81 248 MET A O 1
ATOM 1980 N N . ALA A 1 249 ? -9.705 12.043 26.786 1.00 96.88 249 ALA A N 1
ATOM 1981 C CA . ALA A 1 249 ? -9.812 11.597 28.178 1.00 96.88 249 ALA A CA 1
ATOM 1982 C C . ALA A 1 249 ? -11.267 11.438 28.692 1.00 96.88 249 ALA A C 1
ATOM 1984 O O . ALA A 1 249 ? -11.553 10.413 29.325 1.00 96.88 249 ALA A O 1
ATOM 1985 N N . PRO A 1 250 ? -12.213 12.361 28.407 1.00 97.75 250 PRO A N 1
ATOM 1986 C CA . PRO A 1 250 ? -13.607 12.207 28.824 1.00 97.75 250 PRO A CA 1
ATOM 1987 C C . PRO A 1 250 ? -14.287 10.991 28.187 1.00 97.75 250 PRO A C 1
ATOM 1989 O O . PRO A 1 250 ? -14.904 10.190 28.895 1.00 97.75 250 PRO A O 1
ATOM 1992 N N . VAL A 1 251 ? -14.129 10.808 26.871 1.00 97.62 251 VAL A N 1
ATOM 1993 C CA . VAL A 1 251 ? -14.755 9.687 26.157 1.00 97.62 251 VAL A CA 1
ATOM 1994 C C . VAL A 1 251 ? -14.133 8.352 26.560 1.00 97.62 251 VAL A C 1
ATOM 1996 O O . VAL A 1 251 ? -14.862 7.388 26.757 1.00 97.62 251 VAL A O 1
ATOM 1999 N N . LEU A 1 252 ? -12.820 8.274 26.804 1.00 97.50 252 LEU A N 1
ATOM 2000 C CA . LEU A 1 252 ? -12.185 7.038 27.279 1.00 97.50 252 LEU A CA 1
ATOM 2001 C C . LEU A 1 252 ? -12.722 6.614 28.656 1.00 97.50 252 LEU A C 1
ATOM 2003 O O . LEU A 1 252 ? -12.952 5.425 28.894 1.00 97.50 252 LEU A O 1
ATOM 2007 N N . LYS A 1 253 ? -12.990 7.576 29.552 1.00 97.44 253 LYS A N 1
ATOM 2008 C CA . LYS A 1 253 ? -13.658 7.308 30.836 1.00 97.44 253 LYS A CA 1
ATOM 2009 C C . LYS A 1 253 ? -15.082 6.784 30.626 1.00 97.44 253 LYS A C 1
ATOM 2011 O O . LYS A 1 253 ? -15.481 5.835 31.300 1.00 97.44 253 LYS A O 1
ATOM 2016 N N . GLN A 1 254 ? -15.828 7.368 29.689 1.00 97.44 254 GLN A N 1
ATOM 2017 C CA . GLN A 1 254 ? -17.175 6.918 29.339 1.00 97.44 254 GLN A CA 1
ATOM 2018 C C . GLN A 1 254 ? -17.173 5.502 28.744 1.00 97.44 254 GLN A C 1
ATOM 2020 O O . GLN A 1 254 ? -17.949 4.664 29.197 1.00 97.44 254 GLN A O 1
ATOM 2025 N N . LEU A 1 255 ? -16.259 5.199 27.815 1.00 96.88 255 LEU A N 1
ATOM 2026 C CA . LEU A 1 255 ? -16.063 3.855 27.258 1.00 96.88 255 LEU A CA 1
ATOM 2027 C C . LEU A 1 255 ? -15.755 2.828 28.358 1.00 96.88 255 LEU A C 1
ATOM 2029 O O . LEU A 1 255 ? -16.256 1.706 28.320 1.00 96.88 255 LEU A O 1
ATOM 2033 N N . GLY A 1 256 ? -14.967 3.215 29.367 1.00 96.19 256 GLY A N 1
ATOM 2034 C CA . GLY A 1 256 ? -14.736 2.409 30.566 1.00 96.19 256 GLY A CA 1
ATOM 2035 C C . GLY A 1 256 ? -16.013 2.141 31.366 1.00 96.19 256 GLY A C 1
ATOM 2036 O O . GLY A 1 256 ? -16.275 0.994 31.719 1.00 96.19 256 GLY A O 1
ATOM 2037 N N . ALA A 1 257 ? -16.829 3.171 31.607 1.00 96.75 257 ALA A N 1
ATOM 2038 C CA . ALA A 1 257 ? -18.075 3.054 32.368 1.00 96.75 257 ALA A CA 1
ATOM 2039 C C . ALA A 1 257 ? -19.120 2.153 31.687 1.00 96.75 257 ALA A C 1
ATOM 2041 O O . ALA A 1 257 ? -19.853 1.446 32.373 1.00 96.75 257 ALA A O 1
ATOM 2042 N N . ILE A 1 258 ? -19.160 2.144 30.351 1.00 94.88 258 ILE A N 1
ATOM 2043 C CA . ILE A 1 258 ? -20.064 1.289 29.561 1.00 94.88 258 ILE A CA 1
ATOM 2044 C C . ILE A 1 258 ? -19.436 -0.061 29.173 1.00 94.88 258 ILE A C 1
ATOM 2046 O O . ILE A 1 258 ? -20.034 -0.819 28.414 1.00 94.88 258 ILE A O 1
ATOM 2050 N N . ASN A 1 259 ? -18.237 -0.369 29.685 1.00 93.38 259 ASN A N 1
ATOM 2051 C CA . ASN A 1 259 ? -17.481 -1.591 29.396 1.00 93.38 259 ASN A CA 1
ATOM 2052 C C . ASN A 1 259 ? -17.365 -1.885 27.885 1.00 93.38 259 ASN A C 1
ATOM 2054 O O . ASN A 1 259 ? -17.695 -2.974 27.406 1.00 93.38 259 ASN A O 1
ATOM 2058 N N . SER A 1 260 ? -16.920 -0.882 27.124 1.00 95.00 260 SER A N 1
ATOM 2059 C CA . SER A 1 260 ? -16.732 -0.998 25.680 1.00 95.00 260 SER A CA 1
ATOM 2060 C C . SER A 1 260 ? -15.775 -2.136 25.311 1.00 95.00 260 SER A C 1
ATOM 2062 O O . SER A 1 260 ? -14.707 -2.314 25.897 1.00 95.00 260 SER A O 1
ATOM 2064 N N . ARG A 1 261 ? -16.138 -2.893 24.271 1.00 94.00 261 ARG A N 1
ATOM 2065 C CA . ARG A 1 261 ? -15.275 -3.939 23.703 1.00 94.00 261 ARG A CA 1
ATOM 2066 C C . ARG A 1 261 ? -14.198 -3.379 22.776 1.00 94.00 261 ARG A C 1
ATOM 2068 O O . ARG A 1 261 ? -13.158 -4.019 22.626 1.00 94.00 261 ARG A O 1
ATOM 2075 N N . MET A 1 262 ? -14.433 -2.201 22.199 1.00 96.00 262 MET A N 1
ATOM 2076 C CA . MET A 1 262 ? -13.527 -1.553 21.252 1.00 96.00 262 MET A CA 1
ATOM 2077 C C . MET A 1 262 ? -12.177 -1.263 21.909 1.00 96.00 262 MET A C 1
ATOM 2079 O O . MET A 1 262 ? -12.129 -0.721 23.011 1.00 96.00 262 MET A O 1
ATOM 2083 N N . ARG A 1 263 ? -11.074 -1.574 21.231 1.00 96.56 263 ARG A N 1
ATOM 2084 C CA . ARG A 1 263 ? -9.728 -1.162 21.649 1.00 96.56 263 ARG A CA 1
ATOM 2085 C C . ARG A 1 263 ? -9.341 0.150 20.973 1.00 96.56 263 ARG A C 1
ATOM 2087 O O . ARG A 1 263 ? -9.542 0.297 19.772 1.00 96.56 263 ARG A O 1
ATOM 2094 N N . VAL A 1 264 ? -8.738 1.077 21.714 1.00 96.81 264 VAL A N 1
ATOM 2095 C CA . VAL A 1 264 ? -8.312 2.381 21.179 1.00 96.81 264 VAL A CA 1
ATOM 2096 C C . VAL A 1 264 ? -6.796 2.509 21.252 1.00 96.81 264 VAL A C 1
ATOM 2098 O O . VAL A 1 264 ? -6.194 2.283 22.308 1.00 96.81 264 VAL A O 1
ATOM 2101 N N . TYR A 1 265 ? -6.203 2.897 20.126 1.00 94.31 265 TYR A N 1
ATOM 2102 C CA . TYR A 1 265 ? -4.790 3.207 19.981 1.00 94.31 265 TYR A CA 1
ATOM 2103 C C . TYR A 1 265 ? -4.591 4.687 19.664 1.00 94.31 265 TYR A C 1
ATOM 2105 O O . TYR A 1 265 ? -5.347 5.262 18.881 1.00 94.31 265 TYR A O 1
ATOM 2113 N N . LEU A 1 266 ? -3.529 5.263 20.217 1.00 91.00 266 LEU A N 1
ATOM 2114 C CA . LEU A 1 266 ? -2.997 6.572 19.861 1.00 91.00 266 LEU A CA 1
ATOM 2115 C C . LEU A 1 266 ? -1.583 6.377 19.317 1.00 91.00 266 LEU A C 1
ATOM 2117 O O . LEU A 1 266 ? -0.670 6.100 20.091 1.00 91.00 266 LEU A O 1
ATOM 2121 N N . SER A 1 267 ? -1.400 6.510 18.001 1.00 77.94 267 SER A N 1
ATOM 2122 C CA . SER A 1 267 ? -0.097 6.304 17.347 1.00 77.94 267 SER A CA 1
ATOM 2123 C C . SER A 1 267 ? 0.580 4.993 17.788 1.00 77.94 267 SER A C 1
ATOM 2125 O O . SER A 1 267 ? 1.707 5.001 18.268 1.00 77.94 267 SER A O 1
ATOM 2127 N N . ASP A 1 268 ? -0.153 3.880 17.663 1.00 75.38 268 ASP A N 1
ATOM 2128 C CA . ASP A 1 268 ? 0.247 2.508 18.035 1.00 75.38 268 ASP A CA 1
ATOM 2129 C C . ASP A 1 268 ? 0.323 2.194 19.546 1.00 75.38 268 ASP A C 1
ATOM 2131 O O . ASP A 1 268 ? 0.439 1.027 19.927 1.00 75.38 268 ASP A O 1
ATOM 2135 N N . GLU A 1 269 ? 0.140 3.180 20.429 1.00 85.50 269 GLU A N 1
ATOM 2136 C CA . GLU A 1 269 ? 0.031 2.948 21.873 1.00 85.50 269 GLU A CA 1
ATOM 2137 C C . GLU A 1 269 ? -1.406 2.636 22.288 1.00 85.50 269 GLU A C 1
ATOM 2139 O O . GLU A 1 269 ? -2.332 3.379 21.969 1.00 85.50 269 GLU A O 1
ATOM 2144 N N . VAL A 1 270 ? -1.607 1.562 23.055 1.00 90.88 270 VAL A N 1
ATOM 2145 C CA . VAL A 1 270 ? -2.927 1.224 23.607 1.00 90.88 270 VAL A CA 1
ATOM 2146 C C . VAL A 1 270 ? -3.292 2.225 24.706 1.00 90.88 270 VAL A C 1
ATOM 2148 O O . VAL A 1 270 ? -2.731 2.177 25.799 1.00 90.88 270 VAL A O 1
ATOM 2151 N N . VAL A 1 271 ? -4.272 3.089 24.435 1.00 94.62 271 VAL A N 1
ATOM 2152 C CA . VAL A 1 271 ? -4.818 4.055 25.410 1.00 94.62 271 VAL A CA 1
ATOM 2153 C C . VAL A 1 271 ? -6.114 3.566 26.057 1.00 94.62 271 VAL A C 1
ATOM 2155 O O . VAL A 1 271 ? -6.480 4.023 27.137 1.00 94.62 271 VAL A O 1
ATOM 2158 N N . TYR A 1 272 ? -6.783 2.588 25.439 1.00 94.94 272 TYR A N 1
ATOM 2159 C CA . TYR A 1 272 ? -7.890 1.851 26.043 1.00 94.94 272 TYR A CA 1
ATOM 2160 C C . TYR A 1 272 ? -7.876 0.390 25.570 1.00 94.94 272 TYR A C 1
ATOM 2162 O O . TYR A 1 272 ? -7.944 0.147 24.364 1.00 94.94 272 TYR A O 1
ATOM 2170 N N . PRO A 1 273 ? -7.781 -0.601 26.477 1.00 91.50 273 PRO A N 1
ATOM 2171 C CA . PRO A 1 273 ? -7.488 -1.987 26.107 1.00 91.50 273 PRO A CA 1
ATOM 2172 C C . PRO A 1 273 ? -8.663 -2.746 25.474 1.00 91.50 273 PRO A C 1
ATOM 2174 O O . PRO A 1 273 ? -8.412 -3.714 24.747 1.00 91.50 273 PRO A O 1
ATOM 2177 N N . GLY A 1 274 ? -9.909 -2.331 25.727 1.00 89.88 274 GLY A N 1
ATOM 2178 C CA . GLY A 1 274 ? -11.113 -3.019 25.252 1.00 89.88 274 GLY A CA 1
ATOM 2179 C C . GLY A 1 274 ? -11.216 -4.494 25.674 1.00 89.88 274 GLY A C 1
ATOM 2180 O O . GLY A 1 274 ? -10.447 -4.992 26.500 1.00 89.88 274 GLY A O 1
ATOM 2181 N N . GLN A 1 275 ? -12.167 -5.211 25.072 1.00 86.25 275 GLN A N 1
ATOM 2182 C CA . GLN A 1 275 ? -12.417 -6.648 25.251 1.00 86.25 275 GLN A CA 1
ATOM 2183 C C . GLN A 1 275 ? -12.662 -7.293 23.883 1.00 86.25 275 GLN A C 1
ATOM 2185 O O . GLN A 1 275 ? -13.798 -7.538 23.477 1.00 86.25 275 GLN A O 1
ATOM 2190 N N . LEU A 1 276 ? -11.575 -7.526 23.151 1.00 82.06 276 LEU A N 1
ATOM 2191 C CA . LEU A 1 276 ? -11.647 -8.004 21.775 1.00 82.06 276 LEU A CA 1
ATOM 2192 C C . LEU A 1 276 ? -12.069 -9.477 21.683 1.00 82.06 276 LEU A C 1
ATOM 2194 O O . LEU A 1 276 ? -11.660 -10.286 22.525 1.00 82.06 276 LEU A O 1
ATOM 2198 N N . PRO A 1 277 ? -12.806 -9.857 20.626 1.00 76.44 277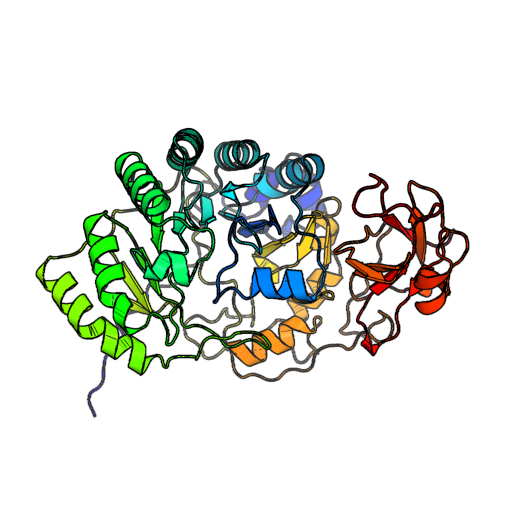 PRO A N 1
ATOM 2199 C CA . PRO A 1 277 ? -12.984 -11.257 20.277 1.00 76.44 277 PRO A CA 1
ATOM 2200 C C . PRO A 1 277 ? -11.631 -11.909 19.956 1.00 76.44 277 PRO A C 1
ATOM 2202 O O . PRO A 1 277 ? -10.696 -11.274 19.462 1.00 76.44 277 PRO A O 1
ATOM 2205 N N . GLN A 1 278 ? -11.513 -13.207 20.239 1.00 77.81 278 GLN A N 1
ATOM 2206 C CA . GLN A 1 278 ? -10.338 -13.971 19.828 1.00 77.81 278 GLN A CA 1
ATOM 2207 C C . GLN A 1 278 ? -10.375 -14.192 18.314 1.00 77.81 278 GLN A C 1
ATOM 2209 O O . GLN A 1 278 ? -11.241 -14.914 17.816 1.00 77.81 278 GLN A O 1
ATOM 2214 N N . HIS A 1 279 ? -9.411 -13.613 17.595 1.00 77.75 279 HIS A N 1
ATOM 2215 C CA . HIS A 1 279 ? -9.216 -13.911 16.180 1.00 77.75 279 HIS A CA 1
ATOM 2216 C C . HIS A 1 279 ? -8.701 -15.333 15.990 1.00 77.75 279 HIS A C 1
ATOM 2218 O O . HIS A 1 279 ? -7.716 -15.740 16.610 1.00 77.75 279 HIS A O 1
ATOM 2224 N N . ARG A 1 280 ? -9.368 -16.084 15.113 1.00 73.62 280 ARG A N 1
ATOM 2225 C CA . ARG A 1 280 ? -9.007 -17.458 14.767 1.00 73.62 280 ARG A CA 1
ATOM 2226 C C . ARG A 1 280 ? -8.414 -17.475 13.362 1.00 73.62 280 ARG A C 1
ATOM 2228 O O . ARG A 1 280 ? -9.171 -17.330 12.401 1.00 73.62 280 ARG A O 1
ATOM 2235 N N . PRO A 1 281 ? -7.088 -17.633 13.218 1.00 69.56 281 PRO A N 1
ATOM 2236 C CA . PRO A 1 281 ? -6.494 -17.754 11.900 1.00 69.56 281 PRO A CA 1
ATOM 2237 C C . PRO A 1 281 ? -6.994 -18.997 11.161 1.00 69.56 281 PRO A C 1
ATOM 2239 O O . PRO A 1 281 ? -7.349 -19.993 11.799 1.00 69.56 281 PRO A O 1
ATOM 2242 N N . PRO A 1 282 ? -7.018 -18.963 9.816 1.00 66.38 282 PRO A N 1
ATOM 2243 C CA . PRO A 1 282 ? -7.381 -20.123 9.027 1.00 66.38 282 PRO A CA 1
ATOM 2244 C C . PRO A 1 282 ? -6.374 -21.255 9.276 1.00 66.38 282 PRO A C 1
ATOM 2246 O O . PRO A 1 282 ? -5.181 -20.993 9.465 1.00 66.38 282 PRO A O 1
ATOM 2249 N N . PRO A 1 283 ? -6.824 -22.520 9.252 1.00 62.81 283 PRO A N 1
ATOM 2250 C CA . PRO A 1 283 ? -5.929 -23.656 9.395 1.00 62.81 283 PRO A CA 1
ATOM 2251 C C . PRO A 1 283 ? -4.949 -23.724 8.216 1.00 62.81 283 PRO A C 1
ATOM 2253 O O . PRO A 1 283 ? -5.324 -23.519 7.055 1.00 62.81 283 PRO A O 1
ATOM 2256 N N . GLY A 1 284 ? -3.694 -24.055 8.516 1.00 64.75 284 GLY A N 1
ATOM 2257 C CA . GLY A 1 284 ? -2.639 -24.260 7.527 1.00 64.75 284 GLY A CA 1
ATOM 2258 C C . GLY A 1 284 ? -1.381 -23.414 7.763 1.00 64.75 284 GLY A C 1
ATOM 2259 O O . GLY A 1 284 ? -1.305 -22.655 8.733 1.00 64.75 284 GLY A O 1
ATOM 2260 N N . PRO A 1 285 ? -0.389 -23.520 6.859 1.00 61.00 285 PRO A N 1
ATOM 2261 C CA . PRO A 1 285 ? 0.966 -22.988 7.056 1.00 61.00 285 PRO A CA 1
ATOM 2262 C C . PRO A 1 285 ? 1.022 -21.481 7.321 1.00 61.00 285 PRO A C 1
ATOM 2264 O O . PRO A 1 285 ? 1.869 -21.012 8.077 1.00 61.00 285 PRO A O 1
ATOM 2267 N N . LYS A 1 286 ? 0.104 -20.719 6.718 1.00 70.81 286 LYS A N 1
ATOM 2268 C CA . LYS A 1 286 ? 0.057 -19.252 6.796 1.00 70.81 286 LYS A CA 1
ATOM 2269 C C . LYS A 1 286 ? -0.651 -18.728 8.055 1.00 70.81 286 LYS A C 1
ATOM 2271 O O . LYS A 1 286 ? -0.537 -17.552 8.378 1.00 70.81 286 LYS A O 1
ATOM 2276 N N . GLY A 1 287 ? -1.358 -19.583 8.797 1.00 54.03 287 GLY A N 1
ATOM 2277 C CA . GLY A 1 287 ? -2.208 -19.167 9.917 1.00 54.03 287 GLY A CA 1
ATOM 2278 C C . GLY A 1 287 ? -1.470 -18.714 11.185 1.00 54.03 287 GLY A C 1
ATOM 2279 O O . GLY A 1 287 ? -2.086 -18.097 12.046 1.00 54.03 287 GLY A O 1
ATOM 2280 N N . ALA A 1 288 ? -0.170 -18.983 11.339 1.00 48.19 288 ALA A N 1
ATOM 2281 C CA . ALA A 1 288 ? 0.537 -18.733 12.606 1.00 48.19 288 ALA A CA 1
ATOM 2282 C C . ALA A 1 288 ? 1.581 -17.598 12.571 1.00 48.19 288 ALA A C 1
ATOM 2284 O O . ALA A 1 288 ? 2.276 -17.384 13.563 1.00 48.19 288 ALA A O 1
ATOM 2285 N N . ALA A 1 289 ? 1.697 -16.849 11.470 1.00 49.62 289 ALA A N 1
ATOM 2286 C CA . ALA A 1 289 ? 2.661 -15.753 11.361 1.00 49.62 289 ALA A CA 1
ATOM 2287 C C . ALA A 1 289 ? 1.999 -14.386 11.619 1.00 49.62 289 ALA A C 1
ATOM 2289 O O . ALA A 1 289 ? 1.240 -13.885 10.793 1.00 49.62 289 ALA A O 1
ATOM 2290 N N . THR A 1 290 ? 2.312 -13.754 12.755 1.00 48.00 290 THR A N 1
ATOM 2291 C CA . THR A 1 290 ? 1.953 -12.351 13.031 1.00 48.00 290 THR A CA 1
ATOM 2292 C C . THR A 1 290 ? 3.113 -11.448 12.608 1.00 48.00 290 THR A C 1
ATOM 2294 O O . THR A 1 290 ? 4.177 -11.486 13.223 1.00 48.00 290 THR A O 1
ATOM 2297 N N . LEU A 1 291 ? 2.927 -10.646 11.554 1.00 56.19 291 LEU A N 1
ATOM 2298 C CA . LEU A 1 291 ? 4.016 -9.929 10.864 1.00 56.19 291 LEU A CA 1
ATOM 2299 C C . LEU A 1 291 ? 4.194 -8.459 11.282 1.00 56.19 291 LEU A C 1
ATOM 2301 O O . LEU A 1 291 ? 5.169 -7.822 10.891 1.00 56.19 291 LEU A O 1
ATOM 2305 N N . SER A 1 292 ? 3.283 -7.916 12.095 1.00 47.66 292 SER A N 1
ATOM 2306 C CA . SER A 1 292 ? 3.090 -6.465 12.267 1.00 47.66 292 SER A CA 1
ATOM 2307 C C . SER A 1 292 ? 4.220 -5.692 12.967 1.00 47.66 292 SER A C 1
ATOM 2309 O O . SER A 1 292 ? 4.134 -4.474 13.046 1.00 47.66 292 SER A O 1
ATOM 2311 N N . HIS A 1 293 ? 5.268 -6.347 13.475 1.00 48.25 293 HIS A N 1
ATOM 2312 C CA . HIS A 1 293 ? 6.290 -5.693 14.310 1.00 48.25 293 HIS A CA 1
ATOM 2313 C C . HIS A 1 293 ? 7.648 -5.461 13.622 1.00 48.25 293 HIS A C 1
ATOM 2315 O O . HIS A 1 293 ? 8.558 -4.958 14.270 1.00 48.25 293 HIS A O 1
ATOM 2321 N N . PHE A 1 294 ? 7.814 -5.798 12.334 1.00 57.00 294 PHE A N 1
ATOM 2322 C CA . PHE A 1 294 ? 9.155 -5.878 11.721 1.00 57.00 294 PHE A CA 1
ATOM 2323 C C . PHE A 1 294 ? 9.390 -4.999 10.479 1.00 57.00 294 PHE A C 1
ATOM 2325 O O . PHE A 1 294 ? 10.444 -5.096 9.860 1.00 57.00 294 PHE A O 1
ATOM 2332 N N . LEU A 1 295 ? 8.455 -4.136 10.079 1.00 65.56 295 LEU A N 1
ATOM 2333 C CA . LEU A 1 295 ? 8.585 -3.387 8.813 1.00 65.56 295 LEU A CA 1
ATOM 2334 C C . LEU A 1 295 ? 9.124 -1.957 8.955 1.00 65.56 295 LEU A C 1
ATOM 2336 O O . LEU A 1 295 ? 9.306 -1.285 7.942 1.00 65.56 295 LEU A O 1
ATOM 2340 N N . TYR A 1 296 ? 9.414 -1.501 10.174 1.00 73.75 296 TYR A N 1
ATOM 2341 C CA . TYR A 1 296 ? 9.917 -0.150 10.430 1.00 73.75 296 TYR A CA 1
ATOM 2342 C C . TYR A 1 296 ? 11.326 -0.173 11.020 1.00 73.75 296 TYR A C 1
ATOM 2344 O O . TYR A 1 296 ? 11.676 -1.140 11.704 1.00 73.75 296 TYR A O 1
ATOM 2352 N N . PRO A 1 297 ? 12.140 0.871 10.777 1.00 80.88 297 PRO A N 1
ATOM 2353 C CA . PRO A 1 297 ? 13.439 0.976 11.410 1.00 80.88 297 PRO A CA 1
ATOM 2354 C C . PRO A 1 297 ? 13.314 1.120 12.927 1.00 80.88 297 PRO A C 1
ATOM 2356 O O . PRO A 1 297 ? 12.528 1.933 13.411 1.00 80.88 297 PRO A O 1
ATOM 2359 N N . VAL A 1 298 ? 14.112 0.364 13.674 1.00 79.75 298 VAL A N 1
ATOM 2360 C CA . VAL A 1 298 ? 14.133 0.400 15.141 1.00 79.75 298 VAL A CA 1
ATOM 2361 C C . VAL A 1 298 ? 15.582 0.494 15.603 1.00 79.75 298 VAL A C 1
ATOM 2363 O O . VAL A 1 298 ? 16.426 -0.280 15.160 1.00 79.75 298 VAL A O 1
ATOM 2366 N N . SER A 1 299 ? 15.895 1.453 16.478 1.00 80.62 299 SER A N 1
ATOM 2367 C CA . SER A 1 299 ? 17.255 1.620 17.001 1.00 80.62 299 SER A CA 1
ATOM 2368 C C . SER A 1 299 ? 17.677 0.420 17.854 1.00 80.62 299 SER A C 1
ATOM 2370 O O . SER A 1 299 ? 16.855 -0.174 18.545 1.00 80.62 299 SER A O 1
ATOM 2372 N N . LYS A 1 300 ? 18.975 0.088 17.842 1.00 82.69 300 LYS A N 1
ATOM 2373 C CA . LYS A 1 300 ? 19.535 -1.104 18.509 1.00 82.69 300 LYS A CA 1
ATOM 2374 C C . LYS A 1 300 ? 19.207 -1.187 20.005 1.00 82.69 300 LYS A C 1
ATOM 2376 O O . LYS A 1 300 ? 19.041 -2.278 20.539 1.00 82.69 300 LYS A O 1
ATOM 2381 N N . ASP A 1 301 ? 19.103 -0.037 20.666 1.00 82.56 301 ASP A N 1
ATOM 2382 C CA . ASP A 1 301 ? 18.868 0.055 22.110 1.00 82.56 301 ASP A CA 1
ATOM 2383 C C . ASP A 1 301 ? 17.385 -0.097 22.493 1.00 82.56 301 ASP A C 1
ATOM 2385 O O . ASP A 1 301 ? 17.039 -0.156 23.674 1.00 82.56 301 ASP A O 1
ATOM 2389 N N . HIS A 1 302 ? 16.482 -0.154 21.510 1.00 81.06 302 HIS A N 1
ATOM 2390 C CA . HIS A 1 302 ? 15.055 -0.303 21.750 1.00 81.06 302 HIS A CA 1
ATOM 2391 C C . HIS A 1 302 ? 14.690 -1.764 22.059 1.00 81.06 302 HIS A C 1
ATOM 2393 O O . HIS A 1 302 ? 15.161 -2.697 21.413 1.00 81.06 302 HIS A O 1
ATOM 2399 N N . ALA A 1 303 ? 13.766 -1.988 22.998 1.00 77.81 303 ALA A N 1
ATOM 2400 C CA . ALA A 1 303 ? 13.384 -3.337 23.441 1.00 77.81 303 ALA A CA 1
ATOM 2401 C C . ALA A 1 303 ? 12.774 -4.225 22.334 1.00 77.81 303 ALA A C 1
ATOM 2403 O O . ALA A 1 303 ? 12.770 -5.448 22.454 1.00 77.81 303 ALA A O 1
ATOM 2404 N N . ALA A 1 304 ? 12.249 -3.611 21.271 1.00 74.44 304 ALA A N 1
ATOM 2405 C CA . ALA A 1 304 ? 11.695 -4.296 20.101 1.00 74.44 304 ALA A CA 1
ATOM 2406 C C . ALA A 1 304 ? 12.675 -4.392 18.912 1.00 74.44 304 ALA A C 1
ATOM 2408 O O . ALA A 1 304 ? 12.255 -4.763 17.819 1.00 74.44 304 ALA A O 1
ATOM 2409 N N . ALA A 1 305 ? 13.948 -4.019 19.089 1.00 77.00 305 ALA A N 1
ATOM 2410 C CA . ALA A 1 305 ? 14.936 -4.047 18.016 1.00 77.00 305 ALA A CA 1
ATOM 2411 C C . ALA A 1 305 ? 15.211 -5.474 17.527 1.00 77.00 305 ALA A C 1
ATOM 2413 O O . ALA A 1 305 ? 15.276 -6.424 18.314 1.00 77.00 305 ALA A O 1
ATOM 2414 N N . HIS A 1 306 ? 15.414 -5.624 16.218 1.00 83.81 306 HIS A N 1
ATOM 2415 C CA . HIS A 1 306 ? 15.952 -6.864 15.673 1.00 83.81 306 HIS A CA 1
ATOM 2416 C C . HIS A 1 306 ? 17.447 -6.953 16.031 1.00 83.81 306 HIS A C 1
ATOM 2418 O O . HIS A 1 306 ? 18.144 -5.950 15.909 1.00 83.81 306 HIS A O 1
ATOM 2424 N N . PRO A 1 307 ? 17.980 -8.125 16.427 1.00 82.25 307 PRO A N 1
ATOM 2425 C CA . PRO A 1 307 ? 19.370 -8.241 16.883 1.00 82.25 307 PRO A CA 1
ATOM 2426 C C . PRO A 1 307 ? 20.399 -7.727 15.864 1.00 82.25 307 PRO A C 1
ATOM 2428 O O . PRO A 1 307 ? 21.351 -7.049 16.246 1.00 82.25 307 PRO A O 1
ATOM 2431 N N . ASP A 1 308 ? 20.174 -8.011 14.578 1.00 86.00 308 ASP A N 1
ATOM 2432 C CA . ASP A 1 308 ? 21.156 -7.726 13.520 1.00 86.00 308 ASP A CA 1
ATOM 2433 C C . ASP A 1 308 ? 20.782 -6.557 12.593 1.00 86.00 308 ASP A C 1
ATOM 2435 O O . ASP A 1 308 ? 21.638 -6.007 11.908 1.00 86.00 308 ASP A O 1
ATOM 2439 N N . ASN A 1 309 ? 19.505 -6.175 12.510 1.00 88.38 309 ASN A N 1
ATOM 2440 C CA . ASN A 1 309 ? 19.014 -5.341 11.410 1.00 88.38 309 ASN A CA 1
ATOM 2441 C C . ASN A 1 309 ? 18.343 -4.084 11.943 1.00 88.38 309 ASN A C 1
ATOM 2443 O O . ASN A 1 309 ? 17.378 -4.172 12.694 1.00 88.38 309 ASN A O 1
ATOM 2447 N N . LEU A 1 310 ? 18.787 -2.929 11.450 1.00 88.62 310 LEU A N 1
ATOM 2448 C CA . LEU A 1 310 ? 18.140 -1.647 11.703 1.00 88.62 310 LEU A CA 1
ATOM 2449 C C . LEU A 1 310 ? 16.723 -1.618 11.127 1.00 88.62 310 LEU A C 1
ATOM 2451 O O . LEU A 1 310 ? 15.845 -1.018 11.730 1.00 88.62 310 LEU A O 1
ATOM 2455 N N . CYS A 1 311 ? 16.495 -2.264 9.979 1.00 88.06 311 CYS A N 1
ATOM 2456 C CA . CYS A 1 311 ? 15.186 -2.392 9.339 1.00 88.06 311 CYS A CA 1
ATOM 2457 C C . CYS A 1 311 ? 15.034 -3.786 8.713 1.00 88.06 311 CYS A C 1
ATOM 2459 O O . CYS A 1 311 ? 15.918 -4.228 7.978 1.00 88.06 311 CYS A O 1
ATOM 2461 N N . CYS A 1 312 ? 13.908 -4.469 8.952 1.00 87.38 312 CYS A N 1
ATOM 2462 C CA . CYS A 1 312 ? 13.650 -5.792 8.369 1.00 87.38 312 CYS A CA 1
ATOM 2463 C C . CYS A 1 312 ? 12.750 -5.763 7.124 1.00 87.38 312 CYS A C 1
ATOM 2465 O O . CYS A 1 312 ? 12.463 -6.828 6.575 1.00 87.38 312 CYS A O 1
ATOM 2467 N N . ALA A 1 313 ? 12.351 -4.588 6.620 1.00 88.44 313 ALA A N 1
ATOM 2468 C CA . ALA A 1 313 ? 11.554 -4.488 5.393 1.00 88.44 313 ALA A CA 1
ATOM 2469 C C . ALA A 1 313 ? 12.166 -5.263 4.201 1.00 88.44 313 ALA A C 1
ATOM 2471 O O . ALA A 1 313 ? 11.453 -6.074 3.622 1.00 88.44 313 ALA A O 1
ATOM 2472 N N . PRO A 1 314 ? 13.482 -5.198 3.901 1.00 90.38 314 PRO A N 1
ATOM 2473 C CA . PRO A 1 314 ? 14.077 -5.975 2.800 1.00 90.38 314 PRO A CA 1
ATOM 2474 C C . PRO A 1 314 ? 14.112 -7.498 3.011 1.00 90.38 314 PRO A C 1
ATOM 2476 O O . PRO A 1 314 ? 14.505 -8.249 2.114 1.00 90.38 314 PRO A O 1
ATOM 2479 N N . HIS A 1 315 ? 13.787 -7.971 4.213 1.00 87.62 315 HIS A N 1
ATOM 2480 C CA . HIS A 1 315 ? 13.740 -9.391 4.560 1.00 87.62 315 HIS A CA 1
ATOM 2481 C C . HIS A 1 315 ? 12.314 -9.940 4.601 1.00 87.62 315 HIS A C 1
ATOM 2483 O O . HIS A 1 315 ? 12.133 -11.151 4.506 1.00 87.62 315 HIS A O 1
ATOM 2489 N N . MET A 1 316 ? 11.319 -9.064 4.753 1.00 85.75 316 MET A N 1
ATOM 2490 C CA . MET A 1 316 ? 9.953 -9.455 5.107 1.00 85.75 316 MET A CA 1
ATOM 2491 C C . MET A 1 316 ? 8.894 -8.854 4.181 1.00 85.75 316 MET A C 1
ATOM 2493 O O . MET A 1 316 ? 7.834 -9.445 3.986 1.00 85.75 316 MET A O 1
ATOM 2497 N N . GLY A 1 317 ? 9.161 -7.657 3.670 1.00 87.69 317 GLY A N 1
ATOM 2498 C CA . GLY A 1 317 ? 8.216 -6.838 2.942 1.00 87.69 317 GLY A CA 1
ATOM 2499 C C . GLY A 1 317 ? 8.437 -6.907 1.444 1.00 87.69 317 GLY A C 1
ATOM 2500 O O . GLY A 1 317 ? 9.562 -6.860 0.945 1.00 87.69 317 GLY A O 1
ATOM 2501 N N . LEU A 1 318 ? 7.320 -6.979 0.742 1.00 90.75 318 LEU A N 1
ATOM 2502 C CA . LEU A 1 318 ? 7.210 -6.693 -0.667 1.00 90.75 318 LEU A CA 1
ATOM 2503 C C . LEU A 1 318 ? 6.144 -5.621 -0.847 1.00 90.75 318 LEU A C 1
ATOM 2505 O O . LEU A 1 318 ? 5.088 -5.682 -0.225 1.00 90.75 318 LEU A O 1
ATOM 2509 N N . ASP A 1 319 ? 6.420 -4.640 -1.686 1.00 91.06 319 ASP A N 1
ATOM 2510 C CA . ASP A 1 319 ? 5.509 -3.546 -1.968 1.00 91.06 319 ASP A CA 1
ATOM 2511 C C . ASP A 1 319 ? 5.429 -3.354 -3.487 1.00 91.06 319 ASP A C 1
ATOM 2513 O O . ASP A 1 319 ? 6.453 -3.224 -4.159 1.00 91.06 319 ASP A O 1
ATOM 2517 N N . ILE A 1 320 ? 4.214 -3.444 -4.035 1.00 91.69 320 ILE A N 1
ATOM 2518 C CA . ILE A 1 320 ? 3.959 -3.479 -5.480 1.00 91.69 320 ILE A CA 1
ATOM 2519 C C . ILE A 1 320 ? 3.063 -2.309 -5.886 1.00 91.69 320 ILE A C 1
ATOM 2521 O O . ILE A 1 320 ? 1.977 -2.117 -5.326 1.00 91.69 320 ILE A O 1
ATOM 2525 N N . GLY A 1 321 ? 3.521 -1.523 -6.861 1.00 89.56 321 GLY A N 1
ATOM 2526 C CA . GLY A 1 321 ? 2.780 -0.400 -7.443 1.00 89.56 321 GLY A CA 1
ATOM 2527 C C . GLY A 1 321 ? 1.798 -0.829 -8.543 1.00 89.56 321 GLY A C 1
ATOM 2528 O O . GLY A 1 321 ? 1.755 -1.992 -8.940 1.00 89.56 321 GLY A O 1
ATOM 2529 N N . VAL A 1 322 ? 1.013 0.119 -9.071 1.00 88.00 322 VAL A N 1
ATOM 2530 C CA . VAL A 1 322 ? -0.031 -0.168 -10.086 1.00 88.00 322 VAL A CA 1
ATOM 2531 C C . VAL A 1 322 ? 0.509 -0.719 -11.413 1.00 88.00 322 VAL A C 1
ATOM 2533 O O . VAL A 1 322 ? -0.243 -1.348 -12.152 1.00 88.00 322 VAL A O 1
ATOM 2536 N N . ASP A 1 323 ? 1.797 -0.518 -11.700 1.00 84.75 323 ASP A N 1
ATOM 2537 C CA . ASP A 1 323 ? 2.473 -0.993 -12.915 1.00 84.75 323 ASP A CA 1
ATOM 2538 C C . ASP A 1 323 ? 3.228 -2.314 -12.683 1.00 84.75 323 ASP A C 1
ATOM 2540 O O . ASP A 1 323 ? 3.963 -2.772 -13.554 1.00 84.75 323 ASP A O 1
ATOM 2544 N N . GLY A 1 324 ? 3.095 -2.923 -11.497 1.00 87.75 324 GLY A N 1
ATOM 2545 C CA . GLY A 1 324 ? 3.827 -4.137 -11.129 1.00 87.75 324 GLY A CA 1
ATOM 2546 C C . GLY A 1 324 ? 5.272 -3.880 -10.695 1.00 87.75 324 GLY A C 1
ATOM 2547 O O . GLY A 1 324 ? 6.032 -4.831 -10.507 1.00 87.75 324 GLY A O 1
ATOM 2548 N N . GLN A 1 325 ? 5.663 -2.613 -10.518 1.00 86.31 325 GLN A N 1
ATOM 2549 C CA . GLN A 1 325 ? 6.959 -2.238 -9.960 1.00 86.31 325 GLN A CA 1
ATOM 2550 C C . GLN A 1 325 ? 7.087 -2.707 -8.513 1.00 86.31 325 GLN A C 1
ATOM 2552 O O . GLN A 1 325 ? 6.153 -2.544 -7.734 1.00 86.31 325 GLN A O 1
ATOM 2557 N N . MET A 1 326 ? 8.243 -3.260 -8.154 1.00 88.62 326 MET A N 1
ATOM 2558 C CA . MET A 1 326 ? 8.506 -3.823 -6.833 1.00 88.62 326 MET A CA 1
ATOM 2559 C C . MET A 1 326 ? 9.529 -2.995 -6.053 1.00 88.62 326 MET A C 1
ATOM 2561 O O . MET A 1 326 ? 10.609 -2.660 -6.557 1.00 88.62 326 MET A O 1
ATOM 2565 N N . THR A 1 327 ? 9.213 -2.755 -4.785 1.00 88.38 327 THR A N 1
ATOM 2566 C CA . THR A 1 327 ? 10.095 -2.209 -3.747 1.00 88.38 327 THR A CA 1
ATOM 2567 C C . THR A 1 327 ? 9.973 -3.071 -2.477 1.00 88.38 327 THR A C 1
ATOM 2569 O O . THR A 1 327 ? 9.233 -4.059 -2.444 1.00 88.38 327 THR A O 1
ATOM 2572 N N . VAL A 1 328 ? 10.713 -2.733 -1.416 1.00 87.81 328 VAL A N 1
ATOM 2573 C CA . VAL A 1 328 ? 10.645 -3.453 -0.127 1.00 87.81 328 VAL A CA 1
ATOM 2574 C C . VAL A 1 328 ? 9.678 -2.824 0.881 1.00 87.81 328 VAL A C 1
ATOM 2576 O O . VAL A 1 328 ? 9.350 -3.459 1.884 1.00 87.81 328 VAL A O 1
ATOM 2579 N N . CYS A 1 329 ? 9.238 -1.579 0.662 1.00 85.31 329 CYS A N 1
ATOM 2580 C CA . CYS A 1 329 ? 8.294 -0.885 1.538 1.00 85.31 329 CYS A CA 1
ATOM 2581 C C . CYS A 1 329 ? 7.573 0.272 0.829 1.00 85.31 329 CYS A C 1
ATOM 2583 O O . CYS A 1 329 ? 8.093 0.873 -0.107 1.00 85.31 329 CYS A O 1
ATOM 2585 N N . CYS A 1 330 ? 6.406 0.657 1.353 1.00 75.12 330 CYS A N 1
ATOM 2586 C CA . CYS A 1 330 ? 5.580 1.721 0.774 1.00 75.12 330 CYS A CA 1
ATOM 2587 C C . CYS A 1 330 ? 6.254 3.105 0.753 1.00 75.12 330 CYS A C 1
ATOM 2589 O O . CYS A 1 330 ? 5.936 3.929 -0.099 1.00 75.12 330 CYS A O 1
ATOM 2591 N N . TRP A 1 331 ? 7.214 3.366 1.648 1.00 74.25 331 TRP A N 1
ATOM 2592 C CA . TRP A 1 331 ? 8.006 4.601 1.623 1.00 74.25 331 TRP A CA 1
ATOM 2593 C C . TRP A 1 331 ? 8.900 4.683 0.380 1.00 74.25 331 TRP A C 1
ATOM 2595 O O . TRP A 1 331 ? 9.033 5.754 -0.204 1.00 74.25 331 TRP A O 1
ATOM 2605 N N . SER A 1 332 ? 9.435 3.548 -0.079 1.00 68.06 332 SER A N 1
ATOM 2606 C CA . SER A 1 332 ? 10.214 3.453 -1.317 1.00 68.06 332 SER A CA 1
ATOM 2607 C C . SER A 1 332 ? 9.376 3.699 -2.579 1.00 68.06 332 SER A C 1
ATOM 2609 O O . SER A 1 332 ? 9.944 3.941 -3.635 1.00 68.06 332 SER A O 1
ATOM 2611 N N . GLN A 1 333 ? 8.038 3.653 -2.512 1.00 64.75 333 GLN A N 1
ATOM 2612 C CA . GLN A 1 333 ? 7.183 4.085 -3.630 1.00 64.75 333 GLN A CA 1
ATOM 2613 C C . GLN A 1 333 ? 7.005 5.607 -3.700 1.00 64.75 333 GLN A C 1
ATOM 2615 O O . GLN A 1 333 ? 6.675 6.132 -4.762 1.00 64.75 333 GLN A O 1
ATOM 2620 N N . MET A 1 334 ? 7.192 6.327 -2.589 1.00 60.09 334 MET A N 1
ATOM 2621 C CA . MET A 1 334 ? 7.056 7.792 -2.553 1.00 60.09 334 MET A CA 1
ATOM 2622 C C . MET A 1 334 ? 8.250 8.505 -3.190 1.00 60.09 334 MET A C 1
ATOM 2624 O O . MET A 1 334 ? 8.160 9.676 -3.555 1.00 60.09 334 MET A O 1
ATOM 2628 N N . THR A 1 335 ? 9.362 7.796 -3.337 1.00 59.19 335 THR A N 1
ATOM 2629 C CA . THR A 1 335 ? 10.559 8.238 -4.032 1.00 59.19 335 THR A CA 1
ATOM 2630 C C . THR A 1 335 ? 10.610 7.545 -5.396 1.00 59.19 335 THR A C 1
ATOM 2632 O O . THR A 1 335 ? 10.688 6.321 -5.456 1.00 59.19 335 THR A O 1
ATOM 2635 N N . PRO A 1 336 ? 10.648 8.289 -6.518 1.00 50.53 336 PRO A N 1
ATOM 2636 C CA . PRO A 1 336 ? 10.857 7.752 -7.874 1.00 50.53 336 PRO A CA 1
ATOM 2637 C C . PRO A 1 336 ? 12.154 6.936 -8.066 1.00 50.53 336 PRO A C 1
ATOM 2639 O O . PRO A 1 336 ? 12.521 6.589 -9.180 1.00 50.53 336 PRO A O 1
ATOM 2642 N N . PHE A 1 337 ? 12.895 6.681 -6.994 1.00 54.88 337 PHE A N 1
ATOM 2643 C CA . PHE A 1 337 ? 14.274 6.243 -7.001 1.00 54.88 337 PHE A CA 1
ATOM 2644 C C . PHE A 1 337 ? 14.433 4.790 -6.540 1.00 54.88 337 PHE A C 1
ATOM 2646 O O . PHE A 1 337 ? 15.440 4.188 -6.855 1.00 54.88 337 PHE A O 1
ATOM 2653 N N . ASP A 1 338 ? 13.466 4.159 -5.871 1.00 64.69 338 ASP A N 1
ATOM 2654 C CA . ASP A 1 338 ? 13.769 2.946 -5.088 1.00 64.69 338 ASP A CA 1
ATOM 2655 C C . ASP A 1 338 ? 13.183 1.631 -5.635 1.00 64.69 338 ASP A C 1
ATOM 2657 O O . ASP A 1 338 ? 13.119 0.625 -4.921 1.00 64.69 338 ASP A O 1
ATOM 2661 N N . MET A 1 339 ? 12.800 1.611 -6.916 1.00 76.25 339 MET A N 1
ATOM 2662 C CA . MET A 1 339 ? 12.409 0.387 -7.626 1.00 76.25 339 MET A CA 1
ATOM 2663 C C . MET A 1 339 ? 13.591 -0.589 -7.706 1.00 76.25 339 MET A C 1
ATOM 2665 O O . MET A 1 339 ? 14.659 -0.243 -8.206 1.00 76.25 339 MET A O 1
ATOM 2669 N N . LEU A 1 340 ? 13.380 -1.834 -7.272 1.00 80.31 340 LEU A N 1
ATOM 2670 C CA . LEU A 1 340 ? 14.397 -2.892 -7.353 1.00 80.31 340 LEU A CA 1
ATOM 2671 C C . LEU A 1 340 ? 14.062 -3.963 -8.404 1.00 80.31 340 LEU A C 1
ATOM 2673 O O . LEU A 1 340 ? 14.913 -4.792 -8.717 1.00 80.31 340 LEU A O 1
ATOM 2677 N N . GLY A 1 341 ? 12.841 -3.968 -8.949 1.00 82.25 341 GLY A N 1
ATOM 2678 C CA . GLY A 1 341 ? 12.397 -4.940 -9.950 1.00 82.25 341 GLY A CA 1
ATOM 2679 C C . GLY A 1 341 ? 10.934 -4.758 -10.350 1.00 82.25 341 GLY A C 1
ATOM 2680 O O . GLY A 1 341 ? 10.307 -3.757 -10.005 1.00 82.25 341 GLY A O 1
ATOM 2681 N N . THR A 1 342 ? 10.389 -5.732 -11.073 1.00 86.12 342 THR A N 1
ATOM 2682 C CA . THR A 1 342 ? 8.950 -5.884 -11.329 1.00 86.12 342 THR A CA 1
ATOM 2683 C C . THR A 1 342 ? 8.524 -7.317 -11.043 1.00 86.12 342 THR A C 1
ATOM 2685 O O . THR A 1 342 ? 9.356 -8.212 -10.907 1.00 86.12 342 THR A O 1
ATOM 2688 N N . VAL A 1 343 ? 7.219 -7.554 -10.969 1.00 89.81 343 VAL A N 1
ATOM 2689 C CA . VAL A 1 343 ? 6.678 -8.886 -10.674 1.00 89.81 343 VAL A CA 1
ATOM 2690 C C . VAL A 1 343 ? 7.226 -9.986 -11.596 1.00 89.81 343 VAL A C 1
ATOM 2692 O O . VAL A 1 343 ? 7.536 -11.079 -11.130 1.00 89.81 343 VAL A O 1
ATOM 2695 N N . GLU A 1 344 ? 7.466 -9.688 -12.874 1.00 87.31 344 GLU A N 1
ATOM 2696 C CA . GLU A 1 344 ? 7.988 -10.643 -13.859 1.00 87.31 344 GLU A CA 1
ATOM 2697 C C . GLU A 1 344 ? 9.420 -11.118 -13.557 1.00 87.31 344 GLU A C 1
ATOM 2699 O O . GLU A 1 344 ? 9.833 -12.163 -14.055 1.00 87.31 344 GLU A O 1
ATOM 2704 N N . ASN A 1 345 ? 10.193 -10.375 -12.757 1.00 87.75 345 ASN A N 1
ATOM 2705 C CA . ASN A 1 345 ? 11.567 -10.728 -12.391 1.00 87.75 345 ASN A CA 1
ATOM 2706 C C . ASN A 1 345 ? 11.762 -10.903 -10.878 1.00 87.75 345 ASN A C 1
ATOM 2708 O O . ASN A 1 345 ? 12.862 -10.704 -10.354 1.00 87.75 345 ASN A O 1
ATOM 2712 N N . PHE A 1 346 ? 10.706 -11.333 -10.183 1.00 93.31 346 PHE A N 1
ATOM 2713 C CA . PHE A 1 346 ? 10.681 -11.529 -8.733 1.00 93.31 346 PHE A CA 1
ATOM 2714 C C . PHE A 1 346 ? 11.932 -12.224 -8.163 1.00 93.31 346 PHE A C 1
ATOM 2716 O O . PHE A 1 346 ? 12.466 -11.803 -7.137 1.00 93.31 346 PHE A O 1
ATOM 2723 N N . ALA A 1 347 ? 12.432 -13.278 -8.814 1.00 92.75 347 ALA A N 1
ATOM 2724 C CA . ALA A 1 347 ? 13.579 -14.027 -8.306 1.00 92.75 347 ALA A CA 1
ATOM 2725 C C . ALA A 1 347 ? 14.871 -13.186 -8.287 1.00 92.75 347 ALA A C 1
ATOM 2727 O O . ALA A 1 347 ? 15.626 -13.231 -7.314 1.00 92.75 347 ALA A O 1
ATOM 2728 N N . ASP A 1 348 ? 15.111 -12.375 -9.319 1.00 89.25 348 ASP A N 1
ATOM 2729 C CA . ASP A 1 348 ? 16.257 -11.464 -9.345 1.00 89.25 348 ASP A CA 1
ATOM 2730 C C . ASP A 1 348 ? 16.066 -10.310 -8.355 1.00 89.25 348 ASP A C 1
ATOM 2732 O O . ASP A 1 348 ? 17.020 -9.924 -7.680 1.00 89.25 348 ASP A O 1
ATOM 2736 N N . PHE A 1 349 ? 14.831 -9.829 -8.173 1.00 90.44 349 PHE A N 1
ATOM 2737 C CA . PHE A 1 349 ? 14.507 -8.879 -7.106 1.00 90.44 349 PHE A CA 1
ATOM 2738 C C . PHE A 1 349 ? 14.839 -9.446 -5.716 1.00 90.44 349 PHE A C 1
ATOM 2740 O O . PHE A 1 349 ? 15.446 -8.753 -4.906 1.00 90.44 349 PHE A O 1
ATOM 2747 N N . TRP A 1 350 ? 14.471 -10.697 -5.416 1.00 93.75 350 TRP A N 1
ATOM 2748 C CA . TRP A 1 350 ? 14.555 -11.245 -4.054 1.00 93.75 350 TRP A CA 1
ATOM 2749 C C . TRP A 1 350 ? 15.910 -11.880 -3.701 1.00 93.75 350 TRP A C 1
ATOM 2751 O O . TRP A 1 350 ? 16.294 -11.921 -2.520 1.00 93.75 350 TRP A O 1
ATOM 2761 N N . PHE A 1 351 ? 16.664 -12.334 -4.709 1.00 93.38 351 PHE A N 1
ATOM 2762 C CA . PHE A 1 351 ? 17.954 -13.021 -4.544 1.00 93.38 351 PHE A CA 1
ATOM 2763 C C . PHE A 1 351 ? 19.147 -12.312 -5.209 1.00 93.38 351 PHE A C 1
ATOM 2765 O O . PHE A 1 351 ? 20.295 -12.720 -4.994 1.00 93.38 351 PHE A O 1
ATOM 2772 N N . GLY A 1 352 ? 18.908 -11.272 -6.010 1.00 90.44 352 GLY A N 1
ATOM 2773 C CA . GLY A 1 352 ? 19.934 -10.567 -6.778 1.00 90.44 352 GLY A CA 1
ATOM 2774 C C . GLY A 1 352 ? 20.855 -9.674 -5.947 1.00 90.44 352 GLY A C 1
ATOM 2775 O O . GLY A 1 352 ? 20.809 -9.633 -4.717 1.00 90.44 352 GLY A O 1
ATOM 2776 N N . ASN A 1 353 ? 21.741 -8.953 -6.633 1.00 87.69 353 ASN A N 1
ATOM 2777 C CA . ASN A 1 353 ? 22.774 -8.147 -5.977 1.00 87.69 353 ASN A CA 1
ATOM 2778 C C . ASN A 1 353 ? 22.212 -6.880 -5.317 1.00 87.69 353 ASN A C 1
ATOM 2780 O O . ASN A 1 353 ? 22.642 -6.541 -4.219 1.00 87.69 353 ASN A O 1
ATOM 2784 N N . ASN A 1 354 ? 21.197 -6.245 -5.910 1.00 87.88 354 ASN A N 1
ATOM 2785 C CA . ASN A 1 354 ? 20.622 -5.007 -5.371 1.00 87.88 354 ASN A CA 1
ATOM 2786 C C . ASN A 1 354 ? 19.971 -5.219 -4.000 1.00 87.88 354 ASN A C 1
ATOM 2788 O O . ASN A 1 354 ? 20.277 -4.509 -3.045 1.00 87.88 354 ASN A O 1
ATOM 2792 N N . ILE A 1 355 ? 19.154 -6.264 -3.844 1.00 89.94 355 ILE A N 1
ATOM 2793 C CA . ILE A 1 355 ? 18.563 -6.578 -2.538 1.00 89.94 355 ILE A CA 1
ATOM 2794 C C . ILE A 1 355 ? 19.616 -7.023 -1.514 1.00 89.94 355 ILE A C 1
ATOM 2796 O O . ILE A 1 355 ? 19.461 -6.757 -0.324 1.00 89.94 355 ILE A O 1
ATOM 2800 N N . LYS A 1 356 ? 20.713 -7.669 -1.944 1.00 91.06 356 LYS A N 1
ATOM 2801 C CA . LYS A 1 356 ? 21.838 -8.008 -1.055 1.00 91.06 356 LYS A CA 1
ATOM 2802 C C . LYS A 1 356 ? 22.543 -6.750 -0.551 1.00 91.06 356 LYS A C 1
ATOM 2804 O O . LYS A 1 356 ? 22.779 -6.663 0.651 1.00 91.06 356 LYS A O 1
ATOM 2809 N N . ALA A 1 357 ? 22.817 -5.785 -1.431 1.00 90.19 357 ALA A N 1
ATOM 2810 C CA . ALA A 1 357 ? 23.385 -4.489 -1.064 1.00 90.19 357 ALA A CA 1
ATOM 2811 C C . ALA A 1 357 ? 22.461 -3.739 -0.093 1.00 90.19 357 ALA A C 1
ATOM 2813 O O . ALA A 1 357 ? 22.901 -3.298 0.969 1.00 90.19 357 ALA A O 1
ATOM 2814 N N . LEU A 1 358 ? 21.155 -3.702 -0.380 1.00 91.19 358 LEU A N 1
ATOM 2815 C CA . LEU A 1 358 ? 20.173 -3.071 0.499 1.00 91.19 358 LEU A CA 1
ATOM 2816 C C . LEU A 1 358 ? 20.137 -3.723 1.890 1.00 91.19 358 LEU A C 1
ATOM 2818 O O . LEU A 1 358 ? 20.283 -3.023 2.894 1.00 91.19 358 LEU A O 1
ATOM 2822 N N . ARG A 1 359 ? 20.023 -5.057 1.960 1.00 92.44 359 ARG A N 1
ATOM 2823 C CA . ARG A 1 359 ? 20.065 -5.827 3.219 1.00 92.44 359 ARG A CA 1
ATOM 2824 C C . ARG A 1 359 ? 21.360 -5.575 3.996 1.00 92.44 359 ARG A C 1
ATOM 2826 O O . ARG A 1 359 ? 21.310 -5.342 5.198 1.00 92.44 359 ARG A O 1
ATOM 2833 N N . ALA A 1 360 ? 22.513 -5.583 3.325 1.00 92.94 360 ALA A N 1
ATOM 2834 C CA . ALA A 1 360 ? 23.807 -5.332 3.959 1.00 92.94 360 ALA A CA 1
ATOM 2835 C C . ALA A 1 360 ? 23.913 -3.903 4.514 1.00 92.94 360 ALA A C 1
ATOM 2837 O O . ALA A 1 360 ? 24.378 -3.712 5.638 1.00 92.94 360 ALA A O 1
ATOM 2838 N N . SER A 1 361 ? 23.422 -2.906 3.772 1.00 92.62 361 SER A N 1
ATOM 2839 C CA . SER A 1 361 ? 23.420 -1.513 4.226 1.00 92.62 361 SER A CA 1
ATOM 2840 C C . SER A 1 361 ? 22.525 -1.297 5.453 1.00 92.62 361 SER A C 1
ATOM 2842 O O . SER A 1 361 ? 22.789 -0.411 6.254 1.00 92.62 361 SER A O 1
ATOM 2844 N N . LEU A 1 362 ? 21.490 -2.117 5.665 1.00 92.31 362 LEU A N 1
ATOM 2845 C CA . LEU A 1 362 ? 20.508 -1.967 6.751 1.00 92.31 362 LEU A CA 1
ATOM 2846 C C . LEU A 1 362 ? 20.805 -2.804 8.004 1.00 92.31 362 LEU A C 1
ATOM 2848 O O . LEU A 1 362 ? 19.984 -2.848 8.920 1.00 92.31 362 LEU A O 1
ATOM 2852 N N . ARG A 1 363 ? 21.989 -3.408 8.092 1.00 91.69 363 ARG A N 1
ATOM 2853 C CA . ARG A 1 363 ? 22.489 -4.031 9.324 1.00 91.69 363 ARG A CA 1
ATOM 2854 C C . ARG A 1 363 ? 22.856 -2.988 10.376 1.00 91.69 363 ARG A C 1
ATOM 2856 O O . ARG A 1 363 ? 23.296 -1.889 10.031 1.00 91.69 363 ARG A O 1
ATOM 2863 N N . HIS A 1 364 ? 22.710 -3.339 11.652 1.00 88.12 364 HIS A N 1
ATOM 2864 C CA . HIS A 1 364 ? 23.103 -2.472 12.766 1.00 88.12 364 HIS A CA 1
ATOM 2865 C C . HIS A 1 364 ? 24.613 -2.221 12.802 1.00 88.12 364 HIS A C 1
ATOM 2867 O O . HIS A 1 364 ? 25.044 -1.117 13.114 1.00 88.12 364 HIS A O 1
ATOM 2873 N N . GLU A 1 365 ? 25.411 -3.238 12.488 1.00 88.44 365 GLU A N 1
ATOM 2874 C CA . GLU A 1 365 ? 26.873 -3.181 12.454 1.00 88.44 365 GLU A CA 1
ATOM 2875 C C . GLU A 1 365 ? 27.441 -2.532 11.185 1.00 88.44 365 GLU A C 1
ATOM 2877 O O . GLU A 1 365 ? 28.648 -2.313 11.098 1.00 88.44 365 GLU A O 1
ATOM 2882 N N . SER A 1 366 ? 26.597 -2.241 10.190 1.00 88.94 366 SER A N 1
ATOM 2883 C CA . SER A 1 366 ? 27.062 -1.709 8.912 1.00 88.94 366 SER A CA 1
ATOM 2884 C C . SER A 1 366 ? 27.460 -0.242 9.024 1.00 88.94 366 SER A C 1
ATOM 2886 O O . SER A 1 366 ? 26.645 0.622 9.360 1.00 88.94 366 SER A O 1
ATOM 2888 N N . THR A 1 367 ? 28.714 0.035 8.675 1.00 86.44 367 THR A N 1
ATOM 2889 C CA . THR A 1 367 ? 29.265 1.384 8.500 1.00 86.44 367 THR A CA 1
ATOM 2890 C C . THR A 1 367 ? 29.158 1.886 7.058 1.00 86.44 367 THR A C 1
ATOM 2892 O O . THR A 1 367 ? 29.523 3.029 6.791 1.00 86.44 367 THR A O 1
ATOM 2895 N N . ALA A 1 368 ? 28.666 1.051 6.136 1.00 88.56 368 ALA A N 1
ATOM 2896 C CA . ALA A 1 368 ? 28.475 1.417 4.739 1.00 88.56 368 ALA A CA 1
ATOM 2897 C C . ALA A 1 368 ? 27.398 2.500 4.588 1.00 88.56 368 ALA A C 1
ATOM 2899 O O . ALA A 1 368 ? 26.513 2.663 5.441 1.00 88.56 368 ALA A O 1
ATOM 2900 N N . ARG A 1 369 ? 27.445 3.222 3.466 1.00 92.12 369 ARG A N 1
ATOM 2901 C CA . ARG A 1 369 ? 26.361 4.137 3.102 1.00 92.12 369 ARG A CA 1
ATOM 2902 C C . ARG A 1 369 ? 25.071 3.360 2.854 1.00 92.12 369 ARG A C 1
ATOM 2904 O O . ARG A 1 369 ? 25.070 2.191 2.474 1.00 92.12 369 ARG A O 1
ATOM 2911 N N . LEU A 1 370 ? 23.946 4.030 3.074 1.00 90.94 370 LEU A N 1
ATOM 2912 C CA . LEU A 1 370 ? 22.635 3.496 2.734 1.00 90.94 370 LEU A CA 1
ATOM 2913 C C . LEU A 1 370 ? 22.512 3.345 1.223 1.00 90.94 370 LEU A C 1
ATOM 2915 O O . LEU A 1 370 ? 22.629 4.328 0.495 1.00 90.94 370 LEU A O 1
ATOM 2919 N N . ALA A 1 371 ? 22.218 2.128 0.765 1.00 89.06 371 ALA A N 1
ATOM 2920 C CA . ALA A 1 371 ? 22.095 1.838 -0.661 1.00 89.06 371 ALA A CA 1
ATOM 2921 C C . ALA A 1 371 ? 20.978 2.659 -1.334 1.00 89.06 371 ALA A C 1
ATOM 2923 O O . ALA A 1 371 ? 21.052 2.930 -2.529 1.00 89.06 371 ALA A O 1
ATOM 2924 N N . GLN A 1 372 ? 19.955 3.071 -0.575 1.00 86.25 372 GLN A N 1
ATOM 2925 C CA . GLN A 1 372 ? 18.804 3.834 -1.061 1.00 86.25 372 GLN A CA 1
ATOM 2926 C C . GLN A 1 372 ? 18.649 5.180 -0.334 1.00 86.25 372 GLN A C 1
ATOM 2928 O O . GLN A 1 372 ? 18.668 5.203 0.904 1.00 86.25 372 GLN A O 1
ATOM 2933 N N . PRO A 1 373 ? 18.412 6.291 -1.060 1.00 82.31 373 PRO A N 1
ATOM 2934 C CA . PRO A 1 373 ? 18.149 7.599 -0.460 1.00 82.31 373 PRO A CA 1
ATOM 2935 C C . PRO A 1 373 ? 16.930 7.634 0.472 1.00 82.31 373 PRO A C 1
ATOM 2937 O O . PRO A 1 373 ? 17.013 8.228 1.550 1.00 82.31 373 PRO A O 1
ATOM 2940 N N . ALA A 1 374 ? 15.818 6.965 0.133 1.00 81.44 374 ALA A N 1
ATOM 2941 C CA . ALA A 1 374 ? 14.631 6.971 0.999 1.00 81.44 374 ALA A CA 1
ATOM 2942 C C . ALA A 1 374 ? 14.883 6.328 2.364 1.00 81.44 374 ALA A C 1
ATOM 2944 O O . ALA A 1 374 ? 14.306 6.759 3.367 1.00 81.44 374 ALA A O 1
ATOM 2945 N N . CYS A 1 375 ? 15.773 5.332 2.434 1.00 87.25 375 CYS A N 1
ATOM 2946 C CA . CYS A 1 375 ? 16.145 4.727 3.707 1.00 87.25 375 CYS A CA 1
ATOM 2947 C C . CYS A 1 375 ? 16.778 5.753 4.651 1.00 87.25 375 CYS A C 1
ATOM 2949 O O . CYS A 1 375 ? 16.521 5.683 5.849 1.00 87.25 375 CYS A O 1
ATOM 2951 N N . ALA A 1 376 ? 17.559 6.715 4.144 1.00 87.31 376 ALA A N 1
ATOM 2952 C CA . ALA A 1 376 ? 18.200 7.726 4.987 1.00 87.31 376 ALA A CA 1
ATOM 2953 C C . ALA A 1 376 ? 17.168 8.640 5.648 1.00 87.31 376 ALA A C 1
ATOM 2955 O O . ALA A 1 376 ? 17.227 8.857 6.858 1.00 87.31 376 ALA A O 1
ATOM 2956 N N . ILE A 1 377 ? 16.181 9.099 4.873 1.00 83.62 377 ILE A N 1
ATOM 2957 C CA . ILE A 1 377 ? 15.085 9.928 5.385 1.00 83.62 377 ILE A CA 1
ATOM 2958 C C . ILE A 1 377 ? 14.287 9.138 6.427 1.00 83.62 377 ILE A C 1
ATOM 2960 O O . ILE A 1 377 ? 14.103 9.602 7.548 1.00 83.62 377 ILE A O 1
ATOM 2964 N N . CYS A 1 378 ? 13.877 7.912 6.091 1.00 85.44 378 CYS A N 1
ATOM 2965 C CA . CYS A 1 378 ? 13.082 7.076 6.985 1.00 85.44 378 CYS A CA 1
ATOM 2966 C C . CYS A 1 378 ? 13.814 6.758 8.299 1.00 85.44 378 CYS A C 1
ATOM 2968 O O . CYS A 1 378 ? 13.225 6.888 9.369 1.00 85.44 378 CYS A O 1
ATOM 2970 N N . ILE A 1 379 ? 15.099 6.390 8.250 1.00 87.25 379 ILE A N 1
ATOM 2971 C CA . ILE A 1 379 ? 15.900 6.095 9.449 1.00 87.25 379 ILE A CA 1
ATOM 2972 C C . ILE A 1 379 ? 16.050 7.341 10.316 1.00 87.25 379 ILE A C 1
ATOM 2974 O O . ILE A 1 379 ? 15.856 7.255 11.533 1.00 87.25 379 ILE A O 1
ATOM 2978 N N . GLN A 1 380 ? 16.324 8.495 9.706 1.00 87.38 380 GLN A N 1
ATOM 2979 C CA . GLN A 1 380 ? 16.413 9.752 10.436 1.00 87.38 380 GLN A CA 1
ATOM 2980 C C . GLN A 1 380 ? 15.091 10.066 11.143 1.00 87.38 380 GLN A C 1
ATOM 2982 O O . GLN A 1 380 ? 15.097 10.414 12.321 1.00 87.38 380 GLN A O 1
ATOM 2987 N N . THR A 1 381 ? 13.958 9.901 10.458 1.00 82.88 381 THR A N 1
ATOM 2988 C CA . THR A 1 381 ? 12.629 10.149 11.031 1.00 82.88 381 THR A CA 1
ATOM 2989 C C . THR A 1 381 ? 12.263 9.142 12.124 1.00 82.88 381 THR A C 1
ATOM 2991 O O . THR A 1 381 ? 11.746 9.538 13.163 1.00 82.88 381 THR A O 1
ATOM 2994 N N . ALA A 1 382 ? 12.522 7.851 11.910 1.00 81.00 382 ALA A N 1
ATOM 2995 C CA . ALA A 1 382 ? 12.078 6.781 12.803 1.00 81.00 382 ALA A CA 1
ATOM 2996 C C . ALA A 1 382 ? 12.974 6.605 14.037 1.00 81.00 382 ALA A C 1
ATOM 2998 O O . ALA A 1 382 ? 12.498 6.210 15.098 1.00 81.00 382 ALA A O 1
ATOM 2999 N N . THR A 1 383 ? 14.275 6.875 13.905 1.00 83.12 383 THR A N 1
ATOM 3000 C CA . THR A 1 383 ? 15.272 6.554 14.942 1.00 83.12 383 THR A CA 1
ATOM 3001 C C . THR A 1 383 ? 16.106 7.749 15.393 1.00 83.12 383 THR A C 1
ATOM 3003 O O . THR A 1 383 ? 16.851 7.634 16.364 1.00 83.12 383 THR A O 1
ATOM 3006 N N . GLY A 1 384 ? 16.038 8.877 14.681 1.00 85.38 384 GLY A N 1
ATOM 3007 C CA . GLY A 1 384 ? 16.914 10.031 14.893 1.00 85.38 384 GLY A CA 1
ATOM 3008 C C . GLY A 1 384 ? 18.355 9.837 14.402 1.00 85.38 384 GLY A C 1
ATOM 3009 O O . GLY A 1 384 ? 19.133 10.789 14.444 1.00 85.38 384 GLY A O 1
ATOM 3010 N N . GLN A 1 385 ? 18.723 8.638 13.934 1.00 85.19 385 GLN A N 1
ATOM 3011 C CA . GLN A 1 385 ? 20.068 8.333 13.452 1.00 85.19 385 GLN A CA 1
ATOM 3012 C C . GLN A 1 385 ? 20.303 8.920 12.061 1.00 85.19 385 GLN A C 1
ATOM 3014 O O . GLN A 1 385 ? 19.529 8.677 11.136 1.00 85.19 385 GLN A O 1
ATOM 3019 N N . THR A 1 386 ? 21.424 9.619 11.892 1.00 88.94 386 THR A N 1
ATOM 3020 C CA . THR A 1 386 ? 21.858 10.117 10.585 1.00 88.94 386 THR A CA 1
ATOM 3021 C C . THR A 1 386 ? 22.848 9.145 9.962 1.00 88.94 386 THR A C 1
ATOM 3023 O O . THR A 1 386 ? 23.907 8.878 10.529 1.00 88.94 386 THR A O 1
ATOM 3026 N N . ARG A 1 387 ? 22.534 8.645 8.764 1.00 89.19 387 ARG A N 1
ATOM 3027 C CA . ARG A 1 387 ? 23.466 7.875 7.935 1.00 89.19 387 ARG A CA 1
ATOM 3028 C C . ARG A 1 387 ? 23.357 8.330 6.487 1.00 89.19 387 ARG A C 1
ATOM 3030 O O . ARG A 1 387 ? 22.254 8.439 5.958 1.00 89.19 387 ARG A O 1
ATOM 3037 N N . ALA A 1 388 ? 24.500 8.609 5.865 1.00 89.75 388 ALA A N 1
ATOM 3038 C CA . ALA A 1 388 ? 24.549 9.048 4.476 1.00 89.75 388 ALA A CA 1
ATOM 3039 C C . ALA A 1 388 ? 24.037 7.946 3.537 1.00 89.75 388 ALA A C 1
ATOM 3041 O O . ALA A 1 388 ? 24.305 6.763 3.760 1.00 89.75 388 ALA A O 1
ATOM 3042 N N . ALA A 1 389 ? 23.321 8.344 2.487 1.00 88.56 389 ALA A N 1
ATOM 3043 C CA . ALA A 1 389 ? 22.967 7.469 1.376 1.00 88.56 389 ALA A CA 1
ATOM 3044 C C . ALA A 1 389 ? 23.968 7.600 0.226 1.00 88.56 389 ALA A C 1
ATOM 3046 O O . ALA A 1 389 ? 24.660 8.611 0.106 1.00 88.56 389 ALA A O 1
ATOM 3047 N N . VAL A 1 390 ? 24.032 6.566 -0.608 1.00 86.88 390 VAL A N 1
ATOM 3048 C CA . VAL A 1 390 ? 24.734 6.590 -1.895 1.00 86.88 390 VAL A CA 1
ATOM 3049 C C . VAL A 1 390 ? 24.073 7.620 -2.810 1.00 86.88 390 VAL A C 1
ATOM 3051 O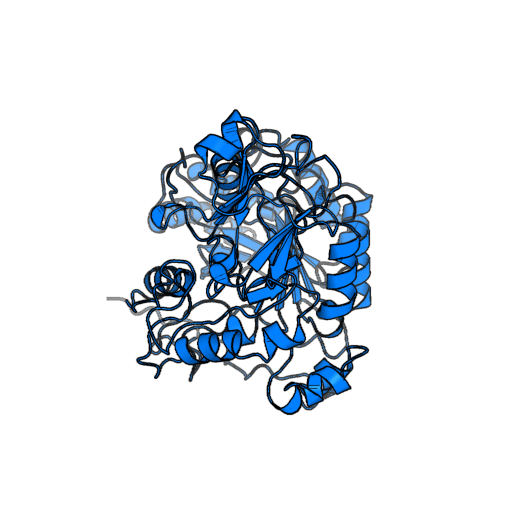 O . VAL A 1 390 ? 22.841 7.691 -2.877 1.00 86.88 390 VAL A O 1
ATOM 3054 N N . ALA A 1 391 ? 24.881 8.404 -3.522 1.00 83.06 391 ALA A N 1
ATOM 3055 C CA . ALA A 1 391 ? 24.390 9.298 -4.558 1.00 83.06 391 ALA A CA 1
ATOM 3056 C C . ALA A 1 391 ? 24.417 8.584 -5.915 1.00 83.06 391 ALA A C 1
ATOM 3058 O O . ALA A 1 391 ? 25.339 7.838 -6.236 1.00 83.06 391 ALA A O 1
ATOM 3059 N N . TYR A 1 392 ? 23.394 8.825 -6.732 1.00 78.19 392 TYR A N 1
ATOM 3060 C CA . TYR A 1 392 ? 23.244 8.196 -8.046 1.00 78.19 392 TYR A CA 1
ATOM 3061 C C . TYR A 1 392 ? 23.310 9.244 -9.158 1.00 78.19 392 TYR A C 1
ATOM 3063 O O . TYR A 1 392 ? 22.327 9.479 -9.868 1.00 78.19 392 TYR A O 1
ATOM 3071 N N . ALA A 1 393 ? 24.457 9.915 -9.284 1.00 71.31 393 ALA A N 1
ATOM 3072 C CA . ALA A 1 393 ? 24.671 10.912 -10.330 1.00 71.31 393 ALA A CA 1
ATOM 3073 C C . ALA A 1 393 ? 24.461 10.266 -11.710 1.00 71.31 393 ALA A C 1
ATOM 3075 O O . ALA A 1 393 ? 25.057 9.237 -12.021 1.00 71.31 393 ALA A O 1
ATOM 3076 N N . HIS A 1 394 ? 23.557 10.832 -12.515 1.00 65.69 394 HIS A N 1
ATOM 3077 C CA . HIS A 1 394 ? 23.140 10.285 -13.816 1.00 65.69 394 HIS A CA 1
ATOM 3078 C C . HIS A 1 394 ? 22.687 8.808 -13.797 1.00 65.69 394 HIS A C 1
ATOM 3080 O O . HIS A 1 394 ? 22.748 8.123 -14.817 1.00 65.69 394 HIS A O 1
ATOM 3086 N N . GLY A 1 395 ? 22.202 8.312 -12.655 1.00 67.25 395 GLY A N 1
ATOM 3087 C CA . GLY A 1 395 ? 21.760 6.925 -12.492 1.00 67.25 395 GLY A CA 1
ATOM 3088 C C . GLY A 1 395 ? 22.869 5.945 -12.103 1.00 67.25 395 GLY A C 1
ATOM 3089 O O . GLY A 1 395 ? 22.553 4.823 -11.723 1.00 67.25 395 GLY A O 1
ATOM 3090 N N . THR A 1 396 ? 24.140 6.354 -12.103 1.00 73.50 396 THR A N 1
ATOM 3091 C CA . THR A 1 396 ? 25.264 5.517 -11.657 1.00 73.50 396 THR A CA 1
ATOM 3092 C C . THR A 1 396 ? 25.626 5.789 -10.199 1.00 73.50 396 THR A C 1
ATOM 3094 O O . THR A 1 396 ? 25.665 6.958 -9.813 1.00 73.50 396 THR A O 1
ATOM 3097 N N . PRO A 1 397 ? 25.903 4.753 -9.388 1.00 81.62 397 PRO A N 1
ATOM 3098 C CA . PRO A 1 397 ? 26.302 4.944 -7.999 1.00 81.62 397 PRO A CA 1
ATOM 3099 C C . PRO A 1 397 ? 27.691 5.579 -7.876 1.00 81.62 397 PRO A C 1
ATOM 3101 O O . PRO A 1 397 ? 28.622 5.209 -8.593 1.00 81.62 397 PRO A O 1
ATOM 3104 N N . ASP A 1 398 ? 27.855 6.487 -6.917 1.00 80.88 398 ASP A N 1
ATOM 3105 C CA . ASP A 1 398 ? 29.141 7.093 -6.571 1.00 80.88 398 ASP A CA 1
ATOM 3106 C C . ASP A 1 398 ? 29.954 6.205 -5.604 1.00 80.88 398 ASP A C 1
ATOM 3108 O O . ASP A 1 398 ? 30.195 6.541 -4.446 1.00 80.88 398 ASP A O 1
ATOM 3112 N N . GLY A 1 399 ? 30.379 5.029 -6.073 1.00 81.81 399 GLY A N 1
ATOM 3113 C CA . GLY A 1 399 ? 31.219 4.073 -5.333 1.00 81.81 399 GLY A CA 1
ATOM 3114 C C . GLY A 1 399 ? 30.571 2.699 -5.119 1.00 81.81 399 GLY A C 1
ATOM 3115 O O . GLY A 1 399 ? 29.492 2.419 -5.638 1.00 81.81 399 GLY A O 1
ATOM 3116 N N . ASP A 1 400 ? 31.232 1.843 -4.334 1.00 82.88 400 ASP A N 1
ATOM 3117 C CA . ASP A 1 400 ? 30.942 0.395 -4.287 1.00 82.88 400 ASP A CA 1
ATOM 3118 C C . ASP A 1 400 ? 29.719 0.002 -3.436 1.00 82.88 400 ASP A C 1
ATOM 3120 O O . ASP A 1 400 ? 29.206 -1.109 -3.559 1.00 82.88 400 ASP A O 1
ATOM 3124 N N . ASP A 1 401 ? 29.222 0.909 -2.588 1.00 82.06 401 ASP A N 1
ATOM 3125 C CA . ASP A 1 401 ? 28.042 0.679 -1.733 1.00 82.06 401 ASP A CA 1
ATOM 3126 C C . ASP A 1 401 ? 26.713 0.732 -2.512 1.00 82.06 401 ASP A C 1
ATOM 3128 O O . ASP A 1 401 ? 25.637 0.474 -1.961 1.00 82.06 401 ASP A O 1
ATOM 3132 N N . GLY A 1 402 ? 26.767 1.158 -3.774 1.00 79.88 402 GLY A N 1
ATOM 3133 C CA . GLY A 1 402 ? 25.593 1.439 -4.579 1.00 79.88 402 GLY A CA 1
ATOM 3134 C C . GLY A 1 402 ? 25.022 0.239 -5.318 1.00 79.88 402 GLY A C 1
ATOM 3135 O O . GLY A 1 402 ? 25.633 -0.816 -5.465 1.00 79.88 402 GLY A O 1
ATOM 3136 N N . MET A 1 403 ? 23.805 0.422 -5.810 1.00 84.81 403 MET A N 1
ATOM 3137 C CA . MET A 1 403 ? 23.089 -0.570 -6.598 1.00 84.81 403 MET A CA 1
ATOM 3138 C C . MET A 1 403 ? 23.312 -0.348 -8.090 1.00 84.81 403 MET A C 1
ATOM 3140 O O . MET A 1 403 ? 23.472 0.780 -8.553 1.00 84.81 403 MET A O 1
ATOM 3144 N N . VAL A 1 404 ? 23.283 -1.438 -8.852 1.00 81.75 404 VAL A N 1
ATOM 3145 C CA . VAL A 1 404 ? 23.375 -1.402 -10.313 1.00 81.75 404 VAL A CA 1
ATOM 3146 C C . VAL A 1 404 ? 22.134 -2.078 -10.864 1.00 81.75 404 VAL A C 1
ATOM 3148 O O . VAL A 1 404 ? 21.860 -3.245 -10.579 1.00 81.75 404 VAL A O 1
ATOM 3151 N N . PHE A 1 405 ? 21.351 -1.336 -11.634 1.00 77.38 405 PHE A N 1
ATOM 3152 C CA . PHE A 1 405 ? 20.147 -1.854 -12.259 1.00 77.38 405 PHE A CA 1
ATOM 3153 C C . PHE A 1 405 ? 20.472 -2.298 -13.675 1.00 77.38 405 PHE A C 1
ATOM 3155 O O . PHE A 1 405 ? 20.745 -1.490 -14.561 1.00 77.38 405 PHE A O 1
ATOM 3162 N N . ASP A 1 406 ? 20.460 -3.613 -13.852 1.00 75.75 406 ASP A N 1
ATOM 3163 C CA . ASP A 1 406 ? 20.956 -4.283 -15.042 1.00 75.75 406 ASP A CA 1
ATOM 3164 C C . ASP A 1 406 ? 19.862 -5.209 -15.583 1.00 75.75 406 ASP A C 1
ATOM 3166 O O . ASP A 1 406 ? 19.881 -6.420 -15.369 1.00 75.75 406 ASP A O 1
ATOM 3170 N N . ARG A 1 407 ? 18.834 -4.620 -16.204 1.00 77.12 407 ARG A N 1
ATOM 3171 C CA . ARG A 1 407 ? 17.662 -5.353 -16.695 1.00 77.12 407 ARG A CA 1
ATOM 3172 C C . ARG A 1 407 ? 17.253 -4.852 -18.067 1.00 77.12 407 ARG A C 1
ATOM 3174 O O . ARG A 1 407 ? 17.245 -3.656 -18.302 1.00 77.12 407 ARG A O 1
ATOM 3181 N N . ASP A 1 408 ? 16.812 -5.770 -18.912 1.00 80.50 408 ASP A N 1
ATOM 3182 C CA . ASP A 1 408 ? 16.241 -5.485 -20.220 1.00 80.50 408 ASP A CA 1
ATOM 3183 C C . ASP A 1 408 ? 15.022 -6.400 -20.462 1.00 80.50 408 ASP A C 1
ATOM 3185 O O . ASP A 1 408 ? 15.158 -7.615 -20.278 1.00 80.50 408 ASP A O 1
ATOM 3189 N N . PRO A 1 409 ? 13.828 -5.876 -20.807 1.00 84.94 409 PRO A N 1
ATOM 3190 C CA . PRO A 1 409 ? 13.465 -4.458 -20.875 1.00 84.94 409 PRO A CA 1
ATOM 3191 C C . PRO A 1 409 ? 13.161 -3.841 -19.499 1.00 84.94 409 PRO A C 1
ATOM 3193 O O . PRO A 1 409 ? 12.858 -4.540 -18.527 1.00 84.9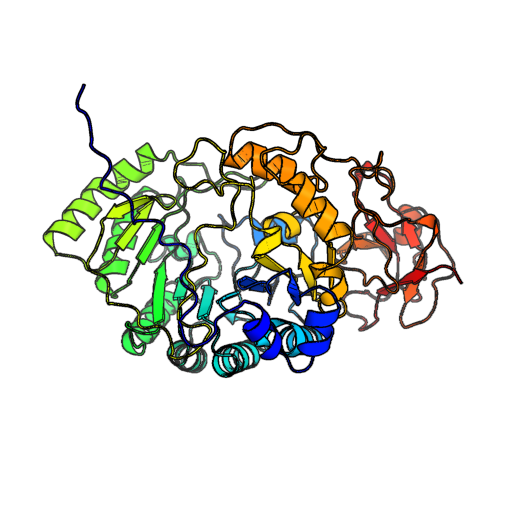4 409 PRO A O 1
ATOM 3196 N N . ILE A 1 410 ? 13.190 -2.508 -19.425 1.00 82.56 410 ILE A N 1
ATOM 3197 C CA . ILE A 1 410 ? 12.787 -1.714 -18.255 1.00 82.56 410 ILE A CA 1
ATOM 3198 C C . ILE A 1 410 ? 11.489 -0.972 -18.591 1.00 82.56 410 ILE A C 1
ATOM 3200 O O . ILE A 1 410 ? 11.535 0.004 -19.342 1.00 82.56 410 ILE A O 1
ATOM 3204 N N . PRO A 1 411 ? 10.327 -1.391 -18.063 1.00 81.06 411 PRO A N 1
ATOM 3205 C CA . PRO A 1 411 ? 9.079 -0.686 -18.328 1.00 81.06 411 PRO A CA 1
ATOM 3206 C C . PRO A 1 411 ? 9.133 0.736 -17.765 1.00 81.06 411 PRO A C 1
ATOM 3208 O O . PRO A 1 411 ? 9.613 0.947 -16.648 1.00 81.06 411 PRO A O 1
ATOM 3211 N N . LEU A 1 412 ? 8.618 1.710 -18.520 1.00 82.94 412 LEU A N 1
ATOM 3212 C CA . LEU A 1 412 ? 8.435 3.053 -17.982 1.00 82.94 412 LEU A CA 1
ATOM 3213 C C . LEU A 1 412 ? 7.265 3.056 -17.002 1.00 82.94 412 LEU A C 1
ATOM 3215 O O . LEU A 1 412 ? 6.137 2.700 -17.344 1.00 82.94 412 LEU A O 1
ATOM 3219 N N . SER A 1 413 ? 7.542 3.499 -15.780 1.00 75.75 413 SER A N 1
ATOM 3220 C CA . SER A 1 413 ? 6.548 3.644 -14.717 1.00 75.75 413 SER A CA 1
ATOM 3221 C C . SER A 1 413 ? 6.262 5.119 -14.450 1.00 75.75 413 SER A C 1
ATOM 3223 O O . SER A 1 413 ? 7.046 5.987 -14.844 1.00 75.75 413 SER A O 1
ATOM 3225 N N . MET A 1 414 ? 5.134 5.412 -13.795 1.00 76.06 414 MET A N 1
ATOM 3226 C CA . MET A 1 414 ? 4.782 6.782 -13.378 1.00 76.06 414 MET A CA 1
ATOM 3227 C C . MET A 1 414 ? 4.826 7.805 -14.529 1.00 76.06 414 MET A C 1
ATOM 3229 O O . MET A 1 414 ? 5.276 8.935 -14.350 1.00 76.06 414 MET A O 1
ATOM 3233 N N . ILE A 1 415 ? 4.372 7.402 -15.723 1.00 83.69 415 ILE A N 1
ATOM 3234 C CA . ILE A 1 415 ? 4.334 8.290 -16.888 1.00 83.69 415 ILE A CA 1
ATOM 3235 C C . ILE A 1 415 ? 3.428 9.485 -16.567 1.00 83.69 415 ILE A C 1
ATOM 3237 O O . ILE A 1 415 ? 2.269 9.310 -16.190 1.00 83.69 415 ILE A O 1
ATOM 3241 N N . LEU A 1 416 ? 3.955 10.694 -16.729 1.00 84.31 416 LEU A N 1
ATOM 3242 C CA . LEU A 1 416 ? 3.263 11.952 -16.459 1.00 84.31 416 LEU A CA 1
ATOM 3243 C C . LEU A 1 416 ? 3.340 12.871 -17.674 1.00 84.31 416 LEU A C 1
ATOM 3245 O O . LEU A 1 416 ? 4.352 12.903 -18.369 1.00 84.31 416 LEU A O 1
ATOM 3249 N N . HIS A 1 417 ? 2.271 13.620 -17.935 1.00 87.06 417 HIS A N 1
ATOM 3250 C CA . HIS A 1 417 ? 2.280 14.658 -18.966 1.00 87.06 417 HIS A CA 1
ATOM 3251 C C . HIS A 1 417 ? 2.948 15.922 -18.421 1.00 87.06 417 HIS A C 1
ATOM 3253 O O . HIS A 1 417 ? 2.552 16.431 -17.367 1.00 87.06 417 HIS A O 1
ATOM 3259 N N . VAL A 1 418 ? 3.961 16.418 -19.131 1.00 85.19 418 VAL A N 1
ATOM 3260 C CA . VAL A 1 418 ? 4.709 17.617 -18.735 1.00 85.19 418 VAL A CA 1
ATOM 3261 C C . VAL A 1 418 ? 4.123 18.842 -19.426 1.00 85.19 418 VAL A C 1
ATOM 3263 O O . VAL A 1 418 ? 3.526 19.696 -18.776 1.00 85.19 418 VAL A O 1
ATOM 3266 N N . GLU A 1 419 ? 4.265 18.931 -20.743 1.00 87.75 419 GLU A N 1
ATOM 3267 C CA . GLU A 1 419 ? 3.807 20.062 -21.548 1.00 87.75 419 GLU A CA 1
ATOM 3268 C C . GLU A 1 419 ? 3.775 19.659 -23.022 1.00 87.75 419 GLU A C 1
ATOM 3270 O O . GLU A 1 419 ? 4.600 18.863 -23.463 1.00 87.75 419 GLU A O 1
ATOM 3275 N N . GLY A 1 420 ? 2.833 20.205 -23.798 1.00 90.94 420 GLY A N 1
ATOM 3276 C CA . GLY A 1 420 ? 2.753 19.942 -25.236 1.00 90.94 420 GLY A CA 1
ATOM 3277 C C . GLY A 1 420 ? 2.718 18.442 -25.535 1.00 90.94 420 GLY A C 1
ATOM 3278 O O . GLY A 1 420 ? 1.821 17.737 -25.065 1.00 90.94 420 GLY A O 1
ATOM 3279 N N . HIS A 1 421 ? 3.707 17.951 -26.280 1.00 91.75 421 HIS A N 1
ATOM 3280 C CA . HIS A 1 421 ? 3.871 16.530 -26.603 1.00 91.75 421 HIS A CA 1
ATOM 3281 C C . HIS A 1 421 ? 4.777 15.752 -25.630 1.00 91.75 421 HIS A C 1
ATOM 3283 O O . HIS A 1 421 ? 4.907 14.536 -25.778 1.00 91.75 421 HIS A O 1
ATOM 3289 N N . ALA A 1 422 ? 5.370 16.415 -24.630 1.00 90.56 422 ALA A N 1
ATOM 3290 C CA . ALA A 1 422 ? 6.307 15.815 -23.689 1.00 90.56 422 ALA A CA 1
ATOM 3291 C C . ALA A 1 422 ? 5.608 15.096 -22.532 1.00 90.56 422 ALA A C 1
ATOM 3293 O O . ALA A 1 422 ? 4.738 15.630 -21.834 1.00 90.56 422 ALA A O 1
ATOM 3294 N N . TYR A 1 423 ? 6.087 13.888 -22.283 1.00 91.06 423 TYR A N 1
ATOM 3295 C CA . TYR A 1 423 ? 5.790 13.049 -21.141 1.00 91.06 423 TYR A CA 1
ATOM 3296 C C . TYR A 1 423 ? 7.091 12.715 -20.428 1.00 91.06 423 TYR A C 1
ATOM 3298 O O . TYR A 1 423 ? 8.162 12.726 -21.029 1.00 91.06 423 TYR A O 1
ATOM 3306 N N . ARG A 1 424 ? 7.007 12.387 -19.145 1.00 88.69 424 ARG A N 1
ATOM 3307 C CA . ARG A 1 424 ? 8.149 11.952 -18.349 1.00 88.69 424 ARG A CA 1
ATOM 3308 C C . ARG A 1 424 ? 7.840 10.612 -17.706 1.00 88.69 424 ARG A C 1
ATOM 3310 O O . ARG A 1 424 ? 6.771 10.445 -17.136 1.00 88.69 424 ARG A O 1
ATOM 3317 N N . GLY A 1 425 ? 8.753 9.657 -17.825 1.00 85.44 425 GLY A N 1
ATOM 3318 C CA . GLY A 1 425 ? 8.694 8.361 -17.153 1.00 85.44 425 GLY A CA 1
ATOM 3319 C C . GLY A 1 425 ? 9.776 8.255 -16.085 1.00 85.44 425 GLY A C 1
ATOM 3320 O O . GLY A 1 425 ? 10.885 8.762 -16.259 1.00 85.44 425 GLY A O 1
ATOM 3321 N N . THR A 1 426 ? 9.464 7.587 -14.981 1.00 80.25 426 THR A N 1
ATOM 3322 C CA . THR A 1 426 ? 10.411 7.312 -13.897 1.00 80.25 426 THR A CA 1
ATOM 3323 C C . THR A 1 426 ? 11.252 6.073 -14.193 1.00 80.25 426 THR A C 1
ATOM 3325 O O . THR A 1 426 ? 10.734 5.063 -14.673 1.00 80.25 426 THR A O 1
ATOM 3328 N N . LEU A 1 427 ? 12.546 6.149 -13.867 1.00 78.62 427 LEU A N 1
ATOM 3329 C CA . LEU A 1 427 ? 13.539 5.095 -14.055 1.00 78.62 427 LEU A CA 1
ATOM 3330 C C . LEU A 1 427 ? 14.096 4.592 -12.708 1.00 78.62 427 LEU A C 1
ATOM 3332 O O . LEU A 1 427 ? 14.305 5.391 -11.792 1.00 78.62 427 LEU A O 1
ATOM 3336 N N . PRO A 1 428 ? 14.437 3.297 -12.596 1.00 76.69 428 PRO A N 1
ATOM 3337 C CA . PRO A 1 428 ? 15.061 2.732 -11.396 1.00 76.69 428 PRO A CA 1
ATOM 3338 C C . PRO A 1 428 ? 16.480 3.277 -11.157 1.00 76.69 428 PRO A C 1
ATOM 3340 O O . PRO A 1 428 ? 17.223 3.500 -12.116 1.00 76.69 428 PRO A O 1
ATOM 3343 N N . ILE A 1 429 ? 16.892 3.463 -9.895 1.00 76.75 429 ILE A N 1
ATOM 3344 C CA . ILE A 1 429 ? 18.288 3.814 -9.550 1.00 76.75 429 ILE A CA 1
ATOM 3345 C C . ILE A 1 429 ? 19.272 2.738 -9.977 1.00 76.75 429 ILE A C 1
ATOM 3347 O O . ILE A 1 429 ? 18.937 1.561 -10.020 1.00 76.75 429 ILE A O 1
ATOM 3351 N N . GLY A 1 430 ? 20.512 3.138 -10.246 1.00 78.00 430 GLY A N 1
ATOM 3352 C CA . GLY A 1 430 ? 21.559 2.221 -10.685 1.00 78.00 430 GLY A CA 1
ATOM 3353 C C . GLY A 1 430 ? 21.528 1.930 -12.186 1.00 78.00 430 GLY A C 1
ATOM 3354 O O . GLY A 1 430 ? 22.350 1.143 -12.651 1.00 78.00 430 GLY A O 1
ATOM 3355 N N . ILE A 1 431 ? 20.594 2.514 -12.948 1.00 80.75 431 ILE A N 1
ATOM 3356 C CA . ILE A 1 431 ? 20.536 2.349 -14.403 1.00 80.75 431 ILE A CA 1
ATOM 3357 C C . ILE A 1 431 ? 21.684 3.102 -15.087 1.00 80.75 431 ILE A C 1
ATOM 3359 O O . ILE A 1 431 ? 21.842 4.317 -14.944 1.00 80.75 431 ILE A O 1
ATOM 3363 N N . ARG A 1 432 ? 22.454 2.390 -15.914 1.00 81.81 432 ARG A N 1
ATOM 3364 C CA . ARG A 1 432 ? 23.436 2.991 -16.825 1.00 81.81 432 ARG A CA 1
ATOM 3365 C C . ARG A 1 432 ? 22.727 3.550 -18.052 1.00 81.81 432 ARG A C 1
ATOM 3367 O O . ARG A 1 432 ? 22.616 2.876 -19.067 1.00 81.81 432 ARG A O 1
ATOM 3374 N N . ARG A 1 433 ? 22.227 4.785 -17.951 1.00 82.62 433 ARG A N 1
ATOM 3375 C CA . ARG A 1 433 ? 21.415 5.463 -18.984 1.00 82.62 433 ARG A CA 1
ATOM 3376 C C . ARG A 1 433 ? 21.990 5.353 -20.406 1.00 82.62 433 ARG A C 1
ATOM 3378 O O . ARG A 1 433 ? 21.245 5.133 -21.348 1.00 82.62 433 ARG A O 1
ATOM 3385 N N . SER A 1 434 ? 23.310 5.440 -20.565 1.00 82.06 434 SER A N 1
ATOM 3386 C CA . SER A 1 434 ? 23.986 5.327 -21.867 1.00 82.06 434 SER A CA 1
ATOM 3387 C C . SER A 1 434 ? 23.846 3.963 -22.552 1.00 82.06 434 SER A C 1
ATOM 3389 O O . SER A 1 434 ? 24.165 3.847 -23.730 1.00 82.06 434 SER A O 1
ATOM 3391 N N . GLU A 1 435 ? 23.425 2.922 -21.834 1.00 86.75 435 GLU A N 1
ATOM 3392 C CA . GLU A 1 435 ? 23.280 1.563 -22.364 1.00 86.75 435 GLU A CA 1
ATOM 3393 C C . GLU A 1 435 ? 21.879 1.271 -22.898 1.00 86.75 435 GLU A C 1
ATOM 3395 O O . GLU A 1 435 ? 21.664 0.168 -23.390 1.00 86.75 435 GLU A O 1
ATOM 3400 N N . TYR A 1 436 ? 20.934 2.210 -22.797 1.00 89.25 436 TYR A N 1
ATOM 3401 C CA . TYR A 1 436 ? 19.533 1.957 -23.110 1.00 89.25 436 TYR A CA 1
ATOM 3402 C C . TYR A 1 436 ? 18.963 2.926 -24.149 1.00 89.25 436 TYR A C 1
ATOM 3404 O O . TYR A 1 436 ? 19.314 4.104 -24.183 1.00 89.25 436 TYR A O 1
ATOM 3412 N N . ALA A 1 437 ? 18.010 2.423 -24.934 1.00 91.50 437 ALA A N 1
ATOM 3413 C CA . ALA A 1 437 ? 17.175 3.181 -25.854 1.00 91.50 437 ALA A CA 1
ATOM 3414 C C . ALA A 1 437 ? 15.696 3.070 -25.471 1.00 91.50 437 ALA A C 1
ATOM 3416 O O . ALA A 1 437 ? 15.253 2.035 -24.968 1.00 91.50 437 ALA A O 1
ATOM 3417 N N . LEU A 1 438 ? 14.920 4.124 -25.734 1.00 93.19 438 LEU A N 1
ATOM 3418 C CA . LEU A 1 438 ? 13.473 4.108 -25.546 1.00 93.19 438 LEU A CA 1
ATOM 3419 C C . LEU A 1 438 ? 12.764 3.404 -26.706 1.00 93.19 438 LEU A C 1
ATOM 3421 O O . LEU A 1 438 ? 13.032 3.672 -27.876 1.00 93.19 438 LEU A O 1
ATOM 3425 N N . VAL A 1 439 ? 11.826 2.533 -26.355 1.00 93.62 439 VAL A N 1
ATOM 3426 C CA . VAL A 1 439 ? 11.019 1.731 -27.267 1.00 93.62 439 VAL A CA 1
ATOM 3427 C C . VAL A 1 439 ? 9.547 2.089 -27.115 1.00 93.62 439 VAL A C 1
ATOM 3429 O O . VAL A 1 439 ? 9.037 2.198 -25.999 1.00 93.62 439 VAL A O 1
ATOM 3432 N N . GLU A 1 440 ? 8.870 2.211 -28.251 1.00 94.06 440 GLU A N 1
ATOM 3433 C CA . GLU A 1 440 ? 7.421 2.325 -28.387 1.00 94.06 440 GLU A CA 1
ATOM 3434 C C . GLU A 1 440 ? 6.904 1.116 -29.175 1.00 94.06 440 GLU A C 1
ATOM 3436 O O . GLU A 1 440 ? 7.255 0.936 -30.340 1.00 94.06 440 GLU A O 1
ATOM 3441 N N . ASP A 1 441 ? 6.109 0.255 -28.530 1.00 91.25 441 ASP A N 1
ATOM 3442 C CA . ASP A 1 441 ? 5.525 -0.957 -29.135 1.00 91.25 441 ASP A CA 1
ATOM 3443 C C . ASP A 1 441 ? 6.522 -1.814 -29.938 1.00 91.25 441 ASP A C 1
ATOM 3445 O O . ASP A 1 441 ? 6.258 -2.274 -31.048 1.00 91.25 441 ASP A O 1
ATOM 3449 N N . GLY A 1 442 ? 7.702 -2.045 -29.361 1.00 89.94 442 GLY A N 1
ATOM 3450 C CA . GLY A 1 442 ? 8.758 -2.847 -29.987 1.00 89.94 442 GLY A CA 1
ATOM 3451 C C . GLY A 1 442 ? 9.628 -2.089 -30.991 1.00 89.94 442 GLY A C 1
ATOM 3452 O O . GLY A 1 442 ? 10.625 -2.641 -31.449 1.00 89.94 442 GLY A O 1
ATOM 3453 N N . THR A 1 443 ? 9.309 -0.831 -31.302 1.00 90.81 443 THR A N 1
ATOM 3454 C CA . THR A 1 443 ? 10.108 0.021 -32.191 1.00 90.81 443 THR A CA 1
ATOM 3455 C C . THR A 1 443 ? 10.978 0.979 -31.383 1.00 90.81 443 THR A C 1
ATOM 3457 O O . THR A 1 443 ? 10.467 1.757 -30.578 1.00 90.81 443 THR A O 1
ATOM 3460 N N . ILE A 1 444 ? 12.296 0.948 -31.598 1.00 91.62 444 ILE A N 1
ATOM 3461 C CA . ILE A 1 444 ? 13.219 1.914 -30.985 1.00 91.62 444 ILE A CA 1
ATOM 3462 C C . ILE A 1 444 ? 12.923 3.309 -31.543 1.00 91.62 444 ILE A C 1
ATOM 3464 O O . ILE A 1 444 ? 12.924 3.516 -32.758 1.00 91.62 444 ILE A O 1
ATOM 3468 N N . LEU A 1 445 ? 12.705 4.276 -30.655 1.00 89.62 445 LEU A N 1
ATOM 3469 C CA . LEU A 1 445 ? 12.524 5.670 -31.032 1.00 89.62 445 LEU A CA 1
ATOM 3470 C C . LEU A 1 445 ? 13.871 6.273 -31.449 1.00 89.62 445 LEU A C 1
ATOM 3472 O O . LEU A 1 445 ? 14.823 6.330 -30.668 1.00 89.62 445 LEU A O 1
ATOM 3476 N N . SER A 1 446 ? 13.948 6.727 -32.699 1.00 72.88 446 SER A N 1
ATOM 3477 C CA . SER A 1 446 ? 15.201 7.037 -33.399 1.00 72.88 446 SER A CA 1
ATOM 3478 C C . SER A 1 446 ? 15.921 8.311 -32.942 1.00 72.88 446 SER A C 1
ATOM 3480 O O . SER A 1 446 ? 17.029 8.568 -33.405 1.00 72.88 446 SER A O 1
ATOM 3482 N N . ALA A 1 447 ? 15.315 9.129 -32.079 1.00 71.88 447 ALA A N 1
ATOM 3483 C CA . ALA A 1 447 ? 15.823 10.455 -31.727 1.00 71.88 447 ALA A CA 1
ATOM 3484 C C . ALA A 1 447 ? 16.073 10.609 -30.218 1.00 71.88 447 ALA A C 1
ATOM 3486 O O . ALA A 1 447 ? 15.359 11.331 -29.519 1.00 71.88 447 ALA A O 1
ATOM 3487 N N . GLY A 1 448 ? 17.095 9.895 -29.736 1.00 74.69 448 GLY A N 1
ATOM 3488 C CA . GLY A 1 448 ? 17.591 9.997 -28.363 1.00 74.69 448 GLY A CA 1
ATOM 3489 C C . GLY A 1 448 ? 18.492 11.216 -28.142 1.00 74.69 448 GLY A C 1
ATOM 3490 O O . GLY A 1 448 ? 19.165 11.683 -29.059 1.00 74.69 448 GLY A O 1
ATOM 3491 N N . GLY A 1 449 ? 18.520 11.721 -26.906 1.00 77.62 449 GLY A N 1
ATOM 3492 C CA . GLY A 1 449 ? 19.335 12.878 -26.514 1.00 77.62 449 GLY A CA 1
ATOM 3493 C C . GLY A 1 449 ? 18.688 14.240 -26.787 1.00 77.62 449 GLY A C 1
ATOM 3494 O O . GLY A 1 449 ? 19.358 15.261 -26.648 1.00 77.62 449 GLY A O 1
ATOM 3495 N N . ALA A 1 450 ? 17.402 14.271 -27.149 1.00 81.19 450 ALA A N 1
ATOM 3496 C CA . ALA A 1 450 ? 16.643 15.513 -27.257 1.00 81.19 450 ALA A CA 1
ATOM 3497 C C . ALA A 1 450 ? 16.580 16.219 -25.895 1.00 81.19 450 ALA A C 1
ATOM 3499 O O . ALA A 1 450 ? 16.548 15.556 -24.857 1.00 81.19 450 ALA A O 1
ATOM 3500 N N . ILE A 1 451 ? 16.507 17.550 -25.880 1.00 84.69 451 ILE A N 1
ATOM 3501 C CA . ILE A 1 451 ? 16.183 18.291 -24.655 1.00 84.69 451 ILE A CA 1
ATOM 3502 C C . ILE A 1 451 ? 14.668 18.299 -24.431 1.00 84.69 451 ILE A C 1
ATOM 3504 O O . ILE A 1 451 ? 13.881 18.131 -25.364 1.00 84.69 451 ILE A O 1
ATOM 3508 N N . GLU A 1 452 ? 14.242 18.511 -23.187 1.00 83.75 452 GLU A N 1
ATOM 3509 C CA . GLU A 1 452 ? 12.821 18.468 -22.821 1.00 83.75 452 GLU A CA 1
ATOM 3510 C C . GLU A 1 452 ? 11.967 19.452 -23.649 1.00 83.75 452 GLU A C 1
ATOM 3512 O O . GLU A 1 452 ? 10.878 19.100 -24.110 1.00 83.75 452 GLU A O 1
ATOM 3517 N N . ALA A 1 453 ? 12.502 20.639 -23.954 1.00 8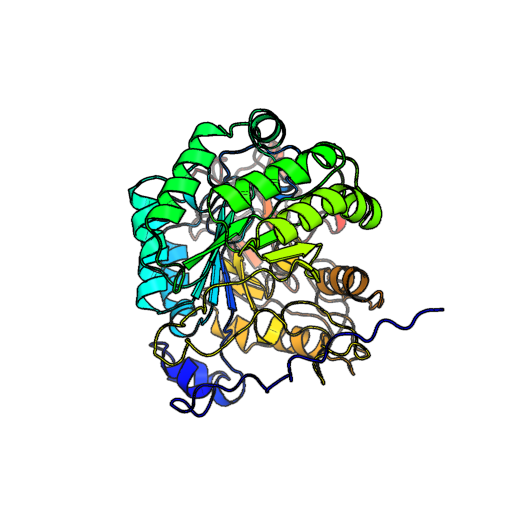5.94 453 ALA A N 1
ATOM 3518 C CA . ALA A 1 453 ? 11.836 21.641 -24.791 1.00 85.94 453 ALA A CA 1
ATOM 3519 C C . ALA A 1 453 ? 11.492 21.137 -26.210 1.00 85.94 453 ALA A C 1
ATOM 3521 O O . ALA A 1 453 ? 10.427 21.464 -26.744 1.00 85.94 453 ALA A O 1
ATOM 3522 N N . ASP A 1 454 ? 12.346 20.307 -26.815 1.00 88.50 454 ASP A N 1
ATOM 3523 C CA . ASP A 1 454 ? 12.095 19.753 -28.151 1.00 88.50 454 ASP A CA 1
ATOM 3524 C C . ASP A 1 454 ? 11.009 18.678 -28.104 1.00 88.50 454 ASP A C 1
ATOM 3526 O O . ASP A 1 454 ? 10.110 18.658 -28.949 1.00 88.50 454 ASP A O 1
ATOM 3530 N N . THR A 1 455 ? 11.021 17.832 -27.067 1.00 87.94 455 THR A N 1
ATOM 3531 C CA . THR A 1 455 ? 9.936 16.861 -26.862 1.00 87.94 455 THR A CA 1
ATOM 3532 C C . THR A 1 455 ? 8.585 17.536 -26.652 1.00 87.94 455 THR A C 1
ATOM 3534 O O . THR A 1 455 ? 7.576 17.014 -27.117 1.00 87.94 455 THR A O 1
ATOM 3537 N N . ALA A 1 456 ? 8.554 18.706 -26.008 1.00 89.56 456 ALA A N 1
ATOM 3538 C CA . ALA A 1 456 ? 7.317 19.436 -25.754 1.00 89.56 456 ALA A CA 1
ATOM 3539 C C . ALA A 1 456 ? 6.775 20.115 -27.020 1.00 89.56 456 ALA A C 1
ATOM 3541 O O . ALA A 1 456 ? 5.576 20.033 -27.294 1.00 89.56 456 ALA A O 1
ATOM 3542 N N . SER A 1 457 ? 7.650 20.767 -27.791 1.00 92.12 457 SER A N 1
ATOM 3543 C CA . SER A 1 457 ? 7.267 21.596 -28.941 1.00 92.12 457 SER A CA 1
ATOM 3544 C C . SER A 1 457 ? 7.104 20.820 -30.251 1.00 92.12 457 SER A C 1
ATOM 3546 O O . SER A 1 457 ? 6.191 21.115 -31.021 1.00 92.12 457 SER A O 1
ATOM 3548 N N . GLN A 1 458 ? 7.962 19.831 -30.517 1.00 91.75 458 GLN A N 1
ATOM 3549 C CA . GLN A 1 458 ? 7.972 19.067 -31.772 1.00 91.75 458 GLN A CA 1
ATOM 3550 C C . GLN A 1 458 ? 7.332 17.685 -31.588 1.00 91.75 458 GLN A C 1
ATOM 3552 O O . GLN A 1 458 ? 6.496 17.257 -32.392 1.00 91.75 458 GLN A O 1
ATOM 3557 N N . GLY A 1 459 ? 7.708 17.000 -30.505 1.00 90.19 459 GLY A N 1
ATOM 3558 C CA . GLY A 1 459 ? 7.309 15.623 -30.233 1.00 90.19 459 GLY A CA 1
ATOM 3559 C C . GLY A 1 459 ? 7.817 14.638 -31.298 1.00 90.19 459 GLY A C 1
ATOM 3560 O O . GLY A 1 459 ? 8.960 14.734 -31.721 1.00 90.19 459 GLY A O 1
ATOM 3561 N N . ARG A 1 460 ? 6.968 13.718 -31.769 1.00 92.62 460 ARG A N 1
ATOM 3562 C CA . ARG A 1 460 ? 7.217 12.739 -32.846 1.00 92.62 460 ARG A CA 1
ATOM 3563 C C . ARG A 1 460 ? 8.310 11.724 -32.522 1.00 92.62 460 ARG A C 1
ATOM 3565 O O . ARG A 1 460 ? 9.193 11.455 -33.333 1.00 92.62 460 ARG A O 1
ATOM 3572 N N . GLY A 1 461 ? 8.248 11.153 -31.324 1.00 92.06 461 GLY A N 1
ATOM 3573 C CA . GLY A 1 461 ? 9.188 10.124 -30.883 1.00 92.06 461 GLY A CA 1
ATOM 3574 C C . GLY A 1 461 ? 10.524 10.674 -30.383 1.00 92.06 461 GLY A C 1
ATOM 3575 O O . GLY A 1 461 ? 11.440 9.897 -30.124 1.00 92.06 461 GLY A O 1
ATOM 3576 N N . LEU A 1 462 ? 10.662 11.997 -30.237 1.00 93.62 462 LEU A N 1
ATOM 3577 C CA . LEU A 1 462 ? 11.814 12.589 -29.560 1.00 93.62 462 LEU A CA 1
ATOM 3578 C C . LEU A 1 462 ? 11.845 12.140 -28.099 1.00 93.62 462 LEU A C 1
ATOM 3580 O O . LEU A 1 462 ? 10.797 12.099 -27.439 1.00 93.62 462 LEU A O 1
ATOM 3584 N N . TRP A 1 463 ? 13.043 11.855 -27.590 1.00 93.50 463 TRP A N 1
ATOM 3585 C CA . TRP A 1 463 ? 13.250 11.502 -26.191 1.00 93.50 463 TRP A CA 1
ATOM 3586 C C . TRP A 1 463 ? 14.664 11.823 -25.697 1.00 93.50 463 TRP A C 1
ATOM 3588 O O . TRP A 1 463 ? 15.610 11.980 -26.469 1.00 93.50 463 TRP A O 1
ATOM 3598 N N . GLY A 1 464 ? 14.823 11.905 -24.382 1.00 89.56 464 GLY A N 1
ATOM 3599 C CA . GLY A 1 464 ? 16.109 12.094 -23.729 1.00 89.56 464 GLY A CA 1
ATOM 3600 C C . GLY A 1 464 ? 16.025 11.820 -22.235 1.00 89.56 464 GLY A C 1
ATOM 3601 O O . GLY A 1 464 ? 14.956 11.575 -21.681 1.00 89.56 464 GLY A O 1
ATOM 3602 N N . TYR A 1 465 ? 17.173 11.841 -21.568 1.00 86.56 465 TYR A N 1
ATOM 3603 C CA . TYR A 1 465 ? 17.219 11.750 -20.114 1.00 86.56 465 TYR A CA 1
ATOM 3604 C C . TYR A 1 465 ? 17.140 13.145 -19.507 1.00 86.56 465 TYR A C 1
ATOM 3606 O O . TYR A 1 465 ? 17.851 14.045 -19.953 1.00 86.56 465 TYR A O 1
ATOM 3614 N N . ALA A 1 466 ? 16.312 13.311 -18.478 1.00 74.75 466 ALA A N 1
ATOM 3615 C CA . ALA A 1 466 ? 16.223 14.583 -17.776 1.00 74.75 466 ALA A CA 1
ATOM 3616 C C . ALA A 1 466 ? 17.500 14.848 -16.956 1.00 74.75 466 ALA A C 1
ATOM 3618 O O . ALA A 1 466 ? 18.178 13.909 -16.504 1.00 74.75 466 ALA A O 1
ATOM 3619 N N . ASP A 1 467 ? 17.807 16.133 -16.766 1.00 59.72 467 ASP A N 1
ATOM 3620 C CA . ASP A 1 467 ? 18.973 16.592 -16.008 1.00 59.72 467 ASP A CA 1
ATOM 3621 C C . ASP A 1 467 ? 18.851 16.286 -14.499 1.00 59.72 467 ASP A C 1
ATOM 3623 O O . ASP A 1 467 ? 17.754 16.055 -13.983 1.00 59.72 467 ASP A O 1
ATOM 3627 N N . ILE A 1 468 ? 19.993 16.244 -13.802 1.00 48.53 468 ILE A N 1
ATOM 3628 C CA . ILE A 1 468 ? 20.195 15.666 -12.456 1.00 48.53 468 ILE A CA 1
ATOM 3629 C C . ILE A 1 468 ? 19.175 16.138 -11.406 1.00 48.53 468 ILE A C 1
ATOM 3631 O O . ILE A 1 468 ? 18.724 15.323 -10.596 1.00 48.53 468 ILE A O 1
ATOM 3635 N N . ASP A 1 469 ? 18.766 17.406 -11.442 1.00 45.69 469 ASP A N 1
ATOM 3636 C CA . ASP A 1 469 ? 17.871 17.991 -10.433 1.00 45.69 469 ASP A CA 1
ATOM 3637 C C . ASP A 1 469 ? 16.399 17.561 -10.594 1.00 45.69 469 ASP A C 1
ATOM 3639 O O . ASP A 1 469 ? 15.585 17.738 -9.687 1.00 45.69 469 ASP A O 1
ATOM 3643 N N . ALA A 1 470 ? 16.042 16.953 -11.732 1.00 49.66 470 ALA A N 1
ATOM 3644 C CA . ALA A 1 470 ? 14.681 16.528 -12.070 1.00 49.66 470 ALA A CA 1
ATOM 3645 C C . ALA A 1 470 ? 14.369 15.062 -11.701 1.00 49.66 470 ALA A C 1
ATOM 3647 O O . ALA A 1 470 ? 13.262 14.571 -11.954 1.00 49.66 470 ALA A O 1
ATOM 3648 N N . GLY A 1 471 ? 15.331 14.359 -11.099 1.00 60.03 471 GLY A N 1
ATOM 3649 C CA . GLY A 1 471 ? 15.216 12.955 -10.722 1.00 60.03 471 GLY A CA 1
ATOM 3650 C C . GLY A 1 471 ? 15.561 11.978 -11.848 1.00 60.03 471 GLY A C 1
ATOM 3651 O O . GLY A 1 471 ? 15.857 12.351 -12.983 1.00 60.03 471 GLY A O 1
ATOM 3652 N N . ASN A 1 472 ? 15.564 10.683 -11.527 1.00 73.94 472 ASN A N 1
ATOM 3653 C CA . ASN A 1 472 ? 15.974 9.646 -12.464 1.00 73.94 472 ASN A CA 1
ATOM 3654 C C . ASN A 1 472 ? 14.853 9.350 -13.460 1.00 73.94 472 ASN A C 1
ATOM 3656 O O . ASN A 1 472 ? 14.039 8.457 -13.247 1.00 73.94 472 ASN A O 1
ATOM 3660 N N . THR A 1 473 ? 14.763 10.163 -14.509 1.00 81.50 473 THR A N 1
ATOM 3661 C CA . THR A 1 473 ? 13.628 10.155 -15.431 1.00 81.50 473 THR A CA 1
ATOM 3662 C C . THR A 1 473 ? 14.065 10.251 -16.889 1.00 81.50 473 THR A C 1
ATOM 3664 O O . THR A 1 473 ? 15.162 10.719 -17.209 1.00 81.50 473 THR A O 1
ATOM 3667 N N . VAL A 1 474 ? 13.191 9.780 -17.772 1.00 88.44 474 VAL A N 1
ATOM 3668 C CA . VAL A 1 474 ? 13.272 9.966 -19.223 1.00 88.44 474 VAL A CA 1
ATOM 3669 C C . VAL A 1 474 ? 12.135 10.889 -19.640 1.00 88.44 474 VAL A C 1
ATOM 3671 O O . VAL A 1 474 ? 10.995 10.668 -19.231 1.00 88.44 474 VAL A O 1
ATOM 3674 N N . HIS A 1 475 ? 12.419 11.921 -20.426 1.00 90.69 475 HIS A N 1
ATOM 3675 C CA . HIS A 1 475 ? 11.397 12.716 -21.102 1.00 90.69 475 HIS A CA 1
ATOM 3676 C C . HIS A 1 475 ? 11.245 12.219 -22.539 1.00 90.69 475 HIS A C 1
ATOM 3678 O O . HIS A 1 475 ? 12.226 11.866 -23.191 1.00 90.69 475 HIS A O 1
ATOM 3684 N N . PHE A 1 476 ? 10.014 12.127 -23.030 1.00 93.75 476 PHE A N 1
ATOM 3685 C CA . PHE A 1 476 ? 9.716 11.542 -24.332 1.00 93.75 476 PHE A CA 1
ATOM 3686 C C . PHE A 1 476 ? 8.384 12.021 -24.900 1.00 93.75 476 PHE A C 1
ATOM 3688 O O . PHE A 1 476 ? 7.546 12.574 -24.196 1.00 93.75 476 PHE A O 1
ATOM 3695 N N . SER A 1 477 ? 8.172 11.758 -26.181 1.00 94.38 477 SER A N 1
ATOM 3696 C CA . SER A 1 477 ? 6.893 11.908 -26.873 1.00 94.38 477 SER A CA 1
ATOM 3697 C C . SER A 1 477 ? 6.593 10.624 -27.638 1.00 94.38 477 SER A C 1
ATOM 3699 O O . SER A 1 477 ? 7.513 9.881 -27.980 1.00 94.38 477 SER A O 1
ATOM 3701 N N . SER A 1 478 ? 5.321 10.343 -27.909 1.00 94.31 478 SER A N 1
ATOM 3702 C CA . SER A 1 478 ? 4.972 9.249 -28.816 1.00 94.31 478 SER A CA 1
ATOM 3703 C C . SER A 1 478 ? 5.339 9.598 -30.260 1.00 94.31 478 SER A C 1
ATOM 3705 O O . SER A 1 478 ? 5.393 10.770 -30.646 1.00 94.31 478 SER A O 1
ATOM 3707 N N . SER A 1 479 ? 5.562 8.570 -31.073 1.00 94.31 479 SER A N 1
ATOM 3708 C CA . SER A 1 479 ? 5.935 8.678 -32.487 1.00 94.31 479 SER A CA 1
ATOM 3709 C C . SER A 1 479 ? 4.961 9.518 -33.329 1.00 94.31 479 SER A C 1
ATOM 3711 O O . SER A 1 479 ? 5.377 10.197 -34.267 1.00 94.31 479 SER A O 1
ATOM 3713 N N . ASP A 1 480 ? 3.679 9.536 -32.962 1.00 93.69 480 ASP A N 1
ATOM 3714 C CA . ASP A 1 480 ? 2.599 10.265 -33.639 1.00 93.69 480 ASP A CA 1
ATOM 3715 C C . ASP A 1 480 ? 1.968 11.373 -32.780 1.00 93.69 480 ASP A C 1
ATOM 3717 O O . ASP A 1 480 ? 0.907 11.893 -33.127 1.00 93.69 480 ASP A O 1
ATOM 3721 N N . ASN A 1 481 ? 2.598 11.737 -31.658 1.00 93.75 481 ASN A N 1
ATOM 3722 C CA . ASN A 1 481 ? 2.097 12.715 -30.687 1.00 93.75 481 ASN A CA 1
ATOM 3723 C C . ASN A 1 481 ? 0.764 12.357 -30.000 1.00 93.75 481 ASN A C 1
ATOM 3725 O O . ASN A 1 481 ? 0.196 13.193 -29.290 1.00 93.75 481 ASN A O 1
ATOM 3729 N N . SER A 1 482 ? 0.273 11.123 -30.143 1.00 94.06 482 SER A N 1
ATOM 3730 C CA . SER A 1 482 ? -0.832 10.609 -29.329 1.00 94.06 482 SER A CA 1
ATOM 3731 C C . SER A 1 482 ? -0.452 10.529 -27.846 1.00 94.06 482 SER A C 1
ATOM 3733 O O . SER A 1 482 ? 0.713 10.371 -27.494 1.00 94.06 482 SER A O 1
ATOM 3735 N N . ASN A 1 483 ? -1.431 10.627 -26.947 1.00 91.12 483 ASN A N 1
ATOM 3736 C CA . ASN A 1 483 ? -1.176 10.595 -25.507 1.00 91.12 483 ASN A CA 1
ATOM 3737 C C . ASN A 1 483 ? -0.753 9.176 -25.042 1.00 91.12 483 ASN A C 1
ATOM 3739 O O . ASN A 1 483 ? -1.621 8.292 -25.029 1.00 91.12 483 ASN A O 1
ATOM 3743 N N . PRO A 1 484 ? 0.507 8.961 -24.588 1.00 89.62 484 PRO A N 1
ATOM 3744 C CA . PRO A 1 484 ? 1.036 7.685 -24.084 1.00 89.62 484 PRO A CA 1
ATOM 3745 C C . PRO A 1 484 ? 0.219 7.025 -22.973 1.00 89.62 484 PRO A C 1
ATOM 3747 O O . PRO A 1 484 ? 0.324 5.826 -22.748 1.00 89.62 484 PRO A O 1
ATOM 3750 N N . LEU A 1 485 ? -0.597 7.793 -22.251 1.00 84.12 485 LEU A N 1
ATOM 3751 C CA . LEU A 1 485 ? -1.436 7.281 -21.168 1.00 84.12 485 LEU A CA 1
ATOM 3752 C C . LEU A 1 485 ? -2.742 6.658 -21.658 1.00 84.12 485 LEU A C 1
ATOM 3754 O O . LEU A 1 485 ? -3.424 5.984 -20.890 1.00 84.12 485 LEU A O 1
ATOM 3758 N N . THR A 1 486 ? -3.121 6.925 -22.906 1.00 85.38 486 THR A N 1
ATOM 3759 C CA . THR A 1 486 ? -4.439 6.563 -23.456 1.00 85.38 486 THR A CA 1
ATOM 3760 C C . THR A 1 486 ? -4.368 5.897 -24.824 1.00 85.38 486 THR A C 1
ATOM 3762 O O . THR A 1 486 ? -5.362 5.340 -25.274 1.00 85.38 486 THR A O 1
ATOM 3765 N N . ASN A 1 487 ? -3.212 5.929 -25.487 1.00 89.75 487 ASN A N 1
ATOM 3766 C CA . ASN A 1 487 ? -3.038 5.380 -26.830 1.00 89.75 487 ASN A CA 1
ATOM 3767 C C . ASN A 1 487 ? -2.851 3.853 -26.863 1.00 89.75 487 ASN A C 1
ATOM 3769 O O . ASN A 1 487 ? -2.775 3.279 -27.944 1.00 89.75 487 ASN A O 1
ATOM 3773 N N . GLY A 1 488 ? -2.783 3.199 -25.699 1.00 85.50 488 GLY A N 1
ATOM 3774 C CA . GLY A 1 488 ? -2.662 1.745 -25.581 1.00 85.50 488 GLY A CA 1
ATOM 3775 C C . GLY A 1 488 ? -1.278 1.184 -25.919 1.00 85.50 488 GLY A C 1
ATOM 3776 O O . GLY A 1 488 ? -1.129 -0.036 -25.934 1.00 85.50 488 GLY A O 1
ATOM 3777 N N . ARG A 1 489 ? -0.281 2.042 -26.168 1.00 89.31 489 ARG A N 1
ATOM 3778 C CA . ARG A 1 489 ? 1.084 1.627 -26.508 1.00 89.31 489 ARG A CA 1
ATOM 3779 C C . ARG A 1 489 ? 1.917 1.355 -25.263 1.00 89.31 489 ARG A C 1
ATOM 3781 O O . ARG A 1 489 ? 1.699 1.942 -24.200 1.00 89.31 489 ARG A O 1
ATOM 3788 N N . ARG A 1 490 ? 2.911 0.481 -25.396 1.00 88.62 490 ARG A N 1
ATOM 3789 C CA . ARG A 1 490 ? 3.889 0.177 -24.349 1.00 88.62 490 ARG A CA 1
ATOM 3790 C C . ARG A 1 490 ? 5.165 0.972 -24.568 1.00 88.62 490 ARG A C 1
ATOM 3792 O O . ARG A 1 490 ? 5.747 0.939 -25.650 1.00 88.62 490 ARG A O 1
ATOM 3799 N N . TYR A 1 491 ? 5.617 1.607 -23.493 1.00 90.62 491 TYR A N 1
ATOM 3800 C CA . TYR A 1 491 ? 6.850 2.383 -23.451 1.00 90.62 491 TYR A CA 1
ATOM 3801 C C . TYR A 1 491 ? 7.822 1.751 -22.464 1.00 90.62 491 TYR A C 1
ATOM 3803 O O . TYR A 1 491 ? 7.490 1.549 -21.293 1.00 90.62 491 TYR A O 1
ATOM 3811 N N . TYR A 1 492 ? 9.018 1.418 -22.931 1.00 90.31 492 TYR A N 1
ATOM 3812 C CA . TYR A 1 492 ? 10.042 0.775 -22.113 1.00 90.31 492 TYR A CA 1
ATOM 3813 C C . TYR A 1 492 ? 11.435 1.070 -22.655 1.00 90.31 492 TYR A C 1
ATOM 3815 O O . TYR A 1 492 ? 11.598 1.394 -23.826 1.00 90.31 492 TYR A O 1
ATOM 3823 N N . LEU A 1 493 ? 12.448 0.954 -21.806 1.00 89.75 493 LEU A N 1
ATOM 3824 C CA . LEU A 1 493 ? 13.837 0.984 -22.233 1.00 89.75 493 LEU A CA 1
ATOM 3825 C C . LEU A 1 493 ? 14.312 -0.427 -22.585 1.00 89.75 493 LEU A C 1
ATOM 3827 O O . LEU A 1 493 ? 14.001 -1.373 -21.862 1.00 89.75 493 LEU A O 1
ATOM 3831 N N . THR A 1 494 ? 15.094 -0.560 -23.649 1.00 90.62 494 THR A N 1
ATOM 3832 C CA . THR A 1 494 ? 15.820 -1.791 -23.996 1.00 90.62 494 THR A CA 1
ATOM 3833 C C . THR A 1 494 ? 17.297 -1.486 -24.178 1.00 90.62 494 THR A C 1
ATOM 3835 O O . THR A 1 494 ? 17.638 -0.317 -24.371 1.00 90.62 494 THR A O 1
ATOM 3838 N N . ARG A 1 495 ? 18.190 -2.476 -24.070 1.00 88.81 495 ARG A N 1
ATOM 3839 C CA . ARG A 1 495 ? 19.612 -2.206 -24.288 1.00 88.81 495 ARG A CA 1
ATOM 3840 C C . ARG A 1 495 ? 19.856 -1.741 -25.714 1.00 88.81 495 ARG A C 1
ATOM 3842 O O . ARG A 1 495 ? 19.202 -2.194 -26.651 1.00 88.81 495 ARG A O 1
ATOM 3849 N N . ASN A 1 496 ? 20.823 -0.846 -25.866 1.00 81.50 496 ASN A N 1
ATOM 3850 C CA . ASN A 1 496 ? 21.336 -0.495 -27.178 1.00 81.50 496 ASN A CA 1
ATOM 3851 C C . ASN A 1 496 ? 21.821 -1.784 -27.873 1.00 81.50 496 ASN A C 1
ATOM 3853 O O . ASN A 1 496 ? 22.552 -2.551 -27.235 1.00 81.50 496 ASN A O 1
ATOM 3857 N N . PRO A 1 497 ? 21.365 -2.050 -29.110 1.00 62.75 497 PRO A N 1
ATOM 3858 C CA . PRO A 1 497 ? 21.721 -3.255 -29.852 1.00 62.75 497 PRO A CA 1
ATOM 3859 C C . PRO A 1 497 ? 23.211 -3.344 -30.196 1.00 62.75 497 PRO A C 1
ATOM 3861 O O . PRO A 1 497 ? 23.889 -2.289 -30.242 1.00 62.75 497 PRO A O 1
#